Protein AF-A0AAV4R676-F1 (afdb_monomer)

Mean predicted aligned error: 18.16 Å

Sequence (506 aa):
MSKPLLVLVLRTALRAPAKAESATLVCEAEGDQPLITSWAKNDIGLQTTGRVQINEELSATGIIAQMTILSTHRNDGGSYTCSAKNRFGEVNNTIILRIVEPPERPVSVKVGEVWSRAATVSWSPPFDGNSPITQYVVHYWKDIEGASHRLQERSVPATQSSVLLSDLQPGTTYLLRVVAENDVGRGESSEPFKLRTEEEAPTAPPTDVTVIATGPTSVSVTWKAPPREHWNGRLLGYYVGHKRHQSMEPFAFHTVTAGRSTHLDHRLTRLQKATRYSVVVKAFNSVGSGPESHELLVETSDKDSLKPPHLYVSETSDTAALLEWEHPRDLPENVFTHYMVYYRPGSEGSWHSVHVPSKDKRFKLTSLESGTKYQVYLTAYSESGVSDPSDTLTLLTEGKAMAPSIASVGGDTPYFLKLHFIIPVAASIVIIVIVIVVAWVWVKKAQFRDEREAARVSLYAEAYYTLPHKGATYFPPPQQVIAATGSAQDDAYDVPWDLPVARPKM

Foldseek 3Di:
DDAWDKDKDKDADLEDEAQPQKGKIKIDIFDDPPKDKFKDWPNHTDDDDPFWHWDWDDDPGGIIIMIMGGRGHQVVFTKMKMWMDDPRDIDIDIGTYHHFYAFAAWAPWDWDDFAQFKTKIFTHGGGHRSFDFAWKKKWKFFPDPPDPTPIDIDIGGPVDRMDMDGRHFAQTKMWMWMWTAGPNGIYDIDDIDIDTHHADWFADFWAPWDWAAQAQFKIKIWTAGDPPSRRSHDWQWKWKFKDFPPDPDGTDTDTAGDAPDRIGMDMGGRHHGQTKMWIWMWIGDPHGIYDIDPTDIDTYHNDHADAFFAKDWDDAAQWKTKIFTHDDPVDDLPQFQWKKKWKAWDRRGDIDIDIGGSVDRMDIGGRDHGQTKMWMWMWTAGPVGIHDIHPIDIDTHHHPDPDPPDDDDDDDDDDDDPPDPPVVVVVVVVVVVVVVVVVVVVVVVVVVVVVVVVVVVVVVVVVVVPDDDDDDDDDDDDDDDDDDDDDDDDDDDDDDDDDDDDDDDD

InterPro domains:
  IPR003961 Fibronectin type III [PF00041] (106-194)
  IPR003961 Fibronectin type III [PF00041] (205-296)
  IPR003961 Fibronectin type III [PF00041] (308-393)
  IPR003961 Fibronectin type III [PS50853] (105-200)
  IPR003961 Fibronectin type III [PS50853] (205-303)
  IPR003961 Fibronectin type III [PS50853] (307-400)
  IPR003961 Fibronectin type III [SM00060] (103-187)
  IPR003961 Fibronectin type III [SM00060] (202-290)
  IPR003961 Fibronectin type III [SM00060] (305-387)
  IPR003961 Fibronectin type III [cd00063] (103-197)
  IPR003961 Fibronectin type III [cd00063] (205-300)
  IPR003961 Fibronectin type III [cd00063] (307-397)
  IPR007110 Immunoglobulin-like domain [PS50835] (4-98)
  IPR013098 Immunoglobulin I-set [PF07679] (21-98)
  IPR013783 Immunoglobulin-like fold [G3DSA:2.60.40.10] (17-100)
  IPR013783 Immunoglobulin-like fold [G3DSA:2.60.40.10] (101-198)
  IPR013783 Immunoglobulin-like fold [G3DSA:2.60.40.10] (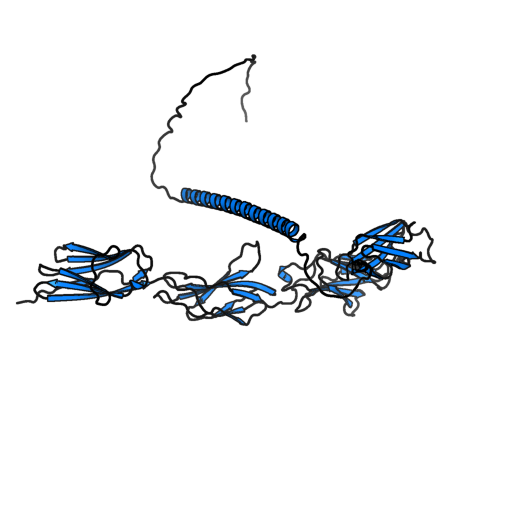199-302)
  IPR013783 Immunoglobulin-like fold [G3DSA:2.60.40.10] (303-398)
  IPR036116 Fibronectin type III superfamily [SSF49265] (101-301)
  IPR036116 Fibronectin type III superfamily [SSF49265] (264-398)

pLDDT: mean 81.62, std 19.86, range [29.75, 98.31]

Solvent-accessible surface area (backbone atoms only — not comparable to full-atom values): 28779 Å² total; per-residue (Å²): 141,80,81,85,78,73,46,72,48,74,80,51,58,56,57,44,55,46,69,28,73,58,50,57,44,40,35,39,36,38,51,69,79,72,64,46,77,49,44,23,46,75,86,43,76,59,70,70,50,103,45,36,42,66,50,75,44,83,49,102,58,32,39,40,41,35,40,35,35,45,62,33,43,67,84,67,37,42,46,38,35,41,37,38,35,35,98,88,51,73,51,75,47,74,46,58,34,40,38,27,39,40,13,41,40,36,38,80,66,41,76,63,64,70,35,32,38,34,37,32,40,35,43,42,86,43,59,37,27,84,40,71,56,58,29,32,38,40,38,36,30,63,70,56,87,96,55,85,67,69,72,42,80,43,81,40,54,53,93,48,58,57,48,76,47,64,89,44,60,32,42,35,46,32,39,34,31,38,28,26,24,23,95,77,29,71,27,42,62,27,74,78,44,81,48,67,29,36,58,42,43,20,75,42,28,43,34,81,69,47,70,47,60,61,24,17,33,29,32,42,38,37,37,36,73,41,64,78,87,34,33,19,42,61,68,52,25,34,37,46,24,36,35,57,54,93,54,89,65,75,64,56,64,46,83,44,70,62,46,94,62,82,76,46,74,50,73,51,67,88,47,62,56,62,35,53,29,33,35,34,38,22,33,24,36,94,74,32,65,23,44,64,33,75,77,43,78,42,56,23,33,78,58,79,42,47,76,35,45,54,68,48,75,80,48,64,36,38,36,33,36,35,37,35,43,49,74,46,88,92,51,67,90,77,57,42,68,28,33,42,42,36,37,24,54,51,94,60,46,68,80,44,76,45,84,41,58,49,89,55,55,57,48,77,48,65,87,46,63,53,56,37,45,32,33,35,36,39,34,38,34,30,97,91,46,47,20,39,65,27,75,75,46,75,49,61,28,35,62,73,76,78,75,80,81,83,71,80,89,81,81,83,87,82,90,80,88,85,92,78,75,66,62,68,61,56,50,50,53,53,51,54,52,50,52,52,52,52,51,51,51,48,55,52,55,47,52,60,42,55,55,51,52,51,54,48,53,50,54,55,52,56,62,70,75,70,66,88,84,80,84,90,84,90,80,84,87,82,82,87,82,83,84,83,87,78,82,89,87,85,85,88,85,91,87,88,86,80,90,82,89,88,84,92,83,133

Organism: NCBI:txid1538125

Structure (mmCIF, N/CA/C/O backbone):
data_AF-A0AAV4R676-F1
#
_entry.id   AF-A0AAV4R676-F1
#
loop_
_atom_site.group_PDB
_atom_site.id
_atom_site.type_symbol
_atom_site.label_atom_id
_atom_site.label_alt_id
_atom_site.label_comp_id
_atom_site.label_asym_id
_atom_site.label_entity_id
_atom_site.label_seq_id
_atom_site.pdbx_PDB_ins_code
_atom_site.Cartn_x
_atom_site.Cartn_y
_atom_site.Cartn_z
_atom_site.occupancy
_atom_site.B_iso_or_equiv
_atom_site.auth_seq_id
_atom_site.auth_comp_id
_atom_site.auth_asym_id
_atom_site.auth_atom_id
_atom_site.pdbx_PDB_model_num
ATOM 1 N N . MET A 1 1 ? -48.736 -10.736 70.270 1.00 34.75 1 MET A N 1
ATOM 2 C CA . MET A 1 1 ? -47.632 -9.794 69.982 1.00 34.75 1 MET A CA 1
ATOM 3 C C . MET A 1 1 ? -46.903 -10.292 68.744 1.00 34.75 1 MET A C 1
ATOM 5 O O . MET A 1 1 ? -46.100 -11.210 68.847 1.00 34.75 1 MET A O 1
ATOM 9 N N . SER A 1 2 ? -47.250 -9.767 67.574 1.00 40.38 2 SER A N 1
ATOM 10 C CA . SER A 1 2 ? -46.587 -10.054 66.295 1.00 40.38 2 SER A CA 1
ATOM 11 C C . SER A 1 2 ? -45.594 -8.936 65.977 1.00 40.38 2 SER A C 1
ATOM 13 O O . SER A 1 2 ? -45.862 -7.775 66.281 1.00 40.38 2 SER A O 1
ATOM 15 N N . LYS A 1 3 ? -44.440 -9.275 65.394 1.00 37.56 3 LYS A N 1
ATOM 16 C CA . LYS A 1 3 ? -43.469 -8.271 64.934 1.00 37.56 3 LYS A CA 1
ATOM 17 C C . LYS A 1 3 ? -44.042 -7.539 63.708 1.00 37.56 3 LYS A C 1
ATOM 19 O O . LYS A 1 3 ? -44.557 -8.237 62.833 1.00 37.56 3 LYS A O 1
ATOM 24 N N . PRO A 1 4 ? -43.942 -6.201 63.602 1.00 45.16 4 PRO A N 1
ATOM 25 C CA . PRO A 1 4 ? -44.172 -5.526 62.330 1.00 45.16 4 PRO A CA 1
ATOM 26 C C . PRO A 1 4 ? -43.115 -6.004 61.326 1.00 45.16 4 PRO A C 1
ATOM 28 O O . PRO A 1 4 ? -41.929 -6.086 61.657 1.00 45.16 4 PRO A O 1
ATOM 31 N N . LEU A 1 5 ? -43.551 -6.371 60.122 1.00 58.44 5 LEU A N 1
ATOM 32 C CA . LEU A 1 5 ? -42.669 -6.830 59.056 1.00 58.44 5 LEU A CA 1
ATOM 33 C C . LEU A 1 5 ? -42.329 -5.629 58.168 1.00 58.44 5 LEU A C 1
ATOM 35 O O . LEU A 1 5 ? -43.144 -5.228 57.346 1.00 58.44 5 LEU A O 1
ATOM 39 N N . LEU A 1 6 ? -41.148 -5.041 58.364 1.00 62.44 6 LEU A N 1
ATOM 40 C CA . LEU A 1 6 ? -40.636 -4.007 57.464 1.00 62.44 6 LEU A CA 1
ATOM 41 C C . LEU A 1 6 ? -40.214 -4.664 56.145 1.00 62.44 6 LEU A C 1
ATOM 43 O O . LEU A 1 6 ? -39.432 -5.618 56.153 1.00 62.44 6 LEU A O 1
ATOM 47 N N . VAL A 1 7 ? -40.725 -4.151 55.028 1.00 73.44 7 VAL A N 1
ATOM 48 C CA . VAL A 1 7 ? -40.414 -4.634 53.676 1.00 73.44 7 VAL A CA 1
ATOM 49 C C . VAL A 1 7 ? -39.694 -3.519 52.924 1.00 73.44 7 VAL A C 1
ATOM 51 O O . VAL A 1 7 ? -40.134 -2.372 52.945 1.00 73.44 7 VAL A O 1
ATOM 54 N N . LEU A 1 8 ? -38.562 -3.853 52.297 1.00 78.25 8 LEU A N 1
ATOM 55 C CA . LEU A 1 8 ? -37.695 -2.892 51.615 1.00 78.25 8 LEU A CA 1
ATOM 56 C C . LEU A 1 8 ? -37.287 -3.424 50.236 1.00 78.25 8 LEU A C 1
ATOM 58 O O . LEU A 1 8 ? -36.481 -4.354 50.142 1.00 78.25 8 LEU A O 1
ATOM 62 N N . VAL A 1 9 ? -37.835 -2.849 49.165 1.00 82.06 9 VAL A N 1
ATOM 63 C CA . VAL A 1 9 ? -37.657 -3.330 47.782 1.00 82.06 9 VAL A CA 1
ATOM 64 C C . VAL A 1 9 ? -36.940 -2.282 46.934 1.00 82.06 9 VAL A C 1
ATOM 66 O O . VAL A 1 9 ? -37.364 -1.134 46.856 1.00 82.06 9 VAL A O 1
ATOM 69 N N . LEU A 1 10 ? -35.869 -2.689 46.250 1.00 79.88 10 LEU A N 1
ATOM 70 C CA . LEU A 1 10 ? -35.174 -1.873 45.250 1.00 79.88 10 LEU A CA 1
ATOM 71 C C . LEU A 1 10 ? -35.630 -2.289 43.844 1.00 79.88 10 LEU A C 1
ATOM 73 O O . LEU A 1 10 ? -35.556 -3.469 43.500 1.00 79.88 10 LEU A O 1
ATOM 77 N N . ARG A 1 11 ? -36.101 -1.337 43.026 1.00 78.44 11 ARG A N 1
ATOM 78 C CA . ARG A 1 11 ? -36.769 -1.614 41.729 1.00 78.44 11 ARG A CA 1
ATOM 79 C C . ARG A 1 11 ? -35.958 -1.253 40.471 1.00 78.44 11 ARG A C 1
ATOM 81 O O . ARG A 1 11 ? -36.519 -1.183 39.381 1.00 78.44 11 ARG A O 1
ATOM 88 N N . THR A 1 12 ? -34.665 -0.965 40.599 1.00 67.69 12 THR A N 1
ATOM 89 C CA . THR A 1 12 ? -33.968 -0.071 39.648 1.00 67.69 12 THR A CA 1
ATOM 90 C C . THR A 1 12 ? -32.719 -0.606 38.948 1.00 67.69 12 THR A C 1
ATOM 92 O O . THR A 1 12 ? -32.306 -1.748 39.122 1.00 67.69 12 THR A O 1
ATOM 95 N N . ALA A 1 13 ? -32.149 0.244 38.086 1.00 62.78 13 ALA A N 1
ATOM 96 C CA . ALA A 1 13 ? -31.090 -0.072 37.143 1.00 62.78 13 ALA A CA 1
ATOM 97 C C . ALA A 1 13 ? -29.818 -0.637 37.805 1.00 62.78 13 ALA A C 1
ATOM 99 O O . ALA A 1 13 ? -28.999 0.087 38.363 1.00 62.78 13 ALA A O 1
ATOM 100 N N . LEU A 1 14 ? -29.603 -1.940 37.616 1.00 78.50 14 LEU A N 1
ATOM 101 C CA . LEU A 1 14 ? -28.332 -2.633 37.877 1.00 78.50 14 LEU A CA 1
ATOM 102 C C . LEU A 1 14 ? -27.189 -2.145 36.962 1.00 78.50 14 LEU A C 1
ATOM 104 O O . LEU A 1 14 ? -26.019 -2.444 37.207 1.00 78.50 14 LEU A O 1
ATOM 108 N N . ARG A 1 15 ? -27.521 -1.431 35.879 1.00 87.69 15 ARG A N 1
ATOM 109 C CA . ARG A 1 15 ? -26.601 -1.013 34.821 1.00 87.69 15 ARG A CA 1
ATOM 110 C C . ARG A 1 15 ? -27.054 0.304 34.187 1.00 87.69 15 ARG A C 1
ATOM 112 O O . ARG A 1 15 ? -28.221 0.421 33.825 1.00 87.69 15 ARG A O 1
ATOM 119 N N . ALA A 1 16 ? -26.137 1.249 33.999 1.00 88.81 16 ALA A N 1
ATOM 120 C CA . ALA A 1 16 ? -26.366 2.492 33.255 1.00 88.81 16 ALA A CA 1
ATOM 121 C C . ALA A 1 16 ? -25.113 2.869 32.437 1.00 88.81 16 ALA A C 1
ATOM 123 O O . ALA A 1 16 ? -24.004 2.548 32.869 1.00 88.81 16 ALA A O 1
ATOM 124 N N . PRO A 1 17 ? -25.240 3.524 31.269 1.00 89.81 17 PRO A N 1
ATOM 125 C CA . PRO A 1 17 ? -24.075 3.977 30.522 1.00 89.81 17 PRO A CA 1
ATOM 126 C C . PRO A 1 17 ? -23.438 5.213 31.176 1.00 89.81 17 PRO A C 1
ATOM 128 O O . PRO A 1 17 ? -24.143 6.051 31.731 1.00 89.81 17 PRO A O 1
ATOM 131 N N . ALA A 1 18 ? -22.116 5.360 31.089 1.00 87.12 18 ALA A N 1
ATOM 132 C CA . ALA A 1 18 ? -21.423 6.594 31.446 1.00 87.12 18 ALA A CA 1
ATOM 133 C C . ALA A 1 18 ? -21.841 7.724 30.493 1.00 87.12 18 ALA A C 1
ATOM 135 O O . ALA A 1 18 ? -22.056 7.493 29.302 1.00 87.12 18 ALA A O 1
ATOM 136 N N . LYS A 1 19 ? -21.907 8.958 31.004 1.00 87.69 19 LYS A N 1
ATOM 137 C CA . LYS A 1 19 ? -22.440 10.141 30.305 1.00 87.69 19 LYS A CA 1
ATOM 138 C C . LYS A 1 19 ? -23.942 10.037 29.977 1.00 87.69 19 LYS A C 1
ATOM 140 O O . LYS A 1 19 ? -24.434 10.823 29.172 1.00 87.69 19 LYS A O 1
ATOM 145 N N . ALA A 1 20 ? -24.684 9.123 30.613 1.00 87.31 20 ALA A N 1
ATOM 146 C CA . ALA A 1 20 ? -26.145 9.189 30.632 1.00 87.31 20 ALA A CA 1
ATOM 147 C C . ALA A 1 20 ? -26.614 10.478 31.321 1.00 87.31 20 ALA A C 1
ATOM 149 O O . ALA A 1 20 ? -26.045 10.871 32.345 1.00 87.31 20 ALA A O 1
ATOM 150 N N . GLU A 1 21 ? -27.684 11.079 30.794 1.00 90.94 21 GLU A N 1
ATOM 151 C CA . GLU A 1 21 ? -28.338 12.269 31.354 1.00 90.94 21 GLU A CA 1
ATOM 152 C C . GLU A 1 21 ? -28.692 12.080 32.835 1.00 90.94 21 GLU A C 1
ATOM 154 O O . GLU A 1 21 ? -28.414 12.952 33.659 1.00 90.94 21 GLU A O 1
ATOM 159 N N . SER A 1 22 ? -29.214 10.903 33.191 1.00 91.31 22 SER A N 1
ATOM 160 C CA . SER A 1 22 ? -29.331 10.474 34.581 1.00 91.31 22 SER A CA 1
ATOM 161 C C . SER A 1 22 ? -29.308 8.950 34.747 1.00 91.31 22 SER A C 1
ATOM 163 O O . SER A 1 22 ? -29.478 8.198 33.787 1.00 91.31 22 SER A O 1
ATOM 165 N N . ALA A 1 23 ? -29.102 8.499 35.984 1.00 92.12 23 ALA A N 1
ATOM 166 C CA . ALA A 1 23 ? -29.425 7.152 36.444 1.00 92.12 23 ALA A CA 1
ATOM 167 C C . ALA A 1 23 ? -30.212 7.236 37.758 1.00 92.12 23 ALA A C 1
ATOM 169 O O . ALA A 1 23 ? -29.803 7.930 38.690 1.00 92.12 23 ALA A O 1
ATOM 170 N N . THR A 1 24 ? -31.330 6.517 37.840 1.00 92.19 24 THR A N 1
ATOM 171 C CA . THR A 1 24 ? -32.253 6.571 38.981 1.00 92.19 24 THR A CA 1
ATOM 172 C C . THR A 1 24 ? -32.274 5.247 39.735 1.00 92.19 24 THR A C 1
ATOM 174 O O . THR A 1 24 ? -32.430 4.184 39.131 1.00 92.19 24 THR A O 1
ATOM 177 N N . LEU A 1 25 ? -32.162 5.325 41.062 1.00 92.50 25 LEU A N 1
ATOM 178 C CA . LEU A 1 25 ? -32.417 4.242 42.003 1.00 92.50 25 LEU A CA 1
ATOM 179 C C . LEU A 1 25 ? -33.688 4.549 42.817 1.00 92.50 25 LEU A C 1
ATOM 181 O O . LEU A 1 25 ? -33.869 5.670 43.285 1.00 92.50 25 LEU A O 1
ATOM 185 N N . VAL A 1 26 ? -34.573 3.562 42.969 1.00 92.06 26 VAL A N 1
ATOM 186 C CA . VAL A 1 26 ? -35.857 3.675 43.683 1.00 92.06 26 VAL A CA 1
ATOM 187 C C . VAL A 1 26 ? -35.921 2.584 44.734 1.00 92.06 26 VAL A C 1
ATOM 189 O O . VAL A 1 26 ? -35.715 1.404 44.433 1.00 92.06 26 VAL A O 1
ATOM 192 N N . CYS A 1 27 ? -36.221 3.013 45.951 1.00 91.31 27 CYS A N 1
ATOM 193 C CA . CYS A 1 27 ? -36.367 2.202 47.140 1.00 91.31 27 CYS A CA 1
ATOM 194 C C . CYS A 1 27 ? -37.780 2.380 47.697 1.00 91.31 27 CYS A C 1
ATOM 196 O O . CYS A 1 27 ? -38.189 3.493 48.014 1.00 91.31 27 CYS A O 1
ATOM 198 N N . GLU A 1 28 ? -38.523 1.288 47.812 1.00 92.12 28 GLU A N 1
ATOM 199 C CA . GLU A 1 28 ? -39.848 1.265 48.426 1.00 92.12 28 GLU A CA 1
ATOM 200 C C . GLU A 1 28 ? -39.729 0.670 49.824 1.00 92.12 28 GLU A C 1
ATOM 202 O O . GLU A 1 28 ? -39.295 -0.475 49.974 1.00 92.12 28 GLU A O 1
ATOM 207 N N . ALA A 1 29 ? -40.093 1.457 50.831 1.00 91.44 29 ALA A N 1
ATOM 208 C CA . ALA A 1 29 ? -40.019 1.108 52.240 1.00 91.44 29 ALA A CA 1
ATOM 209 C C . ALA A 1 29 ? -41.426 1.094 52.846 1.00 91.44 29 ALA A C 1
ATOM 211 O O . ALA A 1 29 ? -42.064 2.142 52.931 1.00 91.44 29 ALA A O 1
ATOM 212 N N . GLU A 1 30 ? -41.902 -0.064 53.299 1.00 89.81 30 GLU A N 1
ATOM 213 C CA . GLU A 1 30 ? -43.202 -0.206 53.971 1.00 89.81 30 GLU A CA 1
ATOM 214 C C . GLU A 1 30 ? -43.035 -0.347 55.491 1.00 89.81 30 GLU A C 1
ATOM 216 O O . GLU A 1 30 ? -42.165 -1.090 55.961 1.00 89.81 30 GLU A O 1
ATOM 221 N N . GLY A 1 31 ? -43.879 0.336 56.275 1.00 85.75 31 GLY A N 1
ATOM 222 C CA . GLY A 1 31 ? -43.843 0.225 57.736 1.00 85.75 31 GLY A CA 1
ATOM 223 C C . GLY A 1 31 ? -44.563 1.316 58.532 1.00 85.75 31 GLY A C 1
ATOM 224 O O . GLY A 1 31 ? -44.908 2.379 58.020 1.00 85.75 31 GLY A O 1
ATOM 225 N N . ASP A 1 32 ? -44.741 1.049 59.832 1.00 85.62 32 ASP A N 1
ATOM 226 C CA . ASP A 1 32 ? -45.353 1.971 60.798 1.00 85.62 32 ASP A CA 1
ATOM 227 C C . ASP A 1 32 ? -44.649 3.337 60.830 1.00 85.62 32 ASP A C 1
ATOM 229 O O . ASP A 1 32 ? -43.424 3.416 60.968 1.00 85.62 32 ASP A O 1
ATOM 233 N N . GLN A 1 33 ? -45.441 4.412 60.800 1.00 83.94 33 GLN A N 1
ATOM 234 C CA . GLN A 1 33 ? -44.952 5.787 60.913 1.00 83.94 33 GLN A CA 1
ATOM 235 C C . GLN A 1 33 ? -44.554 6.167 62.364 1.00 83.94 33 GLN A C 1
ATOM 237 O O . GLN A 1 33 ? -45.124 5.636 63.324 1.00 83.94 33 GLN A O 1
ATOM 242 N N . PRO A 1 34 ? -43.619 7.123 62.560 1.00 87.69 34 PRO A N 1
ATOM 243 C CA . PRO A 1 34 ? -42.813 7.782 61.533 1.00 87.69 34 PRO A CA 1
ATOM 244 C C . PRO A 1 34 ? -41.755 6.831 60.962 1.00 87.69 34 PRO A C 1
ATOM 246 O O . PRO A 1 34 ? -40.984 6.223 61.706 1.00 87.69 34 PRO A O 1
ATOM 249 N N . LEU A 1 35 ? -41.739 6.734 59.635 1.00 88.69 35 LEU A N 1
ATOM 250 C CA . LEU A 1 35 ? -40.749 6.013 58.847 1.00 88.69 35 LEU A CA 1
ATOM 251 C C . LEU A 1 35 ? -39.795 7.054 58.250 1.00 88.69 35 LEU A C 1
ATOM 253 O O . LEU A 1 35 ? -40.239 8.125 57.843 1.00 88.69 35 LEU A O 1
ATOM 257 N N . ILE A 1 36 ? -38.499 6.762 58.246 1.00 91.31 36 ILE A N 1
ATOM 258 C CA . ILE A 1 36 ? -37.448 7.630 57.708 1.00 91.31 36 ILE A CA 1
ATOM 259 C C . ILE A 1 36 ? -36.579 6.780 56.790 1.00 91.31 36 ILE A C 1
ATOM 261 O O . ILE A 1 36 ? -36.130 5.704 57.195 1.00 91.31 36 ILE A O 1
ATOM 265 N N . THR A 1 37 ? -36.324 7.269 55.582 1.00 93.44 37 THR A N 1
ATOM 266 C CA . THR A 1 37 ? -35.396 6.661 54.627 1.00 93.44 37 THR A CA 1
ATOM 267 C C . THR A 1 37 ? -34.064 7.408 54.577 1.00 93.44 37 THR A C 1
ATOM 269 O O . THR A 1 37 ? -33.954 8.580 54.937 1.00 93.44 37 THR A O 1
ATOM 272 N N . SER A 1 38 ? -33.008 6.708 54.174 1.00 94.62 38 SER A N 1
ATOM 273 C CA . SER A 1 38 ? -31.708 7.299 53.866 1.00 94.62 38 SER A CA 1
ATOM 274 C C . SER A 1 38 ? -30.965 6.463 52.824 1.00 94.62 38 SER A C 1
ATOM 276 O O . SER A 1 38 ? -31.260 5.286 52.610 1.00 94.62 38 SER A O 1
ATOM 278 N N . TRP A 1 39 ? -29.998 7.089 52.154 1.00 95.50 39 TRP A N 1
ATOM 279 C CA . TRP A 1 39 ? -29.153 6.449 51.149 1.00 95.50 39 TRP A CA 1
ATOM 280 C C . TRP A 1 39 ? -27.682 6.538 51.551 1.00 95.50 39 TRP A C 1
ATOM 282 O O . TRP A 1 39 ? -27.233 7.560 52.070 1.00 95.50 39 TRP A O 1
ATOM 292 N N . ALA A 1 40 ? -26.912 5.500 51.243 1.00 95.69 40 ALA A N 1
ATOM 293 C CA . ALA A 1 40 ? -25.459 5.479 51.355 1.00 95.69 40 ALA A CA 1
ATOM 294 C C . ALA A 1 40 ? -24.832 4.880 50.089 1.00 95.69 40 ALA A C 1
ATOM 296 O O . ALA A 1 40 ? -25.404 3.984 49.467 1.00 95.69 40 ALA A O 1
ATOM 297 N N . LYS A 1 41 ? -23.637 5.350 49.724 1.00 95.25 41 LYS A N 1
ATOM 298 C CA . LYS A 1 41 ? -22.806 4.770 48.666 1.00 95.25 41 LYS A CA 1
ATOM 299 C C . LYS A 1 41 ? -21.495 4.281 49.258 1.00 95.25 41 LYS A C 1
ATOM 301 O O . LYS A 1 41 ? -20.757 5.083 49.822 1.00 95.25 41 LYS A O 1
ATOM 306 N N . ASN A 1 42 ? -21.175 3.002 49.067 1.00 94.19 42 ASN A N 1
ATOM 307 C CA . ASN A 1 42 ? -19.991 2.358 49.649 1.00 94.19 42 ASN A CA 1
ATOM 308 C C . ASN A 1 42 ? -19.876 2.700 51.153 1.00 94.19 42 ASN A C 1
ATOM 310 O O . ASN A 1 42 ? -18.844 3.177 51.616 1.00 94.19 42 ASN A O 1
ATOM 314 N N . ASP A 1 43 ? -21.004 2.562 51.860 1.00 92.94 43 ASP A N 1
ATOM 315 C CA . ASP A 1 43 ? -21.214 2.860 53.286 1.00 92.94 43 ASP A CA 1
ATOM 316 C C . ASP A 1 43 ? -21.017 4.332 53.723 1.00 92.94 43 ASP A C 1
ATOM 318 O O . ASP A 1 43 ? -21.197 4.668 54.894 1.00 92.94 43 ASP A O 1
ATOM 322 N N . ILE A 1 44 ? -20.756 5.249 52.784 1.00 95.38 44 ILE A N 1
ATOM 323 C CA . ILE A 1 44 ? -20.747 6.700 53.015 1.00 95.38 44 ILE A CA 1
ATOM 324 C C . ILE A 1 44 ? -22.158 7.255 52.782 1.00 95.38 44 ILE A C 1
ATOM 326 O O . ILE A 1 44 ? -22.697 7.155 51.677 1.00 95.38 44 ILE A O 1
ATOM 330 N N . GLY A 1 45 ? -22.751 7.866 53.810 1.00 94.69 45 GLY A N 1
ATOM 331 C CA . GLY A 1 45 ? -24.078 8.486 53.726 1.00 94.69 45 GLY A CA 1
ATOM 332 C C . GLY A 1 45 ? -24.163 9.567 52.641 1.00 94.69 45 GLY A C 1
ATOM 333 O O . GLY A 1 45 ? -23.314 10.455 52.562 1.00 94.69 45 GLY A O 1
ATOM 334 N N . LEU A 1 46 ? -25.202 9.492 51.811 1.00 95.50 46 LEU A N 1
ATOM 335 C CA . LEU A 1 46 ? -25.513 10.468 50.771 1.00 95.50 46 LEU A CA 1
ATOM 336 C C . LEU A 1 46 ? -26.494 11.522 51.287 1.00 95.50 46 LEU A C 1
ATOM 338 O O . LEU A 1 46 ? -27.265 11.287 52.214 1.00 95.50 46 LEU A O 1
ATOM 342 N N . GLN A 1 47 ? -26.475 12.684 50.641 1.00 92.56 47 GLN A N 1
ATOM 343 C CA . GLN A 1 47 ? -27.406 13.794 50.834 1.00 92.56 47 GLN A CA 1
ATOM 344 C C . GLN A 1 47 ? -27.736 14.398 49.464 1.00 92.56 47 GLN A C 1
ATOM 346 O O . GLN A 1 47 ? -26.981 14.205 48.504 1.00 92.56 47 GLN A O 1
ATOM 351 N N . THR A 1 48 ? -28.832 15.153 49.372 1.00 93.88 48 THR A N 1
ATOM 352 C CA . THR A 1 48 ? -29.153 15.904 48.152 1.00 93.88 48 THR A CA 1
ATOM 353 C C . THR A 1 48 ? -28.068 16.947 47.865 1.00 93.88 48 THR A C 1
ATOM 355 O O . THR A 1 48 ? -27.644 17.707 48.735 1.00 93.88 48 THR A O 1
ATOM 358 N N . THR A 1 49 ? -27.604 16.972 46.621 1.00 93.69 49 THR A N 1
ATOM 359 C CA . THR A 1 49 ? -26.586 17.880 46.078 1.00 93.69 49 THR A CA 1
ATOM 360 C C . THR A 1 49 ? -27.040 18.358 44.699 1.00 93.69 49 THR A C 1
ATOM 362 O O . THR A 1 49 ? -28.024 17.862 44.162 1.00 93.69 49 THR A O 1
ATOM 365 N N . GLY A 1 50 ? -26.300 19.265 44.051 1.00 89.88 50 GLY A N 1
ATOM 366 C CA . GLY A 1 50 ? -26.625 19.678 42.676 1.00 89.88 50 GLY A CA 1
ATOM 367 C C . GLY A 1 50 ? -26.666 18.527 41.652 1.00 89.88 50 GLY A C 1
ATOM 368 O O . GLY A 1 50 ? -27.317 18.664 40.621 1.00 89.88 50 GLY A O 1
ATOM 369 N N . ARG A 1 51 ? -26.003 17.392 41.933 1.00 94.25 51 ARG A N 1
ATOM 370 C CA . ARG A 1 51 ? -25.887 16.249 41.010 1.00 94.25 51 ARG A CA 1
ATOM 371 C C . ARG A 1 51 ? -26.607 14.980 41.476 1.00 94.25 51 ARG A C 1
ATOM 373 O O . ARG A 1 51 ? -27.089 14.228 40.638 1.00 94.25 51 ARG A O 1
ATOM 380 N N . VAL A 1 52 ? -26.687 14.734 42.783 1.00 95.50 52 VAL A N 1
ATOM 381 C CA . VAL A 1 52 ? -27.461 13.624 43.362 1.00 95.50 52 VAL A CA 1
ATOM 382 C C . VAL A 1 52 ? -28.717 14.211 43.990 1.00 95.50 52 VAL A C 1
ATOM 384 O O . VAL A 1 52 ? -28.626 14.880 45.014 1.00 95.50 52 VAL A O 1
ATOM 387 N N . GLN A 1 53 ? -29.869 13.976 43.370 1.00 95.81 53 GLN A N 1
ATOM 388 C CA . GLN A 1 53 ? -31.175 14.428 43.845 1.00 95.81 53 GLN A CA 1
ATOM 389 C C . GLN A 1 53 ? -31.853 13.287 44.604 1.00 95.81 53 GLN A C 1
ATOM 391 O O . GLN A 1 53 ? -32.022 12.212 44.032 1.00 95.81 53 GLN A O 1
ATOM 396 N N . ILE A 1 54 ? -32.232 13.491 45.867 1.00 95.44 54 ILE A N 1
ATOM 397 C CA . ILE A 1 54 ? -33.034 12.529 46.639 1.00 95.44 54 ILE A CA 1
ATOM 398 C C . ILE A 1 54 ? -34.415 13.143 46.867 1.00 95.44 54 ILE A C 1
ATOM 400 O O . ILE A 1 54 ? -34.527 14.196 47.494 1.00 95.44 54 ILE A O 1
ATOM 404 N N . ASN A 1 55 ? -35.439 12.464 46.355 1.00 94.38 55 ASN A N 1
ATOM 405 C CA . ASN A 1 55 ? -36.852 12.798 46.504 1.00 94.38 55 ASN A CA 1
ATOM 406 C C . ASN A 1 55 ? -37.552 11.665 47.264 1.00 94.38 55 ASN A C 1
ATOM 408 O O . ASN A 1 55 ? -37.218 10.496 47.068 1.00 94.38 55 ASN A O 1
ATOM 412 N N . GLU A 1 56 ? -38.547 11.992 48.085 1.00 94.31 56 GLU A N 1
ATOM 413 C CA . GLU A 1 56 ? -39.342 11.010 48.830 1.00 94.31 56 GLU A CA 1
ATOM 414 C C . GLU A 1 56 ? -40.836 11.293 48.627 1.00 94.31 56 GLU A C 1
ATOM 416 O O . GLU A 1 56 ? -41.282 12.431 48.777 1.00 94.31 56 GLU A O 1
ATOM 421 N N . GLU A 1 57 ? -41.603 10.263 48.272 1.00 93.31 57 GLU A N 1
ATOM 422 C CA . GLU A 1 57 ? -43.054 10.328 48.071 1.00 93.31 57 GLU A CA 1
ATOM 423 C C . GLU A 1 57 ? -43.770 9.366 49.032 1.00 93.31 57 GLU A C 1
ATOM 425 O O . GLU A 1 57 ? -43.295 8.260 49.299 1.00 93.31 57 GLU A O 1
ATOM 430 N N . LEU A 1 58 ? -44.916 9.782 49.579 1.00 89.38 58 LEU A N 1
ATOM 431 C CA . LEU A 1 58 ? -45.707 8.954 50.493 1.00 89.38 58 LEU A CA 1
ATOM 432 C C . LEU A 1 58 ? -46.563 7.948 49.714 1.00 89.38 58 LEU A C 1
ATOM 434 O O . LEU A 1 58 ? -47.442 8.327 48.942 1.00 89.38 58 LEU A O 1
ATOM 438 N N . SER A 1 59 ? -46.349 6.663 49.986 1.00 84.62 59 SER A N 1
ATOM 439 C CA . SER A 1 59 ? -47.216 5.566 49.549 1.00 84.62 59 SER A CA 1
ATOM 440 C C . SER A 1 59 ? -48.322 5.307 50.580 1.00 84.62 59 SER A C 1
ATOM 442 O O . SER A 1 59 ? -48.204 5.672 51.751 1.00 84.62 59 SER A O 1
ATOM 444 N N . ALA A 1 60 ? -49.377 4.593 50.179 1.00 83.00 60 ALA A N 1
ATOM 445 C CA . ALA A 1 60 ? -50.443 4.139 51.078 1.00 83.00 60 ALA A CA 1
ATOM 446 C C . ALA A 1 60 ? -49.944 3.243 52.237 1.00 83.00 60 ALA A C 1
ATOM 448 O O . ALA A 1 60 ? -50.638 3.099 53.242 1.00 83.00 60 ALA A O 1
ATOM 449 N N . THR A 1 61 ? -48.755 2.648 52.097 1.00 82.75 61 THR A N 1
ATOM 450 C CA . THR A 1 61 ? -48.135 1.696 53.037 1.00 82.75 61 THR A CA 1
ATOM 451 C C . THR A 1 61 ? -46.768 2.141 53.578 1.00 82.75 61 THR A C 1
ATOM 453 O O . THR A 1 61 ? -46.174 1.430 54.393 1.00 82.75 61 THR A O 1
ATOM 456 N N . GLY A 1 62 ? -46.246 3.303 53.163 1.00 88.62 62 GLY A N 1
ATOM 457 C CA . GLY A 1 62 ? -44.884 3.720 53.514 1.00 88.62 62 GLY A CA 1
ATOM 458 C C . GLY A 1 62 ? -44.319 4.852 52.651 1.00 88.62 62 GLY A C 1
ATOM 459 O O . GLY A 1 62 ? -45.016 5.826 52.374 1.00 88.62 62 GLY A O 1
ATOM 460 N N . ILE A 1 63 ? -43.050 4.744 52.247 1.00 91.50 63 ILE A N 1
ATOM 461 C CA . ILE A 1 63 ? -42.299 5.777 51.508 1.00 91.50 63 ILE A CA 1
ATOM 462 C C . ILE A 1 63 ? -41.663 5.180 50.246 1.00 91.50 63 ILE A C 1
ATOM 464 O O . ILE A 1 63 ? -41.084 4.093 50.280 1.00 91.50 63 ILE A O 1
ATOM 468 N N . ILE A 1 64 ? -41.732 5.921 49.140 1.00 92.12 64 ILE A N 1
ATOM 469 C CA . ILE A 1 64 ? -40.973 5.684 47.910 1.00 92.12 64 ILE A CA 1
ATOM 470 C C . ILE A 1 64 ? -39.828 6.703 47.881 1.00 92.12 64 ILE A C 1
ATOM 472 O O . ILE A 1 64 ? -40.037 7.881 47.596 1.00 92.12 64 ILE A O 1
ATOM 476 N N . ALA A 1 65 ? -38.614 6.257 48.197 1.00 92.69 65 ALA A N 1
ATOM 477 C CA . ALA A 1 65 ? -37.409 7.076 48.160 1.00 92.69 65 ALA A CA 1
ATOM 478 C C . ALA A 1 65 ? -36.697 6.900 46.809 1.00 92.69 65 ALA A C 1
ATOM 480 O O . ALA A 1 65 ? -36.167 5.829 46.497 1.00 92.69 65 ALA A O 1
ATOM 481 N N . GLN A 1 66 ? -36.660 7.961 46.006 1.00 93.19 66 GLN A N 1
ATOM 482 C CA . GLN A 1 66 ? -36.015 8.002 44.696 1.00 93.19 66 GLN A CA 1
ATOM 483 C C . GLN A 1 66 ? -34.732 8.839 44.754 1.00 93.19 66 GLN A C 1
ATOM 485 O O . GLN A 1 66 ? -34.776 10.058 44.907 1.00 93.19 66 GLN A O 1
ATOM 490 N N . MET A 1 67 ? -33.582 8.203 44.531 1.00 93.44 67 MET A N 1
ATOM 491 C CA . MET A 1 67 ? -32.309 8.886 44.302 1.00 93.44 67 MET A CA 1
ATOM 492 C C . MET A 1 67 ? -31.999 8.922 42.799 1.00 93.44 67 MET A C 1
ATOM 494 O O . MET A 1 67 ? -31.896 7.884 42.151 1.00 93.44 67 MET A O 1
ATOM 498 N N . THR A 1 68 ? -31.787 10.109 42.237 1.00 93.88 68 THR A N 1
ATOM 499 C CA . THR A 1 68 ? -31.402 10.312 40.833 1.00 93.88 68 THR A CA 1
ATOM 500 C C . THR A 1 68 ? -30.024 10.962 40.741 1.00 93.88 68 THR A C 1
ATOM 502 O O . THR A 1 68 ? -29.795 12.041 41.285 1.00 93.88 68 THR A O 1
ATOM 505 N N . ILE A 1 69 ? -29.102 10.306 40.040 1.00 94.81 69 ILE A N 1
ATOM 506 C CA . ILE A 1 69 ? -27.753 10.796 39.745 1.00 94.81 69 ILE A CA 1
ATOM 507 C C . ILE A 1 69 ? -27.790 11.438 38.358 1.00 94.81 69 ILE A C 1
ATOM 509 O O . ILE A 1 69 ? -27.931 10.732 37.363 1.00 94.81 69 ILE A O 1
ATOM 513 N N . LEU A 1 70 ? -27.667 12.761 38.286 1.00 93.50 70 LEU A N 1
ATOM 514 C CA . LEU A 1 70 ? -27.570 13.519 37.035 1.00 93.50 70 LEU A CA 1
ATOM 515 C C . LEU A 1 70 ? -26.147 13.422 36.460 1.00 93.50 70 LEU A C 1
ATOM 517 O O . LEU A 1 70 ? -25.182 13.417 37.225 1.00 93.50 70 LEU A O 1
ATOM 521 N N . SER A 1 71 ? -26.007 13.391 35.130 1.00 93.00 71 SER A N 1
ATOM 522 C CA . SER A 1 71 ? -24.723 13.283 34.411 1.00 93.00 71 SER A CA 1
ATOM 523 C C . SER A 1 71 ? -23.812 12.198 35.003 1.00 93.00 71 SER A C 1
ATOM 525 O O . SER A 1 71 ? -22.925 12.471 35.818 1.00 93.00 71 SER A O 1
ATOM 527 N N . THR A 1 72 ? -24.047 10.948 34.617 1.00 92.62 72 THR A N 1
ATOM 528 C CA . THR A 1 72 ? -23.304 9.804 35.169 1.00 92.62 72 THR A CA 1
ATOM 529 C C . THR A 1 72 ? -21.836 9.780 34.726 1.00 92.62 72 THR A C 1
ATOM 531 O O . THR A 1 72 ? -21.493 10.058 33.575 1.00 92.62 72 THR A O 1
ATOM 534 N N . HIS A 1 73 ? -20.949 9.377 35.632 1.00 91.94 73 HIS A N 1
ATOM 535 C CA . HIS A 1 73 ? -19.517 9.194 35.380 1.00 91.94 73 HIS A CA 1
ATOM 536 C C . HIS A 1 73 ? -19.068 7.789 35.803 1.00 91.94 73 HIS A C 1
ATOM 538 O O . HIS A 1 73 ? -19.719 7.164 36.632 1.00 91.94 73 HIS A O 1
ATOM 544 N N . ARG A 1 74 ? -17.921 7.295 35.307 1.00 90.69 74 ARG A N 1
ATOM 545 C CA . ARG A 1 74 ? -17.357 5.974 35.682 1.00 90.69 74 ARG A CA 1
ATOM 546 C C . ARG A 1 74 ? -17.318 5.752 37.204 1.00 90.69 74 ARG A C 1
ATOM 548 O O . ARG A 1 74 ? -17.693 4.691 37.696 1.00 90.69 74 ARG A O 1
ATOM 555 N N . ASN A 1 75 ? -16.956 6.799 37.949 1.00 91.69 75 ASN A N 1
ATOM 556 C CA . ASN A 1 75 ? -16.880 6.803 39.414 1.00 91.69 75 ASN A CA 1
ATOM 557 C C . ASN A 1 75 ? -18.252 6.725 40.117 1.00 91.69 75 ASN A C 1
ATOM 559 O O . ASN A 1 75 ? -18.295 6.600 41.341 1.00 91.69 75 ASN A O 1
ATOM 563 N N . ASP A 1 76 ? -19.373 6.792 39.391 1.00 92.94 76 ASP A N 1
ATOM 564 C CA . ASP A 1 76 ? -20.709 6.527 39.936 1.00 92.94 76 ASP A CA 1
ATOM 565 C C . ASP A 1 76 ? -20.988 5.038 40.137 1.00 92.94 76 ASP A C 1
ATOM 567 O O . ASP A 1 76 ? -21.885 4.706 40.905 1.00 92.94 76 ASP A O 1
ATOM 571 N N . GLY A 1 77 ? -20.171 4.144 39.570 1.00 92.62 77 GLY A N 1
ATOM 572 C CA . GLY A 1 77 ? -20.217 2.726 39.915 1.00 92.62 77 GLY A CA 1
ATOM 573 C C . GLY A 1 77 ? -20.007 2.506 41.418 1.00 92.62 77 GLY A C 1
ATOM 574 O O . GLY A 1 77 ? -19.208 3.200 42.056 1.00 92.62 77 GLY A O 1
ATOM 575 N N . GLY A 1 78 ? -20.739 1.559 42.006 1.00 93.06 78 GLY A N 1
ATOM 576 C CA . GLY A 1 78 ? -20.593 1.239 43.426 1.00 93.06 78 GLY A CA 1
ATOM 577 C C . GLY A 1 78 ? -21.776 0.503 44.042 1.00 93.06 78 GLY A C 1
ATOM 578 O O . GLY A 1 78 ? -22.777 0.211 43.386 1.00 93.06 78 GLY A O 1
ATOM 579 N N . SER A 1 79 ? -21.629 0.218 45.332 1.00 93.75 79 SER A N 1
ATOM 580 C CA . SER A 1 79 ? -22.678 -0.305 46.200 1.00 93.75 79 SER A CA 1
ATOM 581 C C . SER A 1 79 ? -23.547 0.853 46.688 1.00 93.75 79 SER A C 1
ATOM 583 O O . SER A 1 79 ? -23.020 1.792 47.284 1.00 93.75 79 SER A O 1
ATOM 585 N N . TYR A 1 80 ? -24.853 0.804 46.436 1.00 94.06 80 TYR A N 1
ATOM 586 C CA . TYR A 1 80 ? -25.827 1.777 46.925 1.00 94.06 80 TYR A CA 1
ATOM 587 C C . TYR A 1 80 ? -26.800 1.085 47.874 1.00 94.06 80 TYR A C 1
ATOM 589 O O . TYR A 1 80 ? -27.590 0.235 47.459 1.00 94.06 80 TYR A O 1
ATOM 597 N N . THR A 1 81 ? -26.738 1.462 49.146 1.00 93.88 81 THR A N 1
ATOM 598 C CA . THR A 1 81 ? -27.611 0.951 50.203 1.00 93.88 81 THR A CA 1
ATOM 599 C C . THR A 1 81 ? -28.714 1.964 50.468 1.00 93.88 81 THR A C 1
ATOM 601 O O . THR A 1 81 ? -28.435 3.133 50.733 1.00 93.88 81 THR A O 1
ATOM 604 N N . CYS A 1 82 ? -29.959 1.506 50.406 1.00 94.19 82 CYS A N 1
ATOM 605 C CA . CYS A 1 82 ? -31.100 2.195 50.989 1.00 94.19 82 CYS A CA 1
ATOM 606 C C . CYS A 1 82 ? -31.339 1.635 52.395 1.00 94.19 82 CYS A C 1
ATOM 608 O O . CYS A 1 82 ? -31.294 0.417 52.597 1.00 94.19 82 CYS A O 1
ATOM 610 N N . SER A 1 83 ? -31.620 2.521 53.341 1.00 93.50 83 SER A N 1
ATOM 611 C CA . SER A 1 83 ? -31.942 2.205 54.729 1.00 93.50 83 SER A CA 1
ATOM 612 C C . SER A 1 83 ? -33.305 2.791 55.075 1.00 93.50 83 SER A C 1
ATOM 614 O O . SER A 1 83 ? -33.572 3.949 54.764 1.00 93.50 83 SER A O 1
ATOM 616 N N . ALA A 1 84 ? -34.160 2.010 55.732 1.00 93.19 84 ALA A N 1
ATOM 617 C CA . ALA A 1 84 ? -35.468 2.445 56.214 1.00 93.19 84 ALA A CA 1
ATOM 618 C C . ALA A 1 84 ? -35.610 2.153 57.711 1.00 93.19 84 ALA A C 1
ATOM 620 O O . ALA A 1 84 ? -35.348 1.038 58.169 1.00 93.19 84 ALA A O 1
ATOM 621 N N . LYS A 1 85 ? -36.020 3.165 58.479 1.00 91.88 85 LYS A N 1
ATOM 622 C CA . LYS A 1 85 ? -35.972 3.160 59.943 1.00 91.88 85 LYS A CA 1
ATOM 623 C C . LYS A 1 85 ? -37.242 3.729 60.558 1.00 91.88 85 LYS A C 1
ATOM 625 O O . LYS A 1 85 ? -37.723 4.779 60.143 1.00 91.88 85 LYS A O 1
ATOM 630 N N . ASN A 1 86 ? -37.742 3.073 61.600 1.00 89.44 86 ASN A N 1
ATOM 631 C CA . ASN A 1 86 ? -38.780 3.612 62.478 1.00 89.44 86 ASN A CA 1
ATOM 632 C C . ASN A 1 86 ? -38.464 3.276 63.948 1.00 89.44 86 ASN A C 1
ATOM 634 O O . ASN A 1 86 ? -37.388 2.775 64.277 1.00 89.44 86 ASN A O 1
ATOM 638 N N . ARG A 1 87 ? -39.404 3.540 64.863 1.00 88.44 87 ARG A N 1
ATOM 639 C CA . ARG A 1 87 ? -39.228 3.268 66.306 1.00 88.44 87 ARG A CA 1
ATOM 640 C C . ARG A 1 87 ? -39.086 1.782 66.687 1.00 88.44 87 ARG A C 1
ATOM 642 O O . ARG A 1 87 ? -38.823 1.495 67.851 1.00 88.44 87 ARG A O 1
ATOM 649 N N . PHE A 1 88 ? -39.320 0.853 65.758 1.00 86.19 88 PHE A N 1
ATOM 650 C CA . PHE A 1 88 ? -39.308 -0.594 66.003 1.00 86.19 88 PHE A CA 1
ATOM 651 C C . PHE A 1 88 ? -38.101 -1.313 65.390 1.00 86.19 88 PHE A C 1
ATOM 653 O O . PHE A 1 88 ? -37.817 -2.445 65.783 1.00 86.19 88 PHE A O 1
ATOM 660 N N . GLY A 1 89 ? -37.392 -0.685 64.451 1.00 86.62 89 GLY A N 1
ATOM 661 C CA . GLY A 1 89 ? -36.233 -1.284 63.803 1.00 86.62 89 GLY A CA 1
ATOM 662 C C . GLY A 1 89 ? -35.690 -0.466 62.637 1.00 86.62 89 GLY A C 1
ATOM 663 O O . GLY A 1 89 ? -36.169 0.623 62.321 1.00 86.62 89 GLY A O 1
ATOM 664 N N . GLU A 1 90 ? -34.671 -1.033 62.005 1.00 89.44 90 GLU A N 1
ATOM 665 C CA . GLU A 1 90 ? -33.985 -0.505 60.832 1.00 89.44 90 GLU A CA 1
ATOM 666 C C . GLU A 1 90 ? -33.718 -1.677 59.884 1.00 89.44 90 GLU A C 1
ATOM 668 O O . GLU A 1 90 ? -33.288 -2.745 60.329 1.00 89.44 90 GLU A O 1
ATOM 673 N N . VAL A 1 91 ? -34.023 -1.502 58.601 1.00 90.50 91 VAL A N 1
ATOM 674 C CA . VAL A 1 91 ? -33.784 -2.493 57.546 1.00 90.50 91 VAL A CA 1
ATOM 675 C C . VAL A 1 91 ? -33.030 -1.847 56.394 1.00 90.50 91 VAL A C 1
ATOM 677 O O . VAL A 1 91 ? -33.306 -0.708 56.026 1.00 90.50 91 VAL A O 1
ATOM 680 N N . ASN A 1 92 ? -32.086 -2.594 55.825 1.00 91.62 92 ASN A N 1
ATOM 681 C CA . ASN A 1 92 ? -31.195 -2.133 54.766 1.00 91.62 92 ASN A CA 1
ATOM 682 C C . ASN A 1 92 ? -31.309 -3.067 53.558 1.00 91.62 92 ASN A C 1
ATOM 684 O O . ASN A 1 92 ? -31.393 -4.285 53.723 1.00 91.62 92 ASN A O 1
ATOM 688 N N . ASN A 1 93 ? -31.281 -2.507 52.351 1.00 91.31 93 ASN A N 1
ATOM 689 C CA . ASN A 1 93 ? -31.215 -3.256 51.098 1.00 91.31 93 ASN A CA 1
ATOM 690 C C . ASN A 1 93 ? -30.223 -2.558 50.156 1.00 91.31 93 ASN A C 1
ATOM 692 O O . ASN A 1 93 ? -30.103 -1.332 50.175 1.00 91.31 93 ASN A O 1
ATOM 696 N N . THR A 1 94 ? -29.497 -3.326 49.347 1.00 91.12 94 THR A N 1
ATOM 697 C CA . THR A 1 94 ? -28.309 -2.853 48.629 1.00 91.12 94 THR A CA 1
ATOM 698 C C . THR A 1 94 ? -28.333 -3.295 47.170 1.00 91.12 94 THR A C 1
ATOM 700 O O . THR A 1 94 ? -28.475 -4.480 46.869 1.00 91.12 94 THR A O 1
ATOM 703 N N . ILE A 1 95 ? -28.133 -2.345 46.256 1.00 91.25 95 ILE A N 1
ATOM 704 C CA . ILE A 1 95 ? -27.988 -2.584 44.817 1.00 91.25 95 ILE A CA 1
ATOM 705 C C . ILE A 1 95 ? -26.601 -2.145 44.343 1.00 91.25 95 ILE A C 1
ATOM 707 O O . ILE A 1 95 ? -26.092 -1.099 44.741 1.00 91.25 95 ILE A O 1
ATOM 711 N N . ILE A 1 96 ? -25.981 -2.938 43.468 1.00 90.94 96 ILE A N 1
ATOM 712 C CA . ILE A 1 96 ? -24.722 -2.564 42.816 1.00 90.94 96 ILE A CA 1
ATOM 713 C C . ILE A 1 96 ? -25.061 -1.878 41.492 1.00 90.94 96 ILE A C 1
ATOM 715 O O . ILE A 1 96 ? -25.483 -2.538 40.542 1.00 90.94 96 ILE A O 1
ATOM 719 N N . LEU A 1 97 ? -24.851 -0.563 41.424 1.00 92.00 97 LEU A N 1
ATOM 720 C CA . LEU A 1 97 ? -24.958 0.199 40.183 1.00 92.00 97 LEU A CA 1
ATOM 721 C C . LEU A 1 97 ? -23.678 -0.012 39.366 1.00 92.00 97 LEU A C 1
ATOM 723 O O . LEU A 1 97 ? -22.590 0.387 39.790 1.00 92.00 97 LEU A O 1
ATOM 727 N N . ARG A 1 98 ? -23.797 -0.627 38.185 1.00 91.75 98 ARG A N 1
ATOM 728 C CA . ARG A 1 98 ? -22.689 -0.759 37.228 1.00 91.75 98 ARG A CA 1
ATOM 729 C C . ARG A 1 98 ? -22.756 0.353 36.187 1.00 91.75 98 ARG A C 1
ATOM 731 O O . ARG A 1 98 ? -23.652 0.355 35.345 1.00 91.75 98 ARG A O 1
ATOM 738 N N . ILE A 1 99 ? -21.791 1.267 36.220 1.00 94.06 99 ILE A N 1
ATOM 739 C CA . ILE A 1 99 ? -21.594 2.228 35.133 1.00 94.06 99 ILE A CA 1
ATOM 740 C C . ILE A 1 99 ? -20.752 1.565 34.048 1.00 94.06 99 ILE A C 1
ATOM 742 O O . ILE A 1 99 ? -19.650 1.102 34.337 1.00 94.06 99 ILE A O 1
ATOM 746 N N . VAL A 1 100 ? -21.275 1.512 32.824 1.00 94.75 100 VAL A N 1
ATOM 747 C CA . VAL A 1 100 ? -20.608 0.904 31.664 1.00 94.75 100 VAL A CA 1
ATOM 748 C C . VAL A 1 100 ? -20.338 1.923 30.563 1.00 94.75 100 VAL A C 1
ATOM 750 O O . VAL A 1 100 ? -21.050 2.910 30.430 1.00 94.75 100 VAL A O 1
ATOM 753 N N . GLU A 1 101 ? -19.336 1.688 29.736 1.00 95.25 101 GLU A N 1
ATOM 754 C CA . GLU A 1 101 ? -18.981 2.555 28.610 1.00 95.25 101 GLU A CA 1
ATOM 755 C C . GLU A 1 101 ? -18.395 1.720 27.461 1.00 95.25 101 GLU A C 1
ATOM 757 O O . GLU A 1 101 ? -18.062 0.554 27.681 1.00 95.25 101 GLU A O 1
ATOM 762 N N . PRO A 1 102 ? -18.292 2.250 26.230 1.00 96.56 102 PRO A N 1
ATOM 763 C CA . PRO A 1 102 ? -17.501 1.604 25.186 1.00 96.56 102 PRO A CA 1
ATOM 764 C C . PRO A 1 102 ? -16.037 1.437 25.637 1.00 96.56 102 PRO A C 1
ATOM 766 O O . PRO A 1 102 ? -15.572 2.240 26.453 1.00 96.56 102 PRO A O 1
ATOM 769 N N . PRO A 1 103 ? -15.289 0.445 25.122 1.00 97.00 103 PRO A N 1
ATOM 770 C CA . PRO A 1 103 ? -13.930 0.183 25.589 1.00 97.00 103 PRO A CA 1
ATOM 771 C C . PRO A 1 103 ? -12.968 1.350 25.329 1.00 97.00 103 PRO A C 1
ATOM 773 O O . PRO A 1 103 ? -13.175 2.186 24.444 1.00 97.00 103 PRO A O 1
ATOM 776 N N . GLU A 1 104 ? -11.856 1.377 26.055 1.00 96.06 104 GLU A N 1
ATOM 777 C CA . GLU A 1 104 ? -10.759 2.294 25.738 1.00 96.06 104 GLU A CA 1
ATOM 778 C C . GLU A 1 104 ? -10.007 1.846 24.469 1.00 96.06 104 GLU A C 1
ATOM 780 O O . GLU A 1 104 ? -10.181 0.736 23.959 1.00 96.06 104 GLU A O 1
ATOM 785 N N . ARG A 1 105 ? -9.161 2.725 23.921 1.00 96.19 105 ARG A N 1
ATOM 786 C CA . ARG A 1 105 ? -8.362 2.426 22.723 1.00 96.19 105 ARG A CA 1
ATOM 787 C C . ARG A 1 105 ? -7.370 1.272 22.968 1.00 96.19 105 ARG A C 1
ATOM 789 O O . ARG A 1 105 ? -6.616 1.338 23.939 1.00 96.19 105 ARG A O 1
ATOM 796 N N . PRO A 1 106 ? -7.292 0.250 22.091 1.00 95.69 106 PRO A N 1
ATOM 797 C CA . PRO A 1 106 ? -6.273 -0.799 22.173 1.00 95.69 106 PRO A CA 1
ATOM 798 C C . PRO A 1 106 ? -4.851 -0.229 22.230 1.00 95.69 106 PRO A C 1
ATOM 800 O O . PRO A 1 106 ? -4.482 0.646 21.441 1.00 95.69 106 PRO A O 1
ATOM 803 N N . VAL A 1 107 ? -4.042 -0.740 23.159 1.00 91.06 107 VAL A N 1
ATOM 804 C CA . VAL A 1 107 ? -2.679 -0.249 23.422 1.00 91.06 107 VAL A CA 1
ATOM 805 C C . VAL A 1 107 ? -1.622 -1.206 22.876 1.00 91.06 107 VAL A C 1
ATOM 807 O O . VAL A 1 107 ? -1.916 -2.346 22.520 1.00 91.06 107 VAL A O 1
ATOM 810 N N . SER A 1 108 ? -0.373 -0.740 22.790 1.00 91.31 108 SER A N 1
ATOM 811 C CA . SER A 1 108 ? 0.777 -1.544 22.338 1.00 91.31 108 SER A CA 1
ATOM 812 C C . SER A 1 108 ? 0.582 -2.237 20.978 1.00 91.31 108 SER A C 1
ATOM 814 O O . SER A 1 108 ? 1.148 -3.308 20.757 1.00 91.31 108 SER A O 1
ATOM 816 N N . VAL A 1 109 ? -0.197 -1.626 20.077 1.00 91.94 109 VAL A N 1
ATOM 817 C CA . VAL A 1 109 ? -0.410 -2.114 18.707 1.00 91.94 109 VAL A CA 1
ATOM 818 C C . VAL A 1 109 ? 0.935 -2.234 17.981 1.00 91.94 109 VAL A C 1
ATOM 820 O O . VAL A 1 109 ? 1.770 -1.329 18.045 1.00 91.94 109 VAL A O 1
ATOM 823 N N . LYS A 1 110 ? 1.158 -3.364 17.308 1.00 92.25 110 LYS A N 1
ATOM 824 C CA . LYS A 1 110 ? 2.392 -3.701 16.589 1.00 92.25 110 LYS A CA 1
ATOM 825 C C . LYS A 1 110 ? 2.078 -4.359 15.252 1.00 92.25 110 LYS A C 1
ATOM 827 O O . LYS A 1 110 ? 1.132 -5.134 15.125 1.00 92.25 110 LYS A O 1
ATOM 832 N N . VAL A 1 111 ? 2.940 -4.090 14.279 1.00 90.88 111 VAL A N 1
ATOM 833 C CA . VAL A 1 111 ? 3.092 -4.920 13.082 1.00 90.88 111 VAL A CA 1
ATOM 834 C C . VAL A 1 111 ? 4.077 -6.042 13.426 1.00 90.88 111 VAL A C 1
ATOM 836 O O . VAL A 1 111 ? 5.104 -5.783 14.054 1.00 90.88 111 VAL A O 1
ATOM 839 N N . GLY A 1 112 ? 3.730 -7.277 13.073 1.00 90.56 112 GLY A N 1
ATOM 840 C CA . GLY A 1 112 ? 4.590 -8.455 13.176 1.00 90.56 112 GLY A CA 1
ATOM 841 C C . GLY A 1 112 ? 5.278 -8.747 11.844 1.00 90.56 112 GLY A C 1
ATOM 842 O O . GLY A 1 112 ? 5.848 -7.855 11.222 1.00 90.56 112 GLY A O 1
ATOM 843 N N . GLU A 1 113 ? 5.202 -9.998 11.398 1.00 94.81 113 GLU A N 1
ATOM 844 C CA . GLU A 1 113 ? 5.656 -10.397 10.063 1.00 94.81 113 GLU A CA 1
ATOM 845 C C . GLU A 1 113 ? 4.814 -9.731 8.960 1.00 94.81 113 GLU A C 1
ATOM 847 O O . GLU A 1 113 ? 3.601 -9.534 9.104 1.00 94.81 113 GLU A O 1
ATOM 852 N N . VAL A 1 114 ? 5.478 -9.376 7.860 1.00 96.88 114 VAL A N 1
ATOM 853 C CA . VAL A 1 114 ? 4.906 -8.686 6.701 1.00 96.88 114 VAL A CA 1
ATOM 854 C C . VAL A 1 114 ? 5.362 -9.408 5.446 1.00 96.88 114 VAL A C 1
ATOM 856 O O . VAL A 1 114 ? 6.539 -9.723 5.315 1.00 96.88 114 VAL A O 1
ATOM 859 N N . TRP A 1 115 ? 4.428 -9.613 4.527 1.00 97.75 115 TRP A N 1
ATOM 860 C CA . TRP A 1 115 ? 4.649 -10.208 3.216 1.00 97.75 115 TRP A CA 1
ATOM 861 C C . TRP A 1 115 ? 4.176 -9.247 2.117 1.00 97.75 115 TRP A C 1
ATOM 863 O O . TRP A 1 115 ? 3.691 -8.141 2.382 1.00 97.75 115 TRP A O 1
ATOM 873 N N . SER A 1 116 ? 4.254 -9.673 0.859 1.00 97.00 116 SER A N 1
ATOM 874 C CA . SER A 1 116 ? 3.714 -8.921 -0.278 1.00 97.00 116 SER A CA 1
ATOM 875 C C . SER A 1 116 ? 2.188 -8.748 -0.232 1.00 97.00 116 SER A C 1
ATOM 877 O O . SER A 1 116 ? 1.661 -7.700 -0.606 1.00 97.00 116 SER A O 1
ATOM 879 N N . ARG A 1 117 ? 1.463 -9.768 0.244 1.00 96.62 117 ARG A N 1
ATOM 880 C CA . ARG A 1 117 ? -0.015 -9.844 0.197 1.00 96.62 117 ARG A CA 1
ATOM 881 C C . ARG A 1 117 ? -0.690 -10.016 1.554 1.00 96.62 117 ARG A C 1
ATOM 883 O O . ARG A 1 117 ? -1.916 -10.089 1.626 1.00 96.62 117 ARG A O 1
ATOM 890 N N . ALA A 1 118 ? 0.090 -10.059 2.628 1.00 97.19 118 ALA A N 1
ATOM 891 C CA . ALA A 1 118 ? -0.406 -10.259 3.981 1.00 97.19 118 ALA A CA 1
ATOM 892 C C . ALA A 1 118 ? 0.460 -9.523 5.011 1.00 97.19 118 ALA A C 1
ATOM 894 O O . ALA A 1 118 ? 1.617 -9.206 4.743 1.00 97.19 118 ALA A O 1
ATOM 895 N N . ALA A 1 119 ? -0.089 -9.263 6.195 1.00 97.31 119 ALA A N 1
ATOM 896 C CA . ALA A 1 119 ? 0.664 -8.738 7.332 1.00 97.31 119 ALA A CA 1
ATOM 897 C C . ALA A 1 119 ? -0.006 -9.124 8.653 1.00 97.31 119 ALA A C 1
ATOM 899 O O . ALA A 1 119 ? -1.229 -9.031 8.790 1.00 97.31 119 ALA A O 1
ATOM 900 N N . THR A 1 120 ? 0.791 -9.514 9.641 1.00 96.94 120 THR A N 1
ATOM 901 C CA . THR A 1 120 ? 0.306 -9.782 10.997 1.00 96.94 120 THR A CA 1
ATOM 902 C C . THR A 1 120 ? 0.235 -8.476 11.787 1.00 96.94 120 THR A C 1
ATOM 904 O O . THR A 1 120 ? 1.220 -7.743 11.878 1.00 96.94 120 THR A O 1
ATOM 907 N N . VAL A 1 121 ? -0.912 -8.195 12.402 1.00 96.50 121 VAL A N 1
ATOM 908 C CA . VAL A 1 121 ? -1.106 -7.078 13.342 1.00 96.50 121 VAL A CA 1
ATOM 909 C C . VAL A 1 121 ? -1.456 -7.654 14.711 1.00 96.50 121 VAL A C 1
ATOM 911 O O . VAL A 1 121 ? -2.234 -8.601 14.793 1.00 96.50 121 VAL A O 1
ATOM 914 N N . SER A 1 122 ? -0.895 -7.103 15.786 1.00 96.56 122 SER A N 1
ATOM 915 C CA . SER A 1 122 ? -1.185 -7.492 17.174 1.00 96.56 122 SER A CA 1
ATOM 916 C C . SER A 1 122 ? -1.359 -6.278 18.085 1.00 96.56 122 SER A C 1
ATOM 918 O O . SER A 1 122 ? -0.965 -5.169 17.728 1.00 96.56 122 SER A O 1
ATOM 920 N N . TRP A 1 123 ? -1.999 -6.464 19.237 1.00 96.44 123 TRP A N 1
ATOM 921 C CA . TRP A 1 123 ? -2.302 -5.418 20.222 1.00 96.44 123 TRP A CA 1
ATOM 922 C C . TRP A 1 123 ? -2.424 -6.008 21.631 1.00 96.44 123 TRP A C 1
ATOM 924 O O . TRP A 1 123 ? -2.482 -7.224 21.807 1.00 96.44 123 TRP A O 1
ATOM 934 N N . SER A 1 124 ? -2.490 -5.142 22.640 1.00 95.44 124 SER A N 1
ATOM 935 C CA . SER A 1 124 ? -2.901 -5.502 23.999 1.00 95.44 124 SER A CA 1
ATOM 936 C C . SER A 1 124 ? -4.371 -5.118 24.225 1.00 95.44 124 SER A C 1
ATOM 938 O O . SER A 1 124 ? -4.795 -4.054 23.754 1.00 95.44 124 SER A O 1
ATOM 940 N N . PRO A 1 125 ? -5.155 -5.925 24.966 1.00 94.81 125 PRO A N 1
ATOM 941 C CA . PRO A 1 125 ? -6.493 -5.540 25.405 1.00 94.81 125 PRO A CA 1
ATOM 942 C C . PRO A 1 125 ? -6.493 -4.204 26.178 1.00 94.81 125 PRO A C 1
ATOM 944 O O . PRO A 1 125 ? -5.630 -4.006 27.037 1.00 94.81 125 PRO A O 1
ATOM 947 N N . PRO A 1 126 ? -7.434 -3.288 25.888 1.00 96.12 126 PRO A N 1
ATOM 948 C CA . PRO A 1 126 ? -7.656 -2.072 26.668 1.00 96.12 126 PRO A CA 1
ATOM 949 C C . PRO A 1 126 ? -8.521 -2.344 27.911 1.00 96.12 126 PRO A C 1
ATOM 951 O O . PRO A 1 126 ? -8.972 -3.470 28.132 1.00 96.12 126 PRO A O 1
ATOM 954 N N . PHE A 1 127 ? -8.813 -1.299 28.693 1.00 94.94 127 PHE A N 1
ATOM 955 C CA . PHE A 1 127 ? -9.931 -1.338 29.638 1.00 94.94 127 PHE A CA 1
ATOM 956 C C . PHE A 1 127 ? -11.250 -1.573 28.883 1.00 94.94 127 PHE A C 1
ATOM 958 O O . PHE A 1 127 ? -11.501 -0.955 27.846 1.00 94.94 127 PHE A O 1
ATOM 965 N N . ASP A 1 128 ? -12.084 -2.474 29.401 1.00 94.88 128 ASP A N 1
ATOM 966 C CA . ASP A 1 128 ? -13.283 -2.975 28.721 1.00 94.88 128 ASP A CA 1
ATOM 967 C C . ASP A 1 128 ? -14.506 -2.055 28.850 1.00 94.88 128 ASP A C 1
ATOM 969 O O . ASP A 1 128 ? -15.499 -2.267 28.163 1.00 94.88 128 ASP A O 1
ATOM 973 N N . GLY A 1 129 ? -14.451 -1.028 29.704 1.00 93.62 129 GLY A N 1
ATOM 974 C CA . GLY A 1 129 ? -15.600 -0.166 29.980 1.00 93.62 129 GLY A CA 1
ATOM 975 C C . GLY A 1 129 ? -16.591 -0.766 30.985 1.00 93.62 129 GLY A C 1
ATOM 976 O O . GLY A 1 129 ? -17.775 -0.439 30.936 1.00 93.62 129 GLY A O 1
ATOM 977 N N . ASN A 1 130 ? -16.141 -1.660 31.877 1.00 92.81 130 ASN A N 1
ATOM 978 C CA . ASN A 1 130 ? -16.970 -2.466 32.789 1.00 92.81 130 ASN A CA 1
ATOM 979 C C . ASN A 1 130 ? -17.995 -3.375 32.074 1.00 92.81 130 ASN A C 1
ATOM 981 O O . ASN A 1 130 ? -18.979 -3.803 32.689 1.00 92.81 130 ASN A O 1
ATOM 985 N N . SER A 1 131 ? -17.787 -3.669 30.788 1.00 93.56 131 SER A N 1
ATOM 986 C CA . SER A 1 131 ? -18.556 -4.666 30.044 1.00 93.56 131 SER A CA 1
ATOM 987 C C . SER A 1 131 ? -17.640 -5.434 29.088 1.00 93.56 131 SER A C 1
ATOM 989 O O . SER A 1 131 ? -16.906 -4.785 28.341 1.00 93.56 131 SER A O 1
ATOM 991 N N . PRO A 1 132 ? -17.676 -6.781 29.059 1.00 96.06 132 PRO A N 1
ATOM 992 C CA . PRO A 1 132 ? -16.717 -7.574 28.298 1.00 96.06 132 PRO A CA 1
ATOM 993 C C . PRO A 1 132 ? -16.621 -7.176 26.822 1.00 96.06 132 PRO A C 1
ATOM 995 O O . PRO A 1 132 ? -17.628 -7.075 26.117 1.00 96.06 132 PRO A O 1
ATOM 998 N N . ILE A 1 133 ? -15.386 -7.017 26.341 1.00 97.94 133 ILE A N 1
ATOM 999 C CA . ILE A 1 133 ? -15.092 -6.850 24.914 1.00 97.94 133 ILE A CA 1
ATOM 1000 C C . ILE A 1 133 ? -15.633 -8.076 24.164 1.00 97.94 133 ILE A C 1
ATOM 1002 O O . ILE A 1 133 ? -15.389 -9.219 24.549 1.00 97.94 133 ILE A O 1
ATOM 1006 N N . THR A 1 134 ? -16.370 -7.824 23.087 1.00 98.06 134 THR A N 1
ATOM 1007 C CA . THR A 1 134 ? -17.002 -8.840 22.230 1.00 98.06 134 THR A CA 1
ATOM 1008 C C . THR A 1 134 ? -16.166 -9.107 20.979 1.00 98.06 134 THR A C 1
ATOM 1010 O O . THR A 1 134 ? -15.949 -10.263 20.604 1.00 98.06 134 THR A O 1
ATOM 1013 N N . GLN A 1 135 ? -15.613 -8.049 20.379 1.00 98.19 135 GLN A N 1
ATOM 1014 C CA . GLN A 1 135 ? -14.703 -8.121 19.240 1.00 98.19 135 GLN A CA 1
ATOM 1015 C C . GLN A 1 135 ? -13.699 -6.960 19.228 1.00 98.19 135 GLN A C 1
ATOM 1017 O O . GLN A 1 135 ? -13.906 -5.911 19.839 1.00 98.19 135 GLN A O 1
ATOM 1022 N N . TYR A 1 136 ? -12.620 -7.147 18.475 1.00 98.31 136 TYR A N 1
ATOM 1023 C CA . TYR A 1 136 ? -11.779 -6.070 17.965 1.00 98.31 136 TYR A CA 1
ATOM 1024 C C . TYR A 1 136 ? -12.079 -5.859 16.481 1.00 98.31 136 TYR A C 1
ATOM 1026 O O . TYR A 1 136 ? -12.424 -6.801 15.765 1.00 98.31 136 TYR A O 1
ATOM 1034 N N . VAL A 1 137 ? -11.917 -4.630 16.001 1.00 97.56 137 VAL A N 1
ATOM 1035 C CA . VAL A 1 137 ? -12.090 -4.276 14.590 1.00 97.56 137 VAL A CA 1
ATOM 1036 C C . VAL A 1 137 ? -10.822 -3.584 14.109 1.00 97.56 137 VAL A C 1
ATOM 1038 O O . VAL A 1 137 ? -10.448 -2.527 14.618 1.00 97.56 137 VAL A O 1
ATOM 1041 N N . VAL A 1 138 ? -10.143 -4.187 13.134 1.00 96.94 138 VAL A N 1
ATOM 1042 C CA . VAL A 1 138 ? -8.967 -3.596 12.487 1.00 96.94 138 VAL A CA 1
ATOM 1043 C C . VAL A 1 138 ? -9.422 -2.821 11.256 1.00 96.94 138 VAL A C 1
ATOM 1045 O O . VAL A 1 138 ? -9.956 -3.388 10.304 1.00 96.94 138 VAL A O 1
ATOM 1048 N N . HIS A 1 139 ? -9.213 -1.512 11.292 1.00 95.12 139 HIS A N 1
ATOM 1049 C CA . HIS A 1 139 ? -9.498 -0.557 10.225 1.00 95.12 139 HIS A CA 1
ATOM 1050 C C . HIS A 1 139 ? -8.230 -0.306 9.419 1.00 95.12 139 HIS A C 1
ATOM 1052 O O . HIS A 1 139 ? -7.239 0.139 9.994 1.00 95.12 139 HIS A O 1
ATOM 1058 N N . TYR A 1 140 ? -8.245 -0.539 8.106 1.00 94.69 140 TYR A N 1
ATOM 1059 C CA . TYR A 1 140 ? -7.078 -0.309 7.247 1.00 94.69 140 TYR A CA 1
ATOM 1060 C C . TYR A 1 140 ? -7.453 0.236 5.862 1.00 94.69 140 TYR A C 1
ATOM 1062 O O . TYR A 1 140 ? -8.525 -0.041 5.324 1.00 94.69 140 TYR A O 1
ATOM 1070 N N . TRP A 1 141 ? -6.582 1.070 5.292 1.00 93.12 141 TRP A N 1
ATOM 1071 C CA . TRP A 1 141 ? -6.760 1.700 3.979 1.00 93.12 141 TRP A CA 1
ATOM 1072 C C . TRP A 1 141 ? -5.401 2.052 3.359 1.00 93.12 141 TRP A C 1
ATOM 1074 O O . TRP A 1 141 ? -4.379 2.063 4.044 1.00 93.12 141 TRP A O 1
ATOM 1084 N N . LYS A 1 142 ? -5.368 2.322 2.048 1.00 92.31 142 LYS A N 1
ATOM 1085 C CA . LYS A 1 142 ? -4.125 2.692 1.351 1.00 92.31 142 LYS A CA 1
ATOM 1086 C C . LYS A 1 142 ? -3.733 4.141 1.638 1.00 92.31 142 LYS A C 1
ATOM 1088 O O . LYS A 1 142 ? -4.575 5.041 1.587 1.00 92.31 142 LYS A O 1
ATOM 1093 N N . ASP A 1 143 ? -2.442 4.345 1.858 1.00 91.19 143 ASP A N 1
ATOM 1094 C CA . ASP A 1 143 ? -1.805 5.642 2.077 1.00 91.19 143 ASP A CA 1
ATOM 1095 C C . ASP A 1 143 ? -1.540 6.333 0.726 1.00 91.19 143 ASP A C 1
ATOM 1097 O O . ASP A 1 143 ? -0.466 6.208 0.135 1.00 91.19 143 ASP A O 1
ATOM 1101 N N . ILE A 1 144 ? -2.586 6.960 0.175 1.00 82.69 144 ILE A N 1
ATOM 1102 C CA . ILE A 1 144 ? -2.594 7.617 -1.140 1.00 82.69 144 ILE A CA 1
ATOM 1103 C C . ILE A 1 144 ? -3.285 8.975 -0.995 1.00 82.69 144 ILE A C 1
ATOM 1105 O O . ILE A 1 144 ? -4.453 9.033 -0.615 1.00 82.69 144 ILE A O 1
ATOM 1109 N N . GLU A 1 145 ? -2.581 10.059 -1.318 1.00 70.06 145 GLU A N 1
ATOM 1110 C CA . GLU A 1 145 ? -3.129 11.420 -1.286 1.00 70.06 145 GLU A CA 1
ATOM 1111 C C . GLU A 1 145 ? -4.235 11.618 -2.337 1.00 70.06 145 GLU A C 1
ATOM 1113 O O . GLU A 1 145 ? -4.169 11.084 -3.444 1.00 70.06 145 GLU A O 1
ATOM 1118 N N . GLY A 1 146 ? -5.269 12.396 -1.996 1.00 59.56 146 GLY A N 1
ATOM 1119 C CA . GLY A 1 146 ? -6.349 12.794 -2.914 1.00 59.56 146 GLY A CA 1
ATOM 1120 C C . GLY A 1 146 ? -7.343 11.694 -3.321 1.00 59.56 146 GLY A C 1
ATOM 1121 O O . GLY A 1 146 ? -8.394 12.008 -3.876 1.00 59.56 146 GLY A O 1
ATOM 1122 N N . ALA A 1 147 ? -7.064 10.422 -3.033 1.00 55.97 147 ALA A N 1
ATOM 1123 C CA . ALA A 1 147 ? -7.994 9.325 -3.273 1.00 55.97 147 ALA A CA 1
ATOM 1124 C C . ALA A 1 147 ? -9.051 9.234 -2.160 1.00 55.97 147 ALA A C 1
ATOM 1126 O O . ALA A 1 147 ? -8.734 9.366 -0.979 1.00 55.97 147 ALA A O 1
ATOM 1127 N N . SER A 1 148 ? -10.301 8.909 -2.514 1.00 53.69 148 SER A N 1
ATOM 1128 C CA . SER A 1 148 ? -11.288 8.502 -1.507 1.00 53.69 148 SER A CA 1
ATOM 1129 C C . SER A 1 148 ? -10.822 7.195 -0.861 1.00 53.69 148 SER A C 1
ATOM 1131 O O . SER A 1 148 ? -10.772 6.145 -1.511 1.00 53.69 148 SER A O 1
ATOM 1133 N N . HIS A 1 149 ? -10.400 7.268 0.402 1.00 69.56 149 HIS A N 1
ATOM 1134 C CA . HIS A 1 149 ? -9.828 6.133 1.116 1.00 69.56 149 HIS A CA 1
ATOM 1135 C C . HIS A 1 149 ? -10.899 5.057 1.338 1.00 69.56 149 HIS A C 1
ATOM 1137 O O . HIS A 1 149 ? -11.674 5.127 2.291 1.00 69.56 149 HIS A O 1
ATOM 1143 N N . ARG A 1 150 ? -10.931 4.030 0.475 1.00 83.31 150 ARG A N 1
ATOM 1144 C CA . ARG A 1 150 ? -11.783 2.852 0.679 1.00 83.31 150 ARG A CA 1
ATOM 1145 C C . ARG A 1 150 ? -11.307 2.090 1.917 1.00 83.31 150 ARG A C 1
ATOM 1147 O O . ARG A 1 150 ? -10.422 1.238 1.825 1.00 83.31 150 ARG A O 1
ATOM 1154 N N . LEU A 1 151 ? -11.911 2.432 3.051 1.00 88.88 151 LEU A N 1
ATOM 1155 C CA . LEU A 1 151 ? -11.760 1.750 4.325 1.00 88.88 151 LEU A CA 1
ATOM 1156 C C . LEU A 1 151 ? -12.107 0.266 4.166 1.00 88.88 151 LEU A C 1
ATOM 1158 O O . LEU A 1 151 ? -13.099 -0.090 3.526 1.00 88.88 151 LEU A O 1
ATOM 1162 N N . GLN A 1 152 ? -11.280 -0.585 4.757 1.00 93.81 152 GLN A N 1
ATOM 1163 C CA . GLN A 1 152 ? -11.547 -2.002 4.951 1.00 93.81 152 GLN A CA 1
ATOM 1164 C C . GLN A 1 152 ? -11.601 -2.266 6.458 1.00 93.81 152 GLN A C 1
ATOM 1166 O O . GLN A 1 152 ? -10.785 -1.736 7.217 1.00 93.81 152 GLN A O 1
ATOM 1171 N N . GLU A 1 153 ? -12.583 -3.055 6.891 1.00 95.25 153 GLU A N 1
ATOM 1172 C CA . GLU A 1 153 ? -12.719 -3.497 8.279 1.00 95.25 153 GLU A CA 1
ATOM 1173 C C . GLU A 1 153 ? -12.470 -5.005 8.368 1.00 95.25 153 GLU A C 1
ATOM 1175 O O . GLU A 1 153 ? -12.972 -5.776 7.548 1.00 95.25 153 GLU A O 1
ATOM 1180 N N . ARG A 1 154 ? -11.737 -5.436 9.396 1.00 96.94 154 ARG A N 1
ATOM 1181 C CA . ARG A 1 154 ? -11.590 -6.845 9.767 1.00 96.94 154 ARG A CA 1
ATOM 1182 C C . ARG A 1 154 ? -11.984 -7.036 11.228 1.00 96.94 154 ARG A C 1
ATOM 1184 O O . ARG A 1 154 ? -11.227 -6.657 12.119 1.00 96.94 154 ARG A O 1
ATOM 1191 N N . SER A 1 155 ? -13.144 -7.648 11.459 1.00 97.38 155 SER A N 1
ATOM 1192 C CA . SER A 1 155 ? -13.542 -8.145 12.781 1.00 97.38 155 SER A CA 1
ATOM 1193 C C . SER A 1 155 ? -12.655 -9.304 13.237 1.00 97.38 155 SER A C 1
ATOM 1195 O O . SER A 1 155 ? -12.243 -10.150 12.435 1.00 97.38 155 SER A O 1
ATOM 1197 N N . VAL A 1 156 ? -12.384 -9.340 14.539 1.00 97.94 156 VAL A N 1
ATOM 1198 C CA . VAL A 1 156 ? -11.529 -10.311 15.229 1.00 97.94 156 VAL A CA 1
ATOM 1199 C C . VAL A 1 156 ? -12.182 -10.647 16.580 1.00 97.94 156 VAL A C 1
ATOM 1201 O O . VAL A 1 156 ? -12.517 -9.720 17.316 1.00 97.94 156 VAL A O 1
ATOM 1204 N N 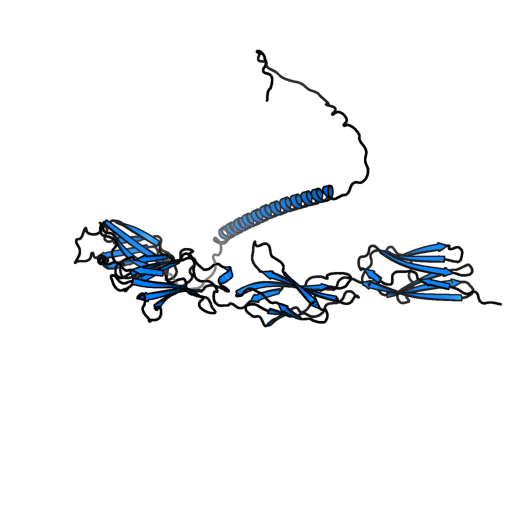. PRO A 1 157 ? -12.395 -11.927 16.943 1.00 97.62 157 PRO A N 1
ATOM 1205 C CA . PRO A 1 157 ? -13.013 -12.285 18.224 1.00 97.62 157 PRO A CA 1
ATOM 1206 C C . PRO A 1 157 ? -12.209 -11.772 19.425 1.00 97.62 157 PRO A C 1
ATOM 1208 O O . PRO A 1 157 ? -10.981 -11.789 19.389 1.00 97.62 157 PRO A O 1
ATOM 1211 N N . ALA A 1 158 ? -12.873 -11.404 20.526 1.00 96.81 158 ALA A N 1
ATOM 1212 C CA . ALA A 1 158 ? -12.195 -10.912 21.736 1.00 96.81 158 ALA A CA 1
ATOM 1213 C C . ALA A 1 158 ? -11.179 -11.897 22.358 1.00 96.81 158 ALA A C 1
ATOM 1215 O O . ALA A 1 158 ? -10.292 -11.486 23.101 1.00 96.81 158 ALA A O 1
ATOM 1216 N N . THR A 1 159 ? -11.262 -13.191 22.028 1.00 96.06 159 THR A N 1
ATOM 1217 C CA . THR A 1 159 ? -10.278 -14.217 22.418 1.00 96.06 159 THR A CA 1
ATOM 1218 C C . THR A 1 159 ? -8.955 -14.135 21.641 1.00 96.06 159 THR A C 1
ATOM 1220 O O . THR A 1 159 ? -8.068 -14.954 21.874 1.00 96.06 159 THR A O 1
ATOM 1223 N N . GLN A 1 160 ? -8.821 -13.213 20.684 1.00 96.62 160 GLN A N 1
ATOM 1224 C CA . GLN A 1 160 ? -7.633 -13.015 19.855 1.00 96.62 160 GLN A CA 1
ATOM 1225 C C . GLN A 1 160 ? -7.143 -11.568 19.968 1.00 96.62 160 GLN A C 1
ATOM 1227 O O . GLN A 1 160 ? -7.897 -10.619 19.766 1.00 96.62 160 GLN A O 1
ATOM 1232 N N . SER A 1 161 ? -5.851 -11.404 20.249 1.00 94.81 161 SER A N 1
ATOM 1233 C CA . SER A 1 161 ? -5.162 -10.108 20.309 1.00 94.81 161 SER A CA 1
ATOM 1234 C C . SER A 1 161 ? -4.214 -9.890 19.117 1.00 94.81 161 SER A C 1
ATOM 1236 O O . SER A 1 161 ? -3.265 -9.105 19.185 1.00 94.81 161 SER A O 1
ATOM 1238 N N . SER A 1 162 ? -4.437 -10.634 18.032 1.00 96.38 162 SER A N 1
ATOM 1239 C CA . SER A 1 162 ? -3.735 -10.507 16.758 1.00 96.38 162 SER A CA 1
ATOM 1240 C C . SER A 1 162 ? -4.589 -11.010 15.591 1.00 96.38 162 SER A C 1
ATOM 1242 O O . SER A 1 162 ? -5.536 -11.773 15.779 1.00 96.38 162 SER A O 1
ATOM 1244 N N . VAL A 1 163 ? -4.257 -10.577 14.373 1.00 97.25 163 VAL A N 1
ATOM 1245 C CA . VAL A 1 163 ? -4.876 -11.051 13.129 1.00 97.25 163 VAL A CA 1
ATOM 1246 C C . VAL A 1 163 ? -3.886 -11.003 11.967 1.00 97.25 163 VAL A C 1
ATOM 1248 O O . VAL A 1 163 ? -3.057 -10.096 11.877 1.00 97.25 163 VAL A O 1
ATOM 1251 N N . LEU A 1 164 ? -4.012 -11.961 11.048 1.00 97.25 164 LEU A N 1
ATOM 1252 C CA . LEU A 1 164 ? -3.395 -11.901 9.727 1.00 97.25 164 LEU A CA 1
ATOM 1253 C C . LEU A 1 164 ? -4.313 -11.116 8.778 1.00 97.25 164 LEU A C 1
ATOM 1255 O O . LEU A 1 164 ? -5.370 -11.610 8.375 1.00 97.25 164 LEU A O 1
ATOM 1259 N N . LEU A 1 165 ? -3.914 -9.900 8.412 1.00 97.00 165 LEU A N 1
ATOM 1260 C CA . LEU A 1 165 ? -4.500 -9.198 7.271 1.00 97.00 165 LEU A CA 1
ATOM 1261 C C . LEU A 1 165 ? -4.017 -9.877 5.985 1.00 97.00 165 LEU A C 1
ATOM 1263 O O . LEU A 1 165 ? -2.854 -10.261 5.887 1.00 97.00 165 LEU A O 1
ATOM 1267 N N . SER A 1 166 ? -4.917 -10.042 5.021 1.00 96.25 166 SER A N 1
ATOM 1268 C CA . SER A 1 166 ? -4.724 -10.783 3.765 1.00 96.25 166 SER A CA 1
ATOM 1269 C C . SER A 1 166 ? -5.278 -9.976 2.582 1.00 96.25 166 SER A C 1
ATOM 1271 O O . SER A 1 166 ? -5.859 -8.908 2.782 1.00 96.25 166 SER A O 1
ATOM 1273 N N . ASP A 1 167 ? -5.042 -10.450 1.355 1.00 94.88 167 ASP A N 1
ATOM 1274 C CA . ASP A 1 167 ? -5.427 -9.793 0.093 1.00 94.88 167 ASP A CA 1
ATOM 1275 C C . ASP A 1 167 ? -4.918 -8.342 -0.052 1.00 94.88 167 ASP A C 1
ATOM 1277 O O . ASP A 1 167 ? -5.489 -7.507 -0.765 1.00 94.88 167 ASP A O 1
ATOM 1281 N N . LEU A 1 168 ? -3.794 -8.037 0.605 1.00 95.12 168 LEU A N 1
ATOM 1282 C CA . LEU A 1 168 ? -3.088 -6.771 0.445 1.00 95.12 168 LEU A CA 1
ATOM 1283 C C . LEU A 1 168 ? -2.417 -6.712 -0.938 1.00 95.12 168 LEU A C 1
ATOM 1285 O O . LEU A 1 168 ? -2.077 -7.734 -1.536 1.00 95.12 168 LEU A O 1
ATOM 1289 N N . GLN A 1 169 ? -2.209 -5.504 -1.461 1.00 94.38 169 GLN A N 1
ATOM 1290 C CA . GLN A 1 169 ? -1.444 -5.316 -2.694 1.00 94.38 169 GLN A CA 1
ATOM 1291 C C . GLN A 1 169 ? 0.060 -5.251 -2.391 1.00 94.38 169 GLN A C 1
ATOM 1293 O O . GLN A 1 169 ? 0.431 -4.552 -1.444 1.00 94.38 169 GLN A O 1
ATOM 1298 N N . PRO A 1 170 ? 0.928 -5.886 -3.201 1.00 96.75 170 PRO A N 1
ATOM 1299 C CA . PRO A 1 170 ? 2.380 -5.762 -3.072 1.00 96.75 170 PRO A CA 1
ATOM 1300 C C . PRO A 1 170 ? 2.885 -4.326 -3.230 1.00 96.75 170 PRO A C 1
ATOM 1302 O O . PRO A 1 170 ? 2.260 -3.489 -3.893 1.00 96.75 170 PRO A O 1
ATOM 1305 N N . GLY A 1 171 ? 4.024 -4.033 -2.605 1.00 94.44 171 GLY A N 1
ATOM 1306 C CA . GLY A 1 171 ? 4.739 -2.763 -2.705 1.00 94.44 171 GLY A CA 1
ATOM 1307 C C . GLY A 1 171 ? 3.901 -1.538 -2.337 1.00 94.44 171 GLY A C 1
ATOM 1308 O O . GLY A 1 171 ? 4.173 -0.433 -2.826 1.00 94.44 171 GLY A O 1
ATOM 1309 N N . THR A 1 172 ? 2.878 -1.716 -1.500 1.00 93.56 172 THR A N 1
ATOM 1310 C CA . THR A 1 172 ? 1.840 -0.724 -1.206 1.00 93.56 172 THR A CA 1
ATOM 1311 C C . THR A 1 172 ? 1.892 -0.317 0.260 1.00 93.56 172 THR A C 1
ATOM 1313 O O . THR A 1 172 ? 2.093 -1.132 1.159 1.00 93.56 172 THR A O 1
ATOM 1316 N N . THR A 1 173 ? 1.718 0.978 0.504 1.00 93.81 173 THR A N 1
ATOM 1317 C CA . THR A 1 173 ? 1.676 1.535 1.854 1.00 93.81 173 THR A CA 1
ATOM 1318 C C . THR A 1 173 ? 0.233 1.564 2.357 1.00 93.81 173 THR A C 1
ATOM 1320 O O . THR A 1 173 ? -0.666 2.045 1.663 1.00 93.81 173 THR A O 1
ATOM 1323 N N . TYR A 1 174 ? 0.018 1.069 3.570 1.00 94.25 174 TYR A N 1
ATOM 1324 C CA . TYR A 1 174 ? -1.260 1.055 4.270 1.00 94.25 174 TYR A CA 1
ATOM 1325 C C . TYR A 1 174 ? -1.157 1.841 5.578 1.00 94.25 174 TYR A C 1
ATOM 1327 O O . TYR A 1 174 ? -0.137 1.791 6.269 1.00 94.25 174 TYR A O 1
ATOM 1335 N N . LEU A 1 175 ? -2.239 2.527 5.930 1.00 93.50 175 LEU A N 1
ATOM 1336 C CA . LEU A 1 175 ? -2.480 3.034 7.275 1.00 93.50 175 LEU A CA 1
ATOM 1337 C C . LEU A 1 175 ? -3.505 2.126 7.956 1.00 93.50 175 LEU A C 1
ATOM 1339 O O . LEU A 1 175 ? -4.467 1.693 7.315 1.00 93.50 175 LEU A O 1
ATOM 1343 N N . LEU A 1 176 ? -3.289 1.819 9.235 1.00 93.94 176 LEU A N 1
ATOM 1344 C CA . LEU A 1 176 ? -4.137 0.910 10.007 1.00 93.94 176 LEU A CA 1
ATOM 1345 C C . LEU A 1 176 ? -4.310 1.349 11.467 1.00 93.94 176 LEU A C 1
ATOM 1347 O O . LEU A 1 176 ? -3.422 1.967 12.048 1.00 93.94 176 LEU A O 1
ATOM 1351 N N . ARG A 1 177 ? -5.463 1.038 12.059 1.00 95.12 177 ARG A N 1
ATOM 1352 C CA . ARG A 1 177 ? -5.826 1.314 13.464 1.00 95.12 177 ARG A CA 1
ATOM 1353 C C . ARG A 1 177 ? -6.719 0.194 13.993 1.00 95.12 177 ARG A C 1
ATOM 1355 O O . ARG A 1 177 ? -7.438 -0.439 13.222 1.00 95.12 177 ARG A O 1
ATOM 1362 N N . VAL A 1 178 ? -6.672 -0.050 15.299 1.00 97.12 178 VAL A N 1
ATOM 1363 C CA . VAL A 1 178 ? -7.475 -1.080 15.975 1.00 97.12 178 VAL A CA 1
ATOM 1364 C C . VAL A 1 178 ? -8.501 -0.404 16.881 1.00 97.12 178 VAL A C 1
ATOM 1366 O O . VAL A 1 178 ? -8.180 0.565 17.568 1.00 97.12 178 VAL A O 1
ATOM 1369 N N . VAL A 1 179 ? -9.726 -0.920 16.889 1.00 97.62 179 VAL A N 1
ATOM 1370 C CA . VAL A 1 179 ? -10.826 -0.518 17.776 1.00 97.62 179 VAL A CA 1
ATOM 1371 C C . VAL A 1 179 ? -11.232 -1.731 18.615 1.00 97.62 179 VAL A C 1
ATOM 1373 O O . VAL A 1 179 ? -11.214 -2.854 18.112 1.00 97.62 179 VAL A O 1
ATOM 1376 N N . ALA A 1 180 ? -11.600 -1.529 19.879 1.00 98.19 180 ALA A N 1
ATOM 1377 C CA . ALA A 1 180 ? -12.259 -2.547 20.701 1.00 98.19 180 ALA A CA 1
ATOM 1378 C C . ALA A 1 180 ? -13.765 -2.258 20.793 1.00 98.19 180 ALA A C 1
ATOM 1380 O O . ALA A 1 180 ? -14.173 -1.099 20.815 1.00 98.19 180 ALA A O 1
ATOM 1381 N N . GLU A 1 181 ? -14.592 -3.298 20.840 1.00 98.06 181 GLU A N 1
ATOM 1382 C CA . GLU A 1 181 ? -16.053 -3.185 20.828 1.00 98.06 181 GLU A CA 1
ATOM 1383 C C . GLU A 1 181 ? -16.664 -4.066 21.924 1.00 98.06 181 GLU A C 1
ATOM 1385 O O . GLU A 1 181 ? -16.339 -5.251 22.036 1.00 98.06 181 GLU A O 1
ATOM 1390 N N . ASN A 1 182 ? -17.562 -3.504 22.730 1.00 97.31 182 ASN A N 1
ATOM 1391 C CA . ASN A 1 182 ? -18.406 -4.245 23.671 1.00 97.31 182 ASN A CA 1
ATOM 1392 C C . ASN A 1 182 ? -19.891 -4.019 23.325 1.00 97.31 182 ASN A C 1
ATOM 1394 O O . ASN A 1 182 ? -20.219 -3.365 22.337 1.00 97.31 182 ASN A O 1
ATOM 1398 N N . ASP A 1 183 ? -20.799 -4.545 24.143 1.00 95.62 183 ASP A N 1
ATOM 1399 C CA . ASP A 1 183 ? -22.247 -4.398 23.948 1.00 95.62 183 ASP A CA 1
ATOM 1400 C C . ASP A 1 183 ? -22.797 -2.976 24.214 1.00 95.62 183 ASP A C 1
ATOM 1402 O O . ASP A 1 183 ? -23.972 -2.722 23.959 1.00 95.62 183 ASP A O 1
ATOM 1406 N N . VAL A 1 184 ? -21.966 -2.043 24.699 1.00 94.56 184 VAL A N 1
ATOM 1407 C CA . VAL A 1 184 ? -22.266 -0.599 24.750 1.00 94.56 184 VAL A CA 1
ATOM 1408 C C . VAL A 1 184 ? -21.881 0.082 23.430 1.00 94.56 184 VAL A C 1
ATOM 1410 O O . VAL A 1 184 ? -22.542 1.032 23.011 1.00 94.56 184 VAL A O 1
ATOM 1413 N N . GLY A 1 185 ? -20.831 -0.402 22.757 1.00 95.62 185 GLY A N 1
ATOM 1414 C CA . GLY A 1 185 ? -20.461 0.001 21.401 1.00 95.62 185 GLY A CA 1
ATOM 1415 C C . GLY A 1 185 ? -18.960 -0.067 21.103 1.00 95.62 185 GLY A C 1
ATOM 1416 O O . GLY A 1 185 ? -18.162 -0.635 21.853 1.00 95.62 185 GLY A O 1
ATOM 1417 N N . ARG A 1 186 ? -18.574 0.550 19.978 1.00 97.19 186 ARG A N 1
ATOM 1418 C CA . ARG A 1 186 ? -17.174 0.731 19.565 1.00 97.19 186 ARG A CA 1
ATOM 1419 C C . ARG A 1 186 ? -16.492 1.805 20.413 1.00 97.19 186 ARG A C 1
ATOM 1421 O O . ARG A 1 186 ? -17.016 2.906 20.567 1.00 97.19 186 ARG A O 1
ATOM 1428 N N . GLY A 1 187 ? -15.318 1.464 20.929 1.00 96.44 187 GLY A N 1
ATOM 1429 C CA . GLY A 1 187 ? -14.427 2.344 21.673 1.00 96.44 187 GLY A CA 1
ATOM 1430 C C . GLY A 1 187 ? -13.655 3.331 20.798 1.00 96.44 187 GLY A C 1
ATOM 1431 O O . GLY A 1 187 ? -13.887 3.462 19.594 1.00 96.44 187 GLY A O 1
ATOM 1432 N N . GLU A 1 188 ? -12.683 4.010 21.403 1.00 94.94 188 GLU A N 1
ATOM 1433 C CA . GLU A 1 188 ? -11.740 4.837 20.646 1.00 94.94 188 GLU A CA 1
ATOM 1434 C C . GLU A 1 188 ? -10.821 3.987 19.748 1.00 94.94 188 GLU A C 1
ATOM 1436 O O . GLU A 1 188 ? -10.468 2.849 20.064 1.00 94.94 188 GLU A O 1
ATOM 1441 N N . SER A 1 189 ? -10.387 4.559 18.621 1.00 95.19 189 SER A N 1
ATOM 1442 C CA . SER A 1 189 ? -9.322 3.963 17.808 1.00 95.19 189 SER A CA 1
ATOM 1443 C C . SER A 1 189 ? -7.962 4.086 18.494 1.00 95.19 189 SER A C 1
ATOM 1445 O O . SER A 1 189 ? -7.665 5.095 19.136 1.00 95.19 189 SER A O 1
ATOM 1447 N N . SER A 1 190 ? -7.088 3.108 18.259 1.00 95.56 190 SER A N 1
ATOM 1448 C CA . SER A 1 190 ? -5.647 3.309 18.405 1.00 95.56 190 SER A CA 1
ATOM 1449 C C . SER A 1 190 ? -5.164 4.469 17.527 1.00 95.56 190 SER A C 1
ATOM 1451 O O . SER A 1 190 ? -5.797 4.822 16.526 1.00 95.56 190 SER A O 1
ATOM 1453 N N . GLU A 1 191 ? -3.976 4.990 17.836 1.00 89.69 191 GLU A N 1
ATOM 1454 C CA . GLU A 1 191 ? -3.237 5.820 16.880 1.00 89.69 191 GLU A CA 1
ATOM 1455 C C . GLU A 1 191 ? -3.015 5.064 15.550 1.00 89.69 191 GLU A C 1
ATOM 1457 O O . GLU A 1 191 ? -3.010 3.824 15.546 1.00 89.69 191 GLU A O 1
ATOM 1462 N N . PRO A 1 192 ? -2.878 5.771 14.412 1.00 88.38 192 PRO A N 1
ATOM 1463 C CA . PRO A 1 192 ? -2.689 5.146 13.110 1.00 88.38 192 PRO A CA 1
ATOM 1464 C C . PRO A 1 192 ? -1.240 4.676 12.915 1.00 88.38 192 PRO A C 1
ATOM 1466 O O . PRO A 1 192 ? -0.291 5.454 13.008 1.00 88.38 192 PRO A O 1
ATOM 1469 N N . PHE A 1 193 ? -1.075 3.404 12.566 1.00 89.94 193 PHE A N 1
ATOM 1470 C CA . PHE A 1 193 ? 0.206 2.787 12.230 1.00 89.94 193 PHE A CA 1
ATOM 1471 C C . PHE A 1 193 ? 0.388 2.722 10.716 1.00 89.94 193 PHE A C 1
ATOM 1473 O O . PHE A 1 193 ? -0.574 2.541 9.970 1.00 89.94 193 PHE A O 1
ATOM 1480 N N . LYS A 1 194 ? 1.639 2.849 10.263 1.00 92.25 194 LYS A N 1
ATOM 1481 C CA . LYS A 1 194 ? 2.020 2.817 8.848 1.00 92.25 194 LYS A CA 1
ATOM 1482 C C . LYS A 1 194 ? 2.754 1.518 8.529 1.00 92.25 194 LYS A C 1
ATOM 1484 O O . LYS A 1 194 ? 3.767 1.202 9.147 1.00 92.25 194 LYS A O 1
ATOM 1489 N N . LEU A 1 195 ? 2.226 0.787 7.556 1.00 93.56 195 LEU A N 1
ATOM 1490 C CA . LEU A 1 195 ? 2.696 -0.507 7.066 1.00 93.56 195 LEU A CA 1
ATOM 1491 C C . LEU A 1 195 ? 3.088 -0.358 5.590 1.00 93.56 195 LEU A C 1
ATOM 1493 O O . LEU A 1 195 ? 2.405 0.339 4.843 1.00 93.56 195 LEU A O 1
ATOM 1497 N N . ARG A 1 196 ? 4.145 -1.038 5.142 1.00 94.88 196 ARG A N 1
ATOM 1498 C CA . ARG A 1 196 ? 4.450 -1.230 3.716 1.00 94.88 196 ARG A CA 1
ATOM 1499 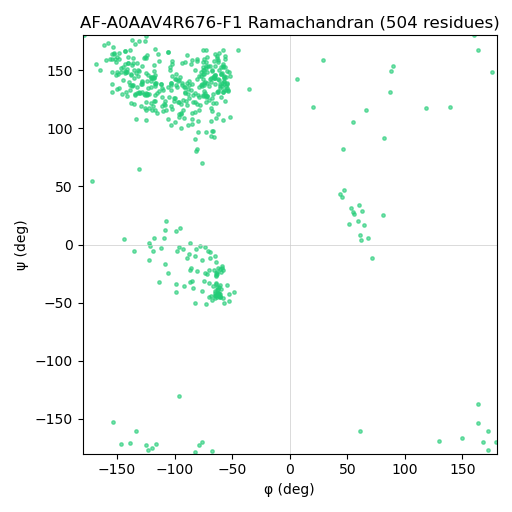C C . ARG A 1 196 ? 4.582 -2.725 3.452 1.00 94.88 196 ARG A C 1
ATOM 1501 O O . ARG A 1 196 ? 5.408 -3.360 4.095 1.00 94.88 196 ARG A O 1
ATOM 1508 N N . THR A 1 197 ? 3.786 -3.258 2.529 1.00 97.06 197 THR A N 1
ATOM 1509 C CA . THR A 1 197 ? 3.932 -4.638 2.046 1.00 97.06 197 THR A CA 1
ATOM 1510 C C . THR A 1 197 ? 5.201 -4.807 1.219 1.00 97.06 197 THR A C 1
ATOM 1512 O O . THR A 1 197 ? 5.683 -3.853 0.595 1.00 97.06 197 THR A O 1
ATOM 1515 N N . GLU A 1 198 ? 5.733 -6.029 1.194 1.00 97.50 198 GLU A N 1
ATOM 1516 C CA . GLU A 1 198 ? 6.868 -6.377 0.335 1.00 97.50 198 GLU A CA 1
ATOM 1517 C C . GLU A 1 198 ? 6.511 -6.224 -1.152 1.00 97.50 198 GLU A C 1
ATOM 1519 O O . GLU A 1 198 ? 5.339 -6.248 -1.535 1.00 97.50 198 GLU A O 1
ATOM 1524 N N . GLU A 1 199 ? 7.516 -6.044 -2.006 1.00 97.56 199 GLU A N 1
ATOM 1525 C CA . GLU A 1 199 ? 7.298 -5.977 -3.454 1.00 97.56 199 GLU A CA 1
ATOM 1526 C C . GLU A 1 199 ? 7.156 -7.392 -4.054 1.00 97.56 199 GLU A C 1
ATOM 1528 O O . GLU A 1 199 ? 7.624 -8.379 -3.495 1.00 97.56 199 GLU A O 1
ATOM 1533 N N . GLU A 1 200 ? 6.517 -7.497 -5.216 1.00 98.00 200 GLU A N 1
ATOM 1534 C CA . GLU A 1 200 ? 6.541 -8.685 -6.087 1.00 98.00 200 GLU A CA 1
ATOM 1535 C C . GLU A 1 200 ? 6.997 -8.252 -7.481 1.00 98.00 200 GLU A C 1
ATOM 1537 O O . GLU A 1 200 ? 6.877 -7.077 -7.818 1.00 98.00 200 GLU A O 1
ATOM 1542 N N . ALA A 1 201 ? 7.459 -9.170 -8.334 1.00 97.94 201 ALA A N 1
ATOM 1543 C CA . ALA A 1 201 ? 7.733 -8.840 -9.736 1.00 97.94 201 ALA A CA 1
ATOM 1544 C C . ALA A 1 201 ? 6.469 -8.289 -10.454 1.00 97.94 201 ALA A C 1
ATOM 1546 O O . ALA A 1 201 ? 5.342 -8.632 -10.067 1.00 97.94 201 ALA A O 1
ATOM 1547 N N . PRO A 1 202 ? 6.608 -7.441 -11.496 1.00 97.94 202 PRO A N 1
ATOM 1548 C CA . PRO A 1 202 ? 5.458 -6.887 -12.211 1.00 97.94 202 PRO A CA 1
ATOM 1549 C C . PRO A 1 202 ? 4.591 -7.985 -12.848 1.00 97.94 202 PRO A C 1
ATOM 1551 O O . PRO A 1 202 ? 5.112 -8.926 -13.436 1.00 97.94 202 PRO A O 1
ATOM 1554 N N . THR A 1 203 ? 3.265 -7.869 -12.770 1.00 97.81 203 THR A N 1
ATOM 1555 C CA . THR A 1 203 ? 2.330 -8.924 -13.229 1.00 97.81 203 THR A CA 1
ATOM 1556 C C . THR A 1 203 ? 1.751 -8.712 -14.627 1.00 97.81 203 THR A C 1
ATOM 1558 O O . THR A 1 203 ? 1.084 -9.605 -15.141 1.00 97.81 203 THR A O 1
ATOM 1561 N N . ALA A 1 204 ? 2.023 -7.573 -15.266 1.00 97.56 204 ALA A N 1
ATOM 1562 C CA . ALA A 1 204 ? 1.592 -7.273 -16.631 1.00 97.56 204 ALA A CA 1
ATOM 1563 C C . ALA A 1 204 ? 2.768 -6.759 -17.481 1.00 97.56 204 ALA A C 1
ATOM 1565 O O . ALA A 1 204 ? 3.678 -6.120 -16.935 1.00 97.56 204 ALA A O 1
ATOM 1566 N N . PRO A 1 205 ? 2.766 -7.018 -18.801 1.00 97.50 205 PRO A N 1
ATOM 1567 C CA . PRO A 1 205 ? 3.791 -6.515 -19.702 1.00 97.50 205 PRO A CA 1
ATOM 1568 C C . PRO A 1 205 ? 3.597 -5.013 -19.993 1.00 97.50 205 PRO A C 1
ATOM 1570 O O . PRO A 1 205 ? 2.541 -4.444 -19.695 1.00 97.50 205 PRO A O 1
ATOM 1573 N N . PRO A 1 206 ? 4.602 -4.351 -20.593 1.00 95.69 206 PRO A N 1
ATOM 1574 C CA . PRO A 1 206 ? 4.451 -3.037 -21.211 1.00 95.69 206 PRO A CA 1
ATOM 1575 C C . PRO A 1 206 ? 3.293 -2.990 -22.217 1.00 95.69 206 PRO A C 1
ATOM 1577 O O . PRO A 1 206 ? 2.987 -3.980 -22.884 1.00 95.69 206 PRO A O 1
ATOM 1580 N N . THR A 1 207 ? 2.662 -1.823 -22.326 1.00 94.31 207 THR A N 1
ATOM 1581 C CA . THR A 1 207 ? 1.517 -1.571 -23.216 1.00 94.31 207 THR A CA 1
ATOM 1582 C C . THR A 1 207 ? 1.939 -0.737 -24.425 1.00 94.31 207 THR A C 1
ATOM 1584 O O . THR A 1 207 ? 3.041 -0.192 -24.440 1.00 94.31 207 THR A O 1
ATOM 1587 N N . ASP A 1 208 ? 1.092 -0.669 -25.457 1.00 91.00 208 ASP A N 1
ATOM 1588 C CA . ASP A 1 208 ? 1.307 0.107 -26.691 1.00 91.00 208 ASP A CA 1
ATOM 1589 C C . ASP A 1 208 ? 2.718 -0.044 -27.291 1.00 91.00 208 ASP A C 1
ATOM 1591 O O . ASP A 1 208 ? 3.342 0.928 -27.716 1.00 91.00 208 ASP A O 1
ATOM 1595 N N . VAL A 1 209 ? 3.240 -1.275 -27.285 1.00 93.00 209 VAL A N 1
ATOM 1596 C CA . VAL A 1 209 ? 4.555 -1.583 -27.849 1.00 93.00 209 VAL A CA 1
ATOM 1597 C C . VAL A 1 209 ? 4.479 -1.462 -29.371 1.00 93.00 209 VAL A C 1
ATOM 1599 O O . VAL A 1 209 ? 3.666 -2.136 -30.002 1.00 93.00 209 VAL A O 1
ATOM 1602 N N . THR A 1 210 ? 5.334 -0.635 -29.971 1.00 87.94 210 THR A N 1
ATOM 1603 C CA . THR A 1 210 ? 5.470 -0.520 -31.430 1.00 87.94 210 THR A CA 1
ATOM 1604 C C . THR A 1 210 ? 6.916 -0.754 -31.851 1.00 87.94 210 THR A C 1
ATOM 1606 O O . THR A 1 210 ? 7.850 -0.455 -31.104 1.00 87.94 210 THR A O 1
ATOM 1609 N N . VAL A 1 211 ? 7.105 -1.335 -33.037 1.00 90.94 211 VAL A N 1
ATOM 1610 C CA . VAL A 1 211 ? 8.419 -1.722 -33.564 1.00 90.94 211 VAL A CA 1
ATOM 1611 C C . VAL A 1 211 ? 8.485 -1.342 -35.041 1.00 90.94 211 VAL A C 1
ATOM 1613 O O . VAL A 1 211 ? 7.652 -1.782 -35.830 1.00 90.94 211 VAL A O 1
ATOM 1616 N N . ILE A 1 212 ? 9.458 -0.508 -35.413 1.00 84.50 212 ILE A N 1
ATOM 1617 C CA . ILE A 1 212 ? 9.581 0.079 -36.757 1.00 84.50 212 ILE A CA 1
ATOM 1618 C C . ILE A 1 212 ? 11.034 -0.042 -37.231 1.00 84.50 212 ILE A C 1
ATOM 1620 O O . ILE A 1 212 ? 11.964 0.347 -36.522 1.00 84.50 212 ILE A O 1
ATOM 1624 N N . ALA A 1 213 ? 11.252 -0.562 -38.440 1.00 83.88 213 ALA A N 1
ATOM 1625 C CA . ALA A 1 213 ? 12.579 -0.583 -39.051 1.00 83.88 213 ALA A CA 1
ATOM 1626 C C . ALA A 1 213 ? 13.054 0.846 -39.366 1.00 83.88 213 ALA A C 1
ATOM 1628 O O . ALA A 1 213 ? 12.330 1.626 -39.980 1.00 83.88 213 ALA A O 1
ATOM 1629 N N . THR A 1 214 ? 14.274 1.187 -38.943 1.00 80.12 214 THR A N 1
ATOM 1630 C CA . THR A 1 214 ? 14.880 2.520 -39.161 1.00 80.12 214 THR A CA 1
ATOM 1631 C C . THR A 1 214 ? 16.063 2.494 -40.130 1.00 80.12 214 THR A C 1
ATOM 1633 O O . THR A 1 214 ? 16.603 3.547 -40.452 1.00 80.12 214 THR A O 1
ATOM 1636 N N . GLY A 1 215 ? 16.443 1.309 -40.612 1.00 77.69 215 GLY A N 1
ATOM 1637 C CA . GLY A 1 215 ? 17.492 1.090 -41.604 1.00 77.69 215 GLY A CA 1
ATOM 1638 C C . GLY A 1 215 ? 17.674 -0.407 -41.905 1.00 77.69 215 GLY A C 1
ATOM 1639 O O . GLY A 1 215 ? 16.871 -1.234 -41.455 1.00 77.69 215 GLY A O 1
ATOM 1640 N N . PRO A 1 216 ? 18.730 -0.791 -42.643 1.00 82.50 216 PRO A N 1
ATOM 1641 C CA . PRO A 1 216 ? 19.080 -2.191 -42.886 1.00 82.50 216 PRO A CA 1
ATOM 1642 C C . PRO A 1 216 ? 19.655 -2.875 -41.638 1.00 82.50 216 PRO A C 1
ATOM 1644 O O . PRO A 1 216 ? 19.554 -4.088 -41.506 1.00 82.50 216 PRO A O 1
ATOM 1647 N N . THR A 1 217 ? 20.243 -2.115 -40.708 1.00 83.62 217 THR A N 1
ATOM 1648 C CA . THR A 1 217 ? 20.897 -2.663 -39.507 1.00 83.62 217 THR A CA 1
ATOM 1649 C C . THR A 1 217 ? 20.251 -2.218 -38.194 1.00 83.62 217 THR A C 1
ATOM 1651 O O . THR A 1 217 ? 20.772 -2.523 -37.116 1.00 83.62 217 THR A O 1
ATOM 1654 N N . SER A 1 218 ? 19.126 -1.493 -38.246 1.00 85.19 218 SER A N 1
ATOM 1655 C CA . SER A 1 218 ? 18.543 -0.862 -37.060 1.00 85.19 218 SER A CA 1
ATOM 1656 C C . SER A 1 218 ? 17.010 -0.783 -37.039 1.00 85.19 218 SER A C 1
ATOM 1658 O O . SER A 1 218 ? 16.332 -0.650 -38.060 1.00 85.19 218 SER A O 1
ATOM 1660 N N . VAL A 1 219 ? 16.454 -0.857 -35.828 1.00 86.44 219 VAL A N 1
ATOM 1661 C CA . VAL A 1 219 ? 15.016 -0.879 -35.512 1.00 86.44 219 VAL A CA 1
ATOM 1662 C C . VAL A 1 219 ? 14.765 0.035 -34.311 1.00 86.44 219 VAL A C 1
ATOM 1664 O O . VAL A 1 219 ? 15.517 -0.001 -33.338 1.00 86.44 219 VAL A O 1
ATOM 1667 N N . SER A 1 220 ? 13.706 0.838 -34.361 1.00 86.38 220 SER A N 1
ATOM 1668 C CA . SER A 1 220 ? 13.184 1.571 -33.205 1.00 86.38 220 SER A CA 1
ATOM 1669 C C . SER A 1 220 ? 12.080 0.759 -32.526 1.00 86.38 220 SER A C 1
ATOM 1671 O O . SER A 1 220 ? 11.252 0.143 -33.198 1.00 86.38 220 SER A O 1
ATOM 1673 N N . VAL A 1 221 ? 12.091 0.757 -31.195 1.00 91.56 221 VAL A N 1
ATOM 1674 C CA . VAL A 1 221 ? 11.084 0.147 -30.323 1.00 91.56 221 VAL A CA 1
ATOM 1675 C C . VAL A 1 221 ? 10.568 1.239 -29.390 1.00 91.56 221 VAL A C 1
ATOM 1677 O O . VAL A 1 221 ? 11.375 1.905 -28.742 1.00 91.56 221 VAL A O 1
ATOM 1680 N N . THR A 1 222 ? 9.254 1.414 -29.289 1.00 89.75 222 THR A N 1
ATOM 1681 C CA . THR A 1 222 ? 8.616 2.325 -28.319 1.00 89.75 222 THR A CA 1
ATOM 1682 C C . THR A 1 222 ? 7.536 1.591 -27.533 1.00 89.75 222 THR A C 1
ATOM 1684 O O . THR A 1 222 ? 7.017 0.580 -28.006 1.00 89.75 222 THR A O 1
ATOM 1687 N N . TRP A 1 223 ? 7.233 2.038 -26.314 1.00 93.06 223 TRP A N 1
ATOM 1688 C CA . TRP A 1 223 ? 6.2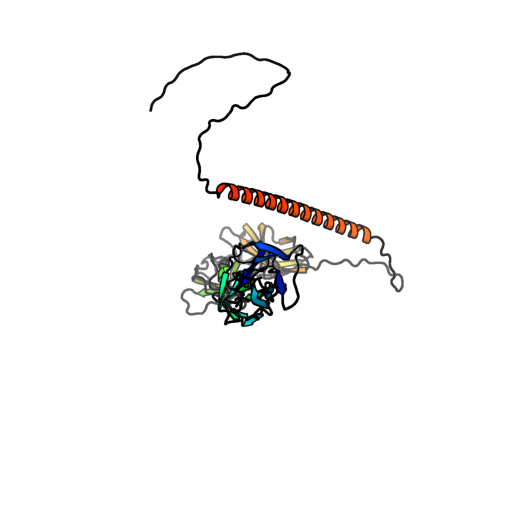03 1.432 -25.463 1.00 93.06 223 TRP A CA 1
ATOM 1689 C C . TRP A 1 223 ? 5.677 2.406 -24.400 1.00 93.06 223 TRP A C 1
ATOM 1691 O O . TRP A 1 223 ? 6.208 3.498 -24.190 1.00 93.06 223 TRP A O 1
ATOM 1701 N N . LYS A 1 224 ? 4.641 1.978 -23.680 1.00 91.69 224 LYS A N 1
ATOM 1702 C CA . LYS A 1 224 ? 4.158 2.574 -22.431 1.00 91.69 224 LYS A CA 1
ATOM 1703 C C . LYS A 1 224 ? 4.372 1.607 -21.268 1.00 91.69 224 LYS A C 1
ATOM 1705 O O . LYS A 1 224 ? 4.483 0.391 -21.443 1.00 91.69 224 LYS A O 1
ATOM 1710 N N . ALA A 1 225 ? 4.420 2.146 -20.053 1.00 92.50 225 ALA A N 1
ATOM 1711 C CA . ALA A 1 225 ? 4.487 1.334 -18.841 1.00 92.50 225 ALA A CA 1
ATOM 1712 C C .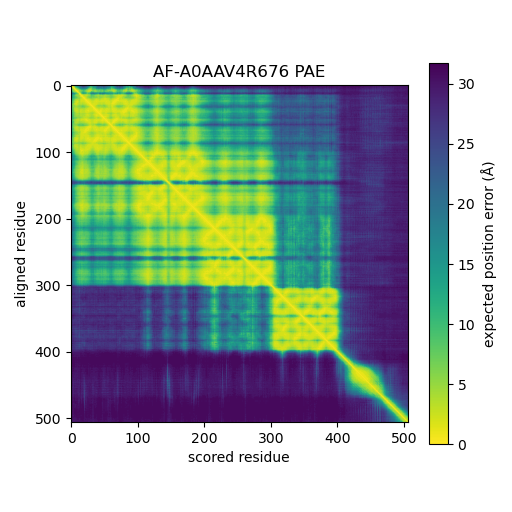 ALA A 1 225 ? 3.283 0.362 -18.734 1.00 92.50 225 ALA A C 1
ATOM 1714 O O . ALA A 1 225 ? 2.211 0.646 -19.278 1.00 92.50 225 ALA A O 1
ATOM 1715 N N . PRO A 1 226 ? 3.412 -0.762 -18.003 1.00 94.62 226 PRO A N 1
ATOM 1716 C CA . PRO A 1 226 ? 2.254 -1.523 -17.536 1.00 94.62 226 PRO A CA 1
ATOM 1717 C C . PRO A 1 226 ? 1.308 -0.635 -16.699 1.00 94.62 226 PRO A C 1
ATOM 1719 O O . PRO A 1 226 ? 1.766 0.370 -16.139 1.00 94.62 226 PRO A O 1
ATOM 1722 N N . PRO A 1 227 ? 0.026 -1.003 -16.519 1.00 93.44 227 PRO A N 1
ATOM 1723 C CA . PRO A 1 227 ? -0.867 -0.311 -15.586 1.00 93.44 227 PRO A CA 1
ATOM 1724 C C . PRO A 1 227 ? -0.305 -0.311 -14.152 1.00 93.44 227 PRO A C 1
ATOM 1726 O O . PRO A 1 227 ? 0.355 -1.267 -13.731 1.00 93.44 227 PRO A O 1
ATOM 1729 N N . ARG A 1 228 ? -0.520 0.776 -13.397 1.00 90.94 228 ARG A N 1
ATOM 1730 C CA . ARG A 1 228 ? 0.198 1.070 -12.136 1.00 90.94 228 ARG A CA 1
ATOM 1731 C C . ARG A 1 228 ? -0.008 0.003 -11.058 1.00 90.94 228 ARG A C 1
ATOM 1733 O O . ARG A 1 228 ? 0.914 -0.289 -10.293 1.00 90.94 228 ARG A O 1
ATOM 1740 N N . GLU A 1 229 ? -1.203 -0.565 -11.025 1.00 91.44 229 GLU A N 1
ATOM 1741 C CA . GLU A 1 229 ? -1.668 -1.651 -10.169 1.00 91.44 229 GLU A CA 1
ATOM 1742 C C . GLU A 1 229 ? -0.921 -2.975 -10.397 1.00 91.44 229 GLU A C 1
ATOM 1744 O O . GLU A 1 229 ? -0.818 -3.773 -9.470 1.00 91.44 229 GLU A O 1
ATOM 1749 N N . HIS A 1 230 ? -0.331 -3.178 -11.579 1.00 95.69 230 HIS A N 1
ATOM 1750 C CA . HIS A 1 230 ? 0.451 -4.371 -11.916 1.00 95.69 230 HIS A CA 1
ATOM 1751 C C . HIS A 1 230 ? 1.955 -4.228 -11.646 1.00 95.69 230 HIS A C 1
ATOM 1753 O O . HIS A 1 230 ? 2.697 -5.195 -11.819 1.00 95.69 230 HIS A O 1
ATOM 1759 N N . TRP A 1 231 ? 2.438 -3.055 -11.216 1.00 95.12 231 TRP A N 1
ATOM 1760 C CA . TRP A 1 231 ? 3.869 -2.837 -10.945 1.00 95.12 231 TRP A CA 1
ATOM 1761 C C . TRP A 1 231 ? 4.367 -3.583 -9.701 1.00 95.12 231 TRP A C 1
ATOM 1763 O O . TRP A 1 231 ? 5.576 -3.771 -9.571 1.00 95.12 231 TRP A O 1
ATOM 1773 N N . ASN A 1 232 ? 3.455 -3.937 -8.780 1.00 96.19 232 ASN A N 1
ATOM 1774 C CA . ASN A 1 232 ? 3.716 -4.664 -7.529 1.00 96.19 232 ASN A CA 1
ATOM 1775 C C . ASN A 1 232 ? 4.837 -4.076 -6.633 1.00 96.19 232 ASN A C 1
ATOM 1777 O O . ASN A 1 232 ? 5.368 -4.748 -5.753 1.00 96.19 232 ASN A O 1
ATOM 1781 N N . GLY A 1 233 ? 5.208 -2.814 -6.858 1.00 94.44 233 GLY A N 1
ATOM 1782 C CA . GLY A 1 233 ? 6.422 -2.196 -6.331 1.00 94.44 233 GLY A CA 1
ATOM 1783 C C . GLY A 1 233 ? 6.773 -0.913 -7.083 1.00 94.44 233 GLY A C 1
ATOM 1784 O O . GLY A 1 233 ? 5.893 -0.249 -7.658 1.00 94.44 233 GLY A O 1
ATOM 1785 N N . ARG A 1 234 ? 8.063 -0.566 -7.098 1.00 93.31 234 ARG A N 1
ATOM 1786 C CA . ARG A 1 234 ? 8.628 0.508 -7.933 1.00 93.31 234 ARG A CA 1
ATOM 1787 C C . ARG A 1 234 ? 9.345 -0.084 -9.149 1.00 93.31 234 ARG A C 1
ATOM 1789 O O . ARG A 1 234 ? 10.371 -0.734 -8.990 1.00 93.31 234 ARG A O 1
ATOM 1796 N N . LEU A 1 235 ? 8.863 0.207 -10.362 1.00 93.62 235 LEU A N 1
ATOM 1797 C CA . LEU A 1 235 ? 9.605 -0.134 -11.582 1.00 93.62 235 LEU A CA 1
ATOM 1798 C C . LEU A 1 235 ? 10.984 0.541 -11.587 1.00 93.62 235 LEU A C 1
ATOM 1800 O O . LEU A 1 235 ? 11.111 1.723 -11.257 1.00 93.62 235 LEU A O 1
ATOM 1804 N N . LEU A 1 236 ? 11.997 -0.231 -11.974 1.00 94.62 236 LEU A N 1
ATOM 1805 C CA . LEU A 1 236 ? 13.386 0.208 -12.130 1.00 94.62 236 LEU A CA 1
ATOM 1806 C C . LEU A 1 236 ? 13.774 0.337 -13.609 1.00 94.62 236 LEU A C 1
ATOM 1808 O O . LEU A 1 236 ? 14.656 1.126 -13.945 1.00 94.62 236 LEU A O 1
ATOM 1812 N N . GLY A 1 237 ? 13.094 -0.386 -14.502 1.00 94.75 237 GLY A N 1
ATOM 1813 C CA . GLY A 1 237 ? 13.333 -0.302 -15.937 1.00 94.75 237 GLY A CA 1
ATOM 1814 C C . GLY A 1 237 ? 12.578 -1.343 -16.754 1.00 94.75 237 GLY A C 1
ATOM 1815 O O . GLY A 1 237 ? 11.594 -1.940 -16.308 1.00 94.75 237 GLY A O 1
ATOM 1816 N N . TYR A 1 238 ? 13.080 -1.547 -17.966 1.00 96.44 238 TYR A N 1
ATOM 1817 C CA . TYR A 1 238 ? 12.573 -2.450 -18.985 1.00 96.44 238 TYR A CA 1
ATOM 1818 C C . TYR A 1 238 ? 13.727 -3.237 -19.614 1.00 96.44 238 TYR A C 1
ATOM 1820 O O . TYR A 1 238 ? 14.848 -2.738 -19.722 1.00 96.44 238 TYR A O 1
ATOM 1828 N N . TYR A 1 239 ? 13.437 -4.453 -20.066 1.00 97.25 239 TYR A N 1
ATOM 1829 C CA . TYR A 1 239 ? 14.312 -5.242 -20.924 1.00 97.25 239 TYR A CA 1
ATOM 1830 C C . TYR A 1 239 ? 13.700 -5.317 -22.325 1.00 97.25 239 TYR A C 1
ATOM 1832 O O . TYR A 1 239 ? 12.588 -5.827 -22.476 1.00 97.25 239 TYR A O 1
ATOM 1840 N N . VAL A 1 240 ? 14.426 -4.835 -23.336 1.00 97.06 240 VAL A N 1
ATOM 1841 C CA . VAL A 1 240 ? 14.044 -4.890 -24.758 1.00 97.06 240 VAL A CA 1
ATOM 1842 C C . VAL A 1 240 ? 14.778 -6.063 -25.408 1.00 97.06 240 VAL A C 1
ATOM 1844 O O . VAL A 1 240 ? 15.993 -6.007 -25.611 1.00 97.06 240 VAL A O 1
ATOM 1847 N N . GLY A 1 241 ? 14.057 -7.150 -25.671 1.00 96.94 241 GLY A N 1
ATOM 1848 C CA . GLY A 1 241 ? 14.579 -8.399 -26.222 1.00 96.94 241 GLY A CA 1
ATOM 1849 C C . GLY A 1 241 ? 14.399 -8.489 -27.731 1.00 96.94 241 GLY A C 1
ATOM 1850 O O . GLY A 1 241 ? 13.356 -8.107 -28.255 1.00 96.94 241 GLY A O 1
ATOM 1851 N N . HIS A 1 242 ? 15.393 -9.036 -28.430 1.00 97.00 242 HIS A N 1
ATOM 1852 C CA . HIS A 1 242 ? 15.296 -9.326 -29.862 1.00 97.00 242 HIS A CA 1
ATOM 1853 C C . HIS A 1 242 ? 15.979 -10.654 -30.227 1.00 97.00 242 HIS A C 1
ATOM 1855 O O . HIS A 1 242 ? 16.940 -11.064 -29.575 1.00 97.00 242 HIS A O 1
ATOM 1861 N N . LYS A 1 243 ? 15.458 -11.339 -31.249 1.00 96.75 243 LYS A N 1
ATOM 1862 C CA . LYS A 1 243 ? 16.032 -12.557 -31.856 1.00 96.75 243 LYS A CA 1
ATOM 1863 C C . LYS A 1 243 ? 15.630 -12.633 -33.330 1.00 96.75 243 LYS A C 1
ATOM 1865 O O . LYS A 1 243 ? 14.615 -12.047 -33.713 1.00 96.75 243 LYS A O 1
ATOM 1870 N N . ARG A 1 244 ? 16.382 -13.357 -34.165 1.00 96.62 244 ARG A N 1
ATOM 1871 C CA . ARG A 1 244 ? 15.943 -13.645 -35.547 1.00 96.62 244 ARG A CA 1
ATOM 1872 C C . ARG A 1 244 ? 14.632 -14.437 -35.488 1.00 96.62 244 ARG A C 1
ATOM 1874 O O . ARG A 1 244 ? 14.491 -15.330 -34.652 1.00 96.62 244 ARG A O 1
ATOM 1881 N N . HIS A 1 245 ? 13.661 -14.094 -36.330 1.00 95.81 245 HIS A N 1
ATOM 1882 C CA . HIS A 1 245 ? 12.352 -14.743 -36.311 1.00 95.81 245 HIS A CA 1
ATOM 1883 C C . HIS A 1 245 ? 12.499 -16.255 -36.558 1.00 95.81 245 HIS A C 1
ATOM 1885 O O . HIS A 1 245 ? 13.312 -16.667 -37.383 1.00 95.81 245 HIS A O 1
ATOM 1891 N N . GLN A 1 246 ? 11.741 -17.069 -35.815 1.00 92.06 246 GLN A N 1
ATOM 1892 C CA . GLN A 1 246 ? 11.836 -18.541 -35.793 1.00 92.06 246 GLN A CA 1
ATOM 1893 C C . GLN A 1 246 ? 13.194 -19.122 -35.334 1.00 92.06 246 GLN A C 1
ATOM 1895 O O . GLN A 1 246 ? 13.367 -20.339 -35.372 1.00 92.06 246 GLN A O 1
ATOM 1900 N N . SER A 1 247 ? 14.137 -18.309 -34.838 1.00 94.00 247 SER A N 1
ATOM 1901 C CA . SER A 1 247 ? 15.335 -18.838 -34.174 1.00 94.00 247 SER A CA 1
ATOM 1902 C C . SER A 1 247 ? 14.989 -19.502 -32.838 1.00 94.00 247 SER A C 1
ATOM 1904 O O . SER A 1 247 ? 14.129 -19.022 -32.095 1.00 94.00 247 SER A O 1
ATOM 1906 N N . MET A 1 248 ? 15.700 -20.588 -32.521 1.00 93.94 248 MET A N 1
ATOM 1907 C CA . MET A 1 248 ? 15.672 -21.244 -31.206 1.00 93.94 248 MET A CA 1
ATOM 1908 C C . MET A 1 248 ? 16.579 -20.549 -30.173 1.00 93.94 248 MET A C 1
ATOM 1910 O O . MET A 1 248 ? 16.620 -20.958 -29.014 1.00 93.94 248 MET A O 1
ATOM 1914 N N . GLU A 1 249 ? 17.321 -19.517 -30.579 1.00 94.25 249 GLU A N 1
ATOM 1915 C CA . GLU A 1 249 ? 18.157 -18.713 -29.685 1.00 94.25 249 GLU A CA 1
ATOM 1916 C C . GLU A 1 249 ? 17.303 -17.917 -28.675 1.00 94.25 249 GLU A C 1
ATOM 1918 O O . GLU A 1 249 ? 16.217 -17.432 -29.020 1.00 94.25 249 GLU A O 1
ATOM 1923 N N . PRO A 1 250 ? 17.783 -17.727 -27.431 1.00 95.25 250 PRO A N 1
ATOM 1924 C CA . PRO A 1 250 ? 17.124 -16.849 -26.472 1.00 95.25 250 PRO A CA 1
ATOM 1925 C C . PRO A 1 250 ? 17.154 -15.390 -26.949 1.00 95.25 250 PRO A C 1
ATOM 1927 O O . PRO A 1 250 ? 18.063 -14.965 -27.662 1.00 95.25 250 PRO A O 1
ATOM 1930 N N . PHE A 1 251 ? 16.179 -14.594 -26.507 1.00 96.19 251 PHE A N 1
ATOM 1931 C CA . PHE A 1 251 ? 16.164 -13.155 -26.766 1.00 96.19 251 PHE A CA 1
ATOM 1932 C C . PHE A 1 251 ? 17.412 -12.463 -26.193 1.00 96.19 251 PHE A C 1
ATOM 1934 O O . PHE A 1 251 ? 17.691 -12.543 -24.996 1.00 96.19 251 PHE A O 1
ATOM 1941 N N . ALA A 1 252 ? 18.121 -11.712 -27.034 1.00 96.19 252 ALA A N 1
ATOM 1942 C CA . ALA A 1 252 ? 19.188 -10.818 -26.606 1.00 96.19 252 ALA A CA 1
ATOM 1943 C C . ALA A 1 252 ? 18.569 -9.519 -26.058 1.00 96.19 252 ALA A C 1
ATOM 1945 O O . ALA A 1 252 ? 18.029 -8.707 -26.819 1.00 96.19 252 ALA A O 1
ATOM 1946 N N . PHE A 1 253 ? 18.608 -9.358 -24.733 1.00 96.38 253 PHE A N 1
ATOM 1947 C CA . PHE A 1 253 ? 17.986 -8.247 -24.008 1.00 96.38 253 PHE A CA 1
ATOM 1948 C C . PHE A 1 253 ? 18.924 -7.050 -23.811 1.00 96.38 253 PHE A C 1
ATOM 1950 O O . PHE A 1 253 ? 20.059 -7.201 -23.365 1.00 96.38 253 PHE A O 1
ATOM 1957 N N . HIS A 1 254 ? 18.396 -5.850 -24.051 1.00 92.88 254 HIS A N 1
ATOM 1958 C CA . HIS A 1 254 ? 18.999 -4.572 -23.673 1.00 92.88 254 HIS A CA 1
ATOM 1959 C C . HIS A 1 254 ? 18.247 -3.972 -22.479 1.00 92.88 254 HIS A C 1
ATOM 1961 O O . HIS A 1 254 ? 17.015 -3.959 -22.467 1.00 92.88 254 HIS A O 1
ATOM 1967 N N . THR A 1 255 ? 18.971 -3.463 -21.481 1.00 93.44 255 THR A N 1
ATOM 1968 C CA . THR A 1 255 ? 18.383 -2.830 -20.288 1.00 93.44 255 THR A CA 1
ATOM 1969 C C . THR A 1 255 ? 18.144 -1.339 -20.526 1.00 93.44 255 THR A C 1
ATOM 1971 O O . THR A 1 255 ? 19.062 -0.61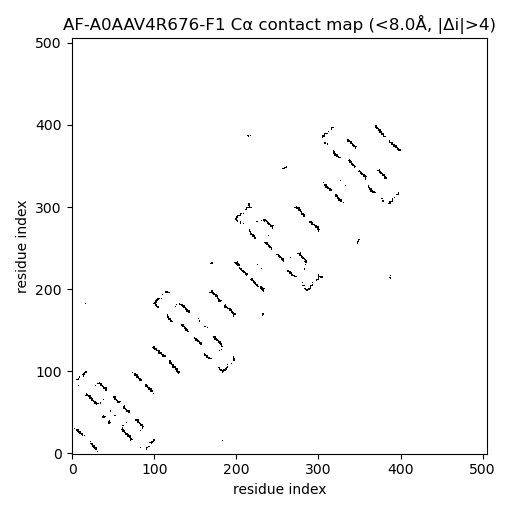9 -20.916 1.00 93.44 255 THR A O 1
ATOM 1974 N N . VAL A 1 256 ? 16.934 -0.863 -20.235 1.00 90.00 256 VAL A N 1
ATOM 1975 C CA . VAL A 1 256 ? 16.532 0.549 -20.317 1.00 90.00 256 VAL A CA 1
ATOM 1976 C C . VAL A 1 256 ? 15.971 0.966 -18.960 1.00 90.00 256 VAL A C 1
ATOM 1978 O O . VAL A 1 256 ? 14.968 0.412 -18.515 1.00 90.00 256 VAL A O 1
ATOM 1981 N N . THR A 1 257 ? 16.612 1.902 -18.264 1.00 89.00 257 THR A N 1
ATOM 1982 C CA . THR A 1 257 ? 16.183 2.331 -16.923 1.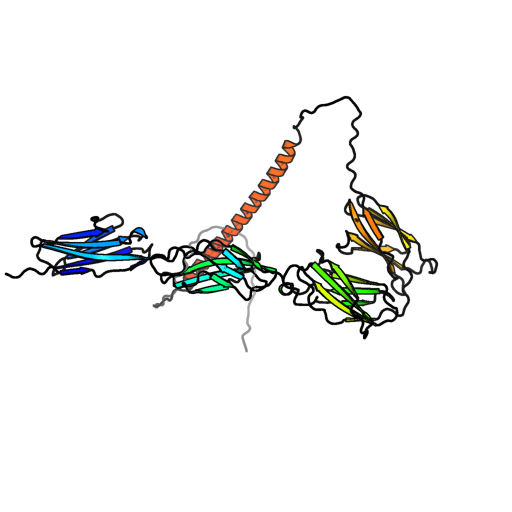00 89.00 257 THR A CA 1
ATOM 1983 C C . THR A 1 257 ? 14.947 3.233 -16.964 1.00 89.00 257 THR A C 1
ATOM 1985 O O . THR A 1 257 ? 14.687 3.942 -17.937 1.00 89.00 257 THR A O 1
ATOM 1988 N N . ALA A 1 258 ? 14.139 3.184 -15.902 1.00 80.81 258 ALA A N 1
ATOM 1989 C CA . ALA A 1 258 ? 12.900 3.950 -15.787 1.00 80.81 258 ALA A CA 1
ATOM 1990 C C . ALA A 1 258 ? 13.180 5.408 -15.372 1.00 80.81 258 ALA A C 1
ATOM 1992 O O . ALA A 1 258 ? 13.087 5.769 -14.196 1.00 80.81 258 ALA A O 1
ATOM 1993 N N . GLY A 1 259 ? 13.523 6.243 -16.357 1.00 70.25 259 GLY A N 1
ATOM 1994 C CA . GLY A 1 259 ? 13.665 7.692 -16.189 1.00 70.25 259 GLY A CA 1
ATOM 1995 C C . GLY A 1 259 ? 12.337 8.413 -15.897 1.00 70.25 259 GLY A C 1
ATOM 1996 O O . GLY A 1 259 ? 11.271 7.809 -15.802 1.00 70.25 259 GLY A O 1
ATOM 1997 N N . ARG A 1 260 ? 12.383 9.749 -15.788 1.00 63.22 260 ARG A N 1
ATOM 1998 C CA . ARG A 1 260 ? 11.191 10.595 -15.528 1.00 63.22 260 ARG A CA 1
ATOM 1999 C C . ARG A 1 260 ? 10.296 10.831 -16.760 1.00 63.22 260 ARG A C 1
ATOM 2001 O O . ARG A 1 260 ? 9.292 11.528 -16.641 1.00 63.22 260 ARG A O 1
ATOM 2008 N N . SER A 1 261 ? 10.671 10.298 -17.923 1.00 61.84 261 SER A N 1
ATOM 2009 C CA . SER A 1 261 ? 9.937 10.449 -19.183 1.00 61.84 261 SER A CA 1
ATOM 2010 C C . SER A 1 261 ? 8.681 9.575 -19.224 1.00 61.84 261 SER A C 1
ATOM 2012 O O . SER A 1 261 ? 8.696 8.432 -18.773 1.00 61.84 261 SER A O 1
ATOM 2014 N N . THR A 1 262 ? 7.604 10.090 -19.818 1.00 63.75 262 THR A N 1
ATOM 2015 C CA . THR A 1 262 ? 6.412 9.304 -20.187 1.00 63.75 262 THR A CA 1
ATOM 2016 C C . THR A 1 262 ? 6.542 8.637 -21.557 1.00 63.75 262 THR A C 1
ATOM 2018 O O . THR A 1 262 ? 5.837 7.666 -21.821 1.00 63.75 262 THR A O 1
ATOM 2021 N N . HIS A 1 263 ? 7.442 9.129 -22.415 1.00 65.94 263 HIS A N 1
ATOM 2022 C CA . HIS A 1 263 ? 7.845 8.462 -23.652 1.00 65.94 263 HIS A CA 1
ATOM 2023 C C . HIS A 1 263 ? 8.991 7.495 -23.348 1.00 65.94 263 HIS A C 1
ATOM 2025 O O . HIS A 1 263 ? 9.990 7.907 -22.749 1.00 65.94 263 HIS A O 1
ATOM 2031 N N . LEU A 1 264 ? 8.836 6.228 -23.733 1.00 83.44 264 LEU A N 1
ATOM 2032 C CA . LEU A 1 264 ? 9.819 5.171 -23.513 1.00 83.44 264 LEU A CA 1
ATOM 2033 C C . LEU A 1 264 ? 10.192 4.571 -24.869 1.00 83.44 264 LEU A C 1
ATOM 2035 O O . LEU A 1 264 ? 9.336 4.032 -25.573 1.00 83.44 264 LEU A O 1
ATOM 2039 N N . ASP A 1 265 ? 11.464 4.697 -25.231 1.00 86.06 265 ASP A N 1
ATOM 2040 C CA . ASP A 1 265 ? 12.002 4.274 -26.519 1.00 86.06 265 ASP A CA 1
ATOM 2041 C C . ASP A 1 265 ? 13.389 3.631 -26.394 1.00 86.06 265 ASP A C 1
ATOM 2043 O O . ASP A 1 265 ? 14.135 3.843 -25.432 1.00 86.06 265 ASP A O 1
ATOM 2047 N N . HIS A 1 266 ? 13.726 2.804 -27.381 1.00 88.12 266 HIS A N 1
ATOM 2048 C CA . HIS A 1 266 ? 15.042 2.202 -27.542 1.00 88.12 266 HIS A CA 1
ATOM 2049 C C . HIS A 1 266 ? 15.334 1.923 -29.020 1.00 88.12 266 HIS A C 1
ATOM 2051 O O . HIS A 1 266 ? 14.438 1.560 -29.784 1.00 88.12 266 HIS A O 1
ATOM 2057 N N . ARG A 1 267 ? 16.602 2.044 -29.428 1.00 86.00 267 ARG A N 1
ATOM 2058 C CA . ARG A 1 267 ? 17.052 1.698 -30.782 1.00 86.00 267 ARG A CA 1
ATOM 2059 C C . ARG A 1 267 ? 17.929 0.450 -30.746 1.00 86.00 267 ARG A C 1
ATOM 2061 O O . ARG A 1 267 ? 19.039 0.485 -30.225 1.00 86.00 267 ARG A O 1
ATOM 2068 N N . LEU A 1 268 ? 17.439 -0.622 -31.357 1.00 88.06 268 LEU A N 1
ATOM 2069 C CA . LEU A 1 268 ? 18.222 -1.814 -31.664 1.00 88.06 268 LEU A CA 1
ATOM 2070 C C . LEU A 1 268 ? 19.113 -1.522 -32.881 1.00 88.06 268 LEU A C 1
ATOM 2072 O O . LEU A 1 268 ? 18.661 -0.918 -33.858 1.00 88.06 268 LEU A O 1
ATOM 2076 N N . THR A 1 269 ? 20.375 -1.943 -32.830 1.00 86.50 269 THR A N 1
ATOM 2077 C CA . THR A 1 269 ? 21.392 -1.701 -33.869 1.00 86.50 269 THR A CA 1
ATOM 2078 C C . THR A 1 269 ? 22.252 -2.947 -34.097 1.00 86.50 269 THR A C 1
ATOM 2080 O O . THR A 1 269 ? 22.227 -3.876 -33.288 1.00 86.50 269 THR A O 1
ATOM 2083 N N . ARG A 1 270 ? 23.041 -2.959 -35.183 1.00 87.31 270 ARG A N 1
ATOM 2084 C CA . ARG A 1 270 ? 23.881 -4.102 -35.613 1.00 87.31 270 ARG A CA 1
ATOM 2085 C C . ARG A 1 270 ? 23.061 -5.354 -35.969 1.00 87.31 270 ARG A C 1
ATOM 2087 O O . ARG A 1 270 ? 23.535 -6.480 -35.837 1.00 87.31 270 ARG A O 1
ATOM 2094 N N . LEU A 1 271 ? 21.829 -5.144 -36.430 1.00 90.00 271 LEU A N 1
ATOM 2095 C CA . LEU A 1 271 ? 20.961 -6.181 -36.981 1.00 90.00 271 LEU A CA 1
ATOM 2096 C C . LEU A 1 271 ? 21.425 -6.583 -38.391 1.00 90.00 271 LEU A C 1
ATOM 2098 O O . LEU A 1 271 ? 22.124 -5.830 -39.069 1.00 90.00 271 LEU A O 1
ATOM 2102 N N . GLN A 1 272 ? 21.012 -7.764 -38.845 1.00 89.88 272 GLN A N 1
ATOM 2103 C CA . GLN A 1 272 ? 21.230 -8.216 -40.219 1.00 89.88 272 GLN A CA 1
ATOM 2104 C C . GLN A 1 272 ? 20.247 -7.533 -41.177 1.00 89.88 272 GLN A C 1
ATOM 2106 O O . GLN A 1 272 ? 19.092 -7.307 -40.820 1.00 89.88 272 GLN A O 1
ATOM 2111 N N . LYS A 1 273 ? 20.709 -7.244 -42.398 1.00 88.56 273 LYS A N 1
ATOM 2112 C CA . LYS A 1 273 ? 19.937 -6.662 -43.510 1.00 88.56 273 LYS A CA 1
ATOM 2113 C C . LYS A 1 273 ? 18.873 -7.633 -44.039 1.00 88.56 273 LYS A C 1
ATOM 2115 O O . LYS A 1 273 ? 19.104 -8.841 -43.986 1.00 88.56 273 LYS A O 1
ATOM 2120 N N . ALA A 1 274 ? 17.747 -7.117 -44.551 1.00 89.00 274 ALA A N 1
ATOM 2121 C CA . ALA A 1 274 ? 16.646 -7.905 -45.131 1.00 89.00 274 ALA A CA 1
ATOM 2122 C C . ALA A 1 274 ? 16.284 -9.154 -44.294 1.00 89.00 274 ALA A C 1
ATOM 2124 O O . ALA A 1 274 ? 16.172 -10.268 -44.804 1.00 89.00 274 ALA A O 1
ATOM 2125 N N . THR A 1 275 ? 16.227 -8.986 -42.970 1.00 94.00 275 THR A N 1
ATOM 2126 C CA . THR A 1 275 ? 16.088 -10.081 -42.006 1.00 94.00 275 THR A CA 1
ATOM 2127 C C . THR A 1 275 ? 14.934 -9.790 -41.063 1.00 94.00 275 THR A C 1
ATOM 2129 O O . THR A 1 275 ? 14.839 -8.716 -40.466 1.00 94.00 275 THR A O 1
ATOM 2132 N N . ARG A 1 276 ? 14.062 -10.786 -40.895 1.00 96.56 276 ARG A N 1
ATOM 2133 C CA . ARG A 1 276 ? 12.921 -10.716 -39.986 1.00 96.56 276 ARG A CA 1
ATOM 2134 C C . ARG A 1 276 ? 13.344 -11.034 -38.552 1.00 96.56 276 ARG A C 1
ATOM 2136 O O . ARG A 1 276 ? 13.984 -12.056 -38.295 1.00 96.56 276 ARG A O 1
ATOM 2143 N N . TYR A 1 277 ? 12.954 -10.182 -37.614 1.00 97.00 277 TYR A N 1
ATOM 2144 C CA . TYR A 1 277 ? 13.211 -10.300 -36.182 1.00 97.00 277 TYR A CA 1
ATOM 2145 C C . TYR A 1 277 ? 11.898 -10.416 -35.402 1.00 97.00 277 TYR A C 1
ATOM 2147 O O . TYR A 1 277 ? 10.906 -9.769 -35.741 1.00 97.00 277 TYR A O 1
ATOM 2155 N N . SER A 1 278 ? 11.926 -11.214 -34.335 1.00 97.75 278 SER A N 1
ATOM 2156 C CA . SER A 1 278 ? 10.958 -11.138 -33.240 1.00 97.75 278 SER A CA 1
ATOM 2157 C C . SER A 1 278 ? 11.500 -10.193 -32.164 1.00 97.75 278 SER A C 1
ATOM 2159 O O . SER A 1 278 ? 12.674 -10.289 -31.791 1.00 97.75 278 SER A O 1
ATOM 2161 N N . VAL A 1 279 ? 10.651 -9.308 -31.642 1.00 97.31 279 VAL A N 1
ATOM 2162 C CA . VAL A 1 279 ? 10.973 -8.325 -30.593 1.00 97.31 279 VAL A CA 1
ATOM 2163 C C . VAL A 1 279 ? 9.953 -8.418 -29.455 1.00 97.31 279 VAL A C 1
ATOM 2165 O O . VAL A 1 279 ? 8.758 -8.571 -29.702 1.00 97.31 279 VAL A O 1
ATOM 2168 N N . VAL A 1 280 ? 10.425 -8.310 -28.211 1.00 97.81 280 VAL A N 1
ATOM 2169 C CA . VAL A 1 280 ? 9.605 -8.287 -26.986 1.00 97.81 280 VAL A CA 1
ATOM 2170 C C . VAL A 1 280 ? 10.098 -7.219 -26.013 1.00 97.81 280 VAL A C 1
ATOM 2172 O O . VAL A 1 280 ? 11.282 -6.879 -25.998 1.00 97.81 280 VAL A O 1
ATOM 2175 N N . VAL A 1 281 ? 9.216 -6.724 -25.144 1.00 97.38 281 VAL A N 1
ATOM 2176 C CA . VAL A 1 281 ? 9.593 -5.861 -24.012 1.00 97.38 281 VAL A CA 1
ATOM 2177 C C . VAL A 1 281 ? 8.979 -6.406 -22.722 1.00 97.38 281 VAL A C 1
ATOM 2179 O O . VAL A 1 281 ? 7.818 -6.810 -22.714 1.00 97.38 281 VAL A O 1
ATOM 2182 N N . LYS A 1 282 ? 9.734 -6.402 -21.617 1.00 97.38 282 LYS A N 1
ATOM 2183 C CA . LYS A 1 282 ? 9.232 -6.694 -20.258 1.00 97.38 282 LYS A CA 1
ATOM 2184 C C . LYS A 1 282 ? 9.697 -5.647 -19.254 1.00 97.38 282 LYS A C 1
ATOM 2186 O O . LYS A 1 282 ? 10.806 -5.136 -19.370 1.00 97.38 282 LYS A O 1
ATOM 2191 N N . ALA A 1 283 ? 8.862 -5.320 -18.270 1.00 97.31 283 ALA A N 1
ATOM 2192 C CA . ALA A 1 283 ? 9.213 -4.403 -17.181 1.00 97.31 283 ALA A CA 1
ATOM 2193 C C . ALA A 1 283 ? 9.918 -5.149 -16.031 1.00 97.31 283 ALA A C 1
ATOM 2195 O O . ALA A 1 283 ? 9.698 -6.347 -15.857 1.00 97.31 283 ALA A O 1
ATOM 2196 N N . PHE A 1 284 ? 10.725 -4.462 -15.218 1.00 96.88 284 PHE A N 1
ATOM 2197 C CA . PHE A 1 284 ? 11.329 -5.041 -14.010 1.00 96.88 284 PHE A CA 1
ATOM 2198 C C . PHE A 1 284 ? 11.365 -4.069 -12.822 1.00 96.88 284 PHE A C 1
ATOM 2200 O O . PHE A 1 284 ? 11.329 -2.844 -12.985 1.00 96.88 284 PHE A O 1
ATOM 2207 N N . ASN A 1 285 ? 11.430 -4.629 -11.615 1.00 96.81 285 ASN A N 1
ATOM 2208 C CA . ASN A 1 285 ? 11.560 -3.905 -10.351 1.00 96.81 285 ASN A CA 1
ATOM 2209 C C . ASN A 1 285 ? 12.650 -4.528 -9.455 1.00 96.81 285 ASN A C 1
ATOM 2211 O O . ASN A 1 285 ? 13.537 -5.219 -9.953 1.00 96.81 285 ASN A O 1
ATOM 2215 N N . SER A 1 286 ? 12.609 -4.247 -8.150 1.00 96.06 286 SER A N 1
ATOM 2216 C CA . SER A 1 286 ? 13.570 -4.738 -7.154 1.00 96.06 286 SER A CA 1
ATOM 2217 C C . SER A 1 286 ? 13.591 -6.266 -6.979 1.00 96.06 286 SER A C 1
ATOM 2219 O O . SER A 1 286 ? 14.617 -6.811 -6.581 1.00 96.06 286 SER A O 1
ATOM 2221 N N . VAL A 1 287 ? 12.483 -6.949 -7.292 1.00 97.56 287 VAL A N 1
ATOM 2222 C CA . VAL A 1 287 ? 12.288 -8.394 -7.073 1.00 97.56 287 VAL A CA 1
ATOM 2223 C C . VAL A 1 287 ? 12.535 -9.203 -8.344 1.00 97.56 287 VAL A C 1
ATOM 2225 O O . VAL A 1 287 ? 13.039 -10.322 -8.277 1.00 97.56 287 VAL A O 1
ATOM 2228 N N . GLY A 1 288 ? 12.206 -8.653 -9.515 1.00 96.69 288 GLY A N 1
ATOM 2229 C CA . GLY A 1 288 ? 12.480 -9.316 -10.787 1.00 96.69 288 GLY A CA 1
ATOM 2230 C C . GLY A 1 288 ? 11.781 -8.694 -11.992 1.00 96.69 288 GLY A C 1
ATOM 2231 O O . GLY A 1 288 ? 11.196 -7.610 -11.923 1.00 96.69 288 GLY A O 1
ATOM 2232 N N . SER A 1 289 ? 11.853 -9.403 -13.119 1.00 97.31 289 SER A N 1
ATOM 2233 C CA . SER A 1 289 ? 11.149 -9.051 -14.353 1.00 97.31 289 SER A CA 1
ATOM 2234 C C . SER A 1 289 ? 9.737 -9.626 -14.392 1.00 97.31 289 SER A C 1
ATOM 2236 O O . SER A 1 289 ? 9.536 -10.786 -14.037 1.00 97.31 289 SER A O 1
ATOM 2238 N N . GLY A 1 290 ? 8.794 -8.843 -14.906 1.00 97.75 290 GLY A N 1
ATOM 2239 C CA . GLY A 1 290 ? 7.456 -9.307 -15.246 1.00 97.75 290 GLY A CA 1
ATOM 2240 C C . GLY A 1 290 ? 7.396 -10.074 -16.573 1.00 97.75 290 GLY A C 1
ATOM 2241 O O . GLY A 1 290 ? 8.438 -10.352 -17.178 1.00 97.75 290 GLY A O 1
ATOM 2242 N N . PRO A 1 291 ? 6.180 -10.410 -17.041 1.00 98.06 291 PRO A N 1
ATOM 2243 C CA . PRO A 1 291 ? 5.981 -11.121 -18.298 1.00 98.06 291 PRO A CA 1
ATOM 2244 C C . PRO A 1 291 ? 6.405 -10.286 -19.513 1.00 98.06 291 PRO A C 1
ATOM 2246 O O . PRO A 1 291 ? 6.463 -9.054 -19.475 1.00 98.06 291 PRO A O 1
ATOM 2249 N N . GLU A 1 292 ? 6.688 -10.989 -20.605 1.00 98.06 292 GLU A N 1
ATOM 2250 C CA . GLU A 1 292 ? 7.005 -10.404 -21.908 1.00 98.06 292 GLU A CA 1
ATOM 2251 C C . GLU A 1 292 ? 5.736 -9.909 -22.607 1.00 98.06 292 GLU A C 1
ATOM 2253 O O . GLU A 1 292 ? 4.645 -10.454 -22.426 1.00 98.06 292 GLU A O 1
ATOM 2258 N N . SER A 1 293 ? 5.878 -8.851 -23.407 1.00 97.69 293 SER A N 1
ATOM 2259 C CA . SER A 1 293 ? 4.874 -8.480 -24.400 1.00 97.69 293 SER A CA 1
ATOM 2260 C C . SER A 1 293 ? 4.628 -9.636 -25.375 1.00 97.69 293 SER A C 1
ATOM 2262 O O . SER A 1 293 ? 5.424 -10.570 -25.478 1.00 97.69 293 SER A O 1
ATOM 2264 N N . HIS A 1 294 ? 3.563 -9.536 -26.172 1.00 94.44 294 HIS A N 1
ATOM 2265 C CA . HIS A 1 294 ? 3.463 -10.352 -27.380 1.00 94.44 294 HIS A CA 1
ATOM 2266 C C . HIS A 1 294 ? 4.717 -10.155 -28.259 1.00 94.44 294 HIS A C 1
ATOM 2268 O O . HIS A 1 294 ? 5.315 -9.074 -28.241 1.00 94.44 294 HIS A O 1
ATOM 2274 N N . GLU A 1 295 ? 5.127 -11.181 -29.015 1.00 96.12 295 GLU A N 1
ATOM 2275 C CA . GLU A 1 295 ? 6.210 -11.024 -29.994 1.00 96.12 295 GLU A CA 1
ATOM 2276 C C . GLU A 1 295 ? 5.734 -10.113 -31.134 1.00 96.12 295 GLU A C 1
ATOM 2278 O O . GLU A 1 295 ? 4.801 -10.459 -31.863 1.00 96.12 295 GLU A O 1
ATOM 2283 N N . LEU A 1 296 ? 6.388 -8.966 -31.313 1.00 95.44 296 LEU A N 1
ATOM 2284 C CA . LEU A 1 296 ? 6.213 -8.130 -32.498 1.00 95.44 296 LEU A CA 1
ATOM 2285 C C . LEU A 1 296 ? 7.205 -8.555 -33.575 1.00 95.44 296 LEU A C 1
ATOM 2287 O O . LEU A 1 296 ? 8.371 -8.833 -33.288 1.00 95.44 296 LEU A O 1
ATOM 2291 N N . LEU A 1 297 ? 6.738 -8.591 -34.822 1.00 96.81 297 LEU A N 1
ATOM 2292 C CA . LEU A 1 297 ? 7.552 -8.965 -35.973 1.00 96.81 297 LEU A CA 1
ATOM 2293 C C . LEU A 1 297 ? 7.918 -7.725 -36.781 1.00 96.81 297 LEU A C 1
ATOM 2295 O O . LEU A 1 297 ? 7.041 -6.976 -37.206 1.00 96.81 297 LEU A O 1
ATOM 2299 N N . VAL A 1 298 ? 9.210 -7.553 -37.034 1.00 93.12 298 VAL A N 1
ATOM 2300 C CA . VAL A 1 298 ? 9.766 -6.473 -37.858 1.00 93.12 298 VAL A CA 1
ATOM 2301 C C . VAL A 1 298 ? 10.751 -7.061 -38.859 1.00 93.12 298 VAL A C 1
ATOM 2303 O O . VAL A 1 298 ? 11.390 -8.074 -38.580 1.00 93.12 298 VAL A O 1
ATOM 2306 N N . GLU A 1 299 ? 10.885 -6.440 -40.022 1.00 93.06 299 GLU A N 1
ATOM 2307 C CA . GLU A 1 299 ? 11.863 -6.820 -41.039 1.00 93.06 299 GLU A CA 1
ATOM 2308 C C . GLU A 1 299 ? 12.751 -5.615 -41.342 1.00 93.06 299 GLU A C 1
ATOM 2310 O O . GLU A 1 299 ? 12.254 -4.502 -41.514 1.00 93.06 299 GLU A O 1
ATOM 2315 N N . THR A 1 300 ? 14.067 -5.812 -41.315 1.00 89.31 300 THR A N 1
ATOM 2316 C CA . THR A 1 300 ? 15.036 -4.751 -41.613 1.00 89.31 300 THR A CA 1
ATOM 2317 C C . THR A 1 300 ? 15.064 -4.428 -43.106 1.00 89.31 300 THR A C 1
ATOM 2319 O O . THR A 1 300 ? 14.787 -5.285 -43.941 1.00 89.31 300 THR A O 1
ATOM 2322 N N . SER A 1 301 ? 15.420 -3.186 -43.450 1.00 82.38 301 SER A N 1
ATOM 2323 C CA . SER A 1 301 ? 15.432 -2.708 -44.841 1.00 82.38 301 SER A CA 1
ATOM 2324 C C . SER A 1 301 ? 16.319 -3.561 -45.764 1.00 82.38 301 SER A C 1
ATOM 2326 O O . SER A 1 301 ? 17.403 -4.002 -45.375 1.00 82.38 301 SER A O 1
ATOM 2328 N N . ASP A 1 302 ? 15.881 -3.739 -47.011 1.00 78.62 302 ASP A N 1
ATOM 2329 C CA . ASP A 1 302 ? 16.654 -4.289 -48.134 1.00 78.62 302 ASP A CA 1
ATOM 2330 C C . ASP A 1 302 ? 17.468 -3.208 -48.873 1.00 78.62 302 ASP A C 1
ATOM 2332 O O . ASP A 1 302 ? 18.488 -3.499 -49.502 1.00 78.62 302 ASP A O 1
ATOM 2336 N N . LYS A 1 303 ? 17.066 -1.941 -48.748 1.00 68.88 303 LYS A N 1
ATOM 2337 C CA . LYS A 1 303 ? 17.858 -0.780 -49.163 1.00 68.88 303 LYS A CA 1
ATOM 2338 C C . LYS A 1 303 ? 18.980 -0.548 -48.163 1.00 68.88 303 LYS A C 1
ATOM 2340 O O . LYS A 1 303 ? 18.727 -0.505 -46.956 1.00 68.88 303 LYS A O 1
ATOM 2345 N N . ASP A 1 304 ? 20.197 -0.366 -48.666 1.00 65.50 304 ASP A N 1
ATOM 2346 C CA . ASP A 1 304 ? 21.301 0.135 -47.853 1.00 65.50 304 ASP A CA 1
ATOM 2347 C C . ASP A 1 304 ? 21.006 1.579 -47.447 1.00 65.50 304 ASP A C 1
ATOM 2349 O O . ASP A 1 304 ? 20.816 2.449 -48.300 1.00 65.50 304 ASP A O 1
ATOM 2353 N N . SER A 1 305 ? 20.963 1.839 -46.140 1.00 66.75 305 SER A N 1
ATOM 2354 C CA . SER A 1 305 ? 20.996 3.207 -45.641 1.00 66.75 305 SER A CA 1
ATOM 2355 C C . SER A 1 305 ? 22.315 3.849 -46.050 1.00 66.75 305 SER A C 1
ATOM 2357 O O . SER A 1 305 ? 23.376 3.220 -46.034 1.00 66.75 305 SER A O 1
ATOM 2359 N N . LEU A 1 306 ? 22.249 5.131 -46.396 1.00 78.75 306 LEU A N 1
ATOM 2360 C CA . LEU A 1 306 ? 23.440 5.927 -46.659 1.00 78.75 306 LEU A CA 1
ATOM 2361 C C . LEU A 1 306 ? 24.362 5.893 -45.431 1.00 78.75 306 LEU A C 1
ATOM 2363 O O . LEU A 1 306 ? 23.888 5.876 -44.290 1.00 78.75 306 LEU A O 1
ATOM 2367 N N . LYS A 1 307 ? 25.680 5.900 -45.659 1.00 80.81 307 LYS A N 1
ATOM 2368 C CA . LYS A 1 307 ? 26.656 5.986 -44.565 1.00 80.81 307 LYS A CA 1
ATOM 2369 C C . LYS A 1 307 ? 26.392 7.256 -43.734 1.00 80.81 307 LYS A C 1
ATOM 2371 O O . LYS A 1 307 ? 26.098 8.298 -44.328 1.00 80.81 307 LYS A O 1
ATOM 2376 N N . PRO A 1 308 ? 26.504 7.210 -42.395 1.00 86.44 308 PRO A N 1
ATOM 2377 C CA . PRO A 1 308 ? 26.386 8.409 -41.577 1.00 86.44 308 PRO A CA 1
ATOM 2378 C C . PRO A 1 308 ? 27.555 9.364 -41.863 1.00 86.44 308 PRO A C 1
ATOM 2380 O O . PRO A 1 308 ? 28.683 8.891 -42.023 1.00 86.44 308 PRO A O 1
ATOM 2383 N N . PRO A 1 309 ? 27.342 10.692 -41.859 1.00 89.56 309 PRO A N 1
ATOM 2384 C CA . PRO A 1 309 ? 28.428 11.646 -41.660 1.00 89.56 309 PRO A CA 1
ATOM 2385 C C . PRO A 1 309 ? 29.197 11.332 -40.370 1.00 89.56 309 PRO A C 1
ATOM 2387 O O . PRO A 1 309 ? 28.598 10.996 -39.344 1.00 89.56 309 PRO A O 1
ATOM 2390 N N . HIS A 1 310 ? 30.522 11.446 -40.415 1.00 91.69 310 HIS A N 1
ATOM 2391 C CA . HIS A 1 310 ? 31.382 11.152 -39.273 1.00 91.69 310 HIS A CA 1
ATOM 2392 C C . HIS A 1 310 ? 31.381 12.344 -38.307 1.00 91.69 310 HIS A C 1
ATOM 2394 O O . HIS A 1 310 ? 32.091 13.328 -38.522 1.00 91.69 310 HIS A O 1
ATOM 2400 N N . LEU A 1 311 ? 30.538 12.258 -37.275 1.00 94.38 311 LEU A N 1
ATOM 2401 C CA . LEU A 1 311 ? 30.363 13.276 -36.239 1.00 94.38 311 LEU A CA 1
ATOM 2402 C C . LEU A 1 311 ? 31.548 13.309 -35.261 1.00 94.38 311 LEU A C 1
ATOM 2404 O O . LEU A 1 311 ? 32.026 12.269 -34.812 1.00 94.38 311 LEU A O 1
ATOM 2408 N N . TYR A 1 312 ? 31.951 14.514 -34.865 1.00 94.44 312 TYR A N 1
ATOM 2409 C CA . TYR A 1 312 ? 32.888 14.784 -33.776 1.00 94.44 312 TYR A CA 1
ATOM 2410 C C . TYR A 1 312 ? 32.471 16.050 -32.998 1.00 94.44 312 TYR A C 1
ATOM 2412 O O . TYR A 1 312 ? 31.590 16.806 -33.415 1.00 94.44 312 TYR A O 1
ATOM 2420 N N . VAL A 1 313 ? 33.066 16.256 -31.819 1.00 93.62 313 VAL A N 1
ATOM 2421 C CA . VAL A 1 313 ? 32.871 17.463 -30.996 1.00 93.62 313 VAL A CA 1
ATOM 2422 C C . VAL A 1 313 ? 34.157 18.277 -31.055 1.00 93.62 313 VAL A C 1
ATOM 2424 O O . VAL A 1 313 ? 35.204 17.772 -30.654 1.00 93.62 313 VAL A O 1
ATOM 2427 N N . SER A 1 314 ? 34.079 19.511 -31.551 1.00 90.44 314 SER A N 1
ATOM 2428 C CA . SER A 1 314 ? 35.249 20.388 -31.711 1.00 90.44 314 SER A CA 1
ATOM 2429 C C . SER A 1 314 ? 35.483 21.275 -30.486 1.00 90.44 314 SER A C 1
ATOM 2431 O O . SER A 1 314 ? 36.626 21.507 -30.107 1.00 90.44 314 SER A O 1
ATOM 2433 N N . GLU A 1 315 ? 34.410 21.741 -29.836 1.00 90.25 315 GLU A N 1
ATOM 2434 C CA . GLU A 1 315 ? 34.479 22.603 -28.646 1.00 90.25 315 GLU A CA 1
ATOM 2435 C C . GLU A 1 315 ? 33.337 22.298 -27.663 1.00 90.25 315 GLU A C 1
ATOM 2437 O O . GLU A 1 315 ? 32.237 21.905 -28.060 1.00 90.25 315 GLU A O 1
ATOM 2442 N N . THR A 1 316 ? 33.561 22.563 -26.377 1.00 90.94 316 THR A N 1
ATOM 2443 C CA . THR A 1 316 ? 32.542 22.547 -25.312 1.00 90.94 316 THR A CA 1
ATOM 2444 C C . THR A 1 316 ? 32.712 23.775 -24.427 1.00 90.94 316 THR A C 1
ATOM 2446 O O . THR A 1 316 ? 33.842 24.155 -24.146 1.00 90.94 316 THR A O 1
ATOM 2449 N N . SER A 1 317 ? 31.610 24.360 -23.955 1.00 91.75 317 SER A N 1
ATOM 2450 C CA . SER A 1 317 ? 31.609 25.400 -22.919 1.00 91.75 317 SER A CA 1
ATOM 2451 C C . SER A 1 317 ? 30.709 25.000 -21.746 1.00 91.75 317 SER A C 1
ATOM 2453 O O . SER A 1 317 ? 30.179 23.886 -21.700 1.00 91.75 317 SER A O 1
ATOM 2455 N N . ASP A 1 318 ? 30.496 25.910 -20.797 1.00 90.50 318 ASP A N 1
ATOM 2456 C CA . ASP A 1 318 ? 29.584 25.719 -19.663 1.00 90.50 318 ASP A CA 1
ATOM 2457 C C . ASP A 1 318 ? 28.105 25.511 -20.044 1.00 90.50 318 ASP A C 1
ATOM 2459 O O . ASP A 1 318 ? 27.332 25.005 -19.239 1.00 90.50 318 ASP A O 1
ATOM 2463 N N . THR A 1 319 ? 27.695 25.909 -21.249 1.00 92.38 319 THR A N 1
ATOM 2464 C CA . THR A 1 319 ? 26.283 25.989 -21.671 1.00 92.38 319 THR A CA 1
ATOM 2465 C C . THR A 1 319 ? 26.055 25.610 -23.139 1.00 92.38 319 THR A C 1
ATOM 2467 O O . THR A 1 319 ? 24.933 25.712 -23.649 1.00 92.38 319 THR A O 1
ATOM 2470 N N . ALA A 1 320 ? 27.101 25.169 -23.845 1.00 93.31 320 ALA A N 1
ATOM 2471 C CA . ALA A 1 320 ? 27.052 24.842 -25.266 1.00 93.31 320 ALA A CA 1
ATOM 2472 C C . ALA A 1 320 ? 28.093 23.784 -25.676 1.00 93.31 320 ALA A C 1
ATOM 2474 O O . ALA A 1 320 ? 29.074 23.548 -24.973 1.00 93.31 320 ALA A O 1
ATOM 2475 N N . ALA A 1 321 ? 27.904 23.190 -26.854 1.00 94.44 321 ALA A N 1
ATOM 2476 C CA . ALA A 1 321 ? 28.890 22.353 -27.537 1.00 94.44 321 ALA A CA 1
ATOM 2477 C C . ALA A 1 321 ? 28.884 22.643 -29.047 1.00 94.44 321 ALA A C 1
ATOM 2479 O O . ALA A 1 321 ? 27.818 22.820 -29.642 1.00 94.44 321 ALA A O 1
ATOM 2480 N N . LEU A 1 322 ? 30.061 22.691 -29.671 1.00 95.62 322 LEU A N 1
ATOM 2481 C CA . LEU A 1 322 ? 30.211 22.782 -31.122 1.00 95.62 322 LEU A CA 1
ATOM 2482 C C . LEU A 1 322 ? 30.383 21.374 -31.697 1.00 95.62 322 LEU A C 1
ATOM 2484 O O . LEU A 1 322 ? 31.387 20.703 -31.454 1.00 95.62 322 LEU A O 1
ATOM 2488 N N . LEU A 1 323 ? 29.380 20.947 -32.455 1.00 96.31 323 LEU A N 1
ATOM 2489 C CA . LEU A 1 323 ? 29.346 19.678 -33.170 1.00 96.31 323 LEU A CA 1
ATOM 2490 C C . LEU A 1 323 ? 29.750 19.926 -34.624 1.00 96.31 323 LEU A C 1
ATOM 2492 O O . LEU A 1 323 ? 29.243 20.865 -35.237 1.00 96.31 323 LEU A O 1
ATOM 2496 N N . GLU A 1 324 ? 30.606 19.081 -35.187 1.00 95.50 324 GLU A N 1
ATOM 24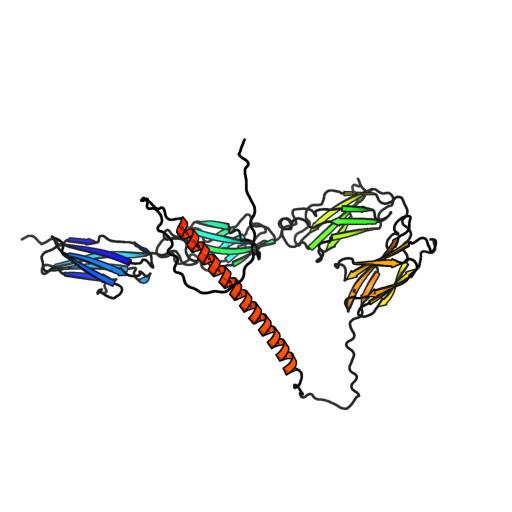97 C CA . GLU A 1 324 ? 31.023 19.142 -36.595 1.00 95.50 324 GLU A CA 1
ATOM 2498 C C . GLU A 1 324 ? 31.024 17.730 -37.205 1.00 95.50 324 GLU A C 1
ATOM 2500 O O . GLU A 1 324 ? 31.075 16.737 -36.475 1.00 95.50 324 GLU A O 1
ATOM 2505 N N . TRP A 1 325 ? 30.903 17.607 -38.530 1.00 94.56 325 TRP A N 1
ATOM 2506 C CA . TRP A 1 325 ? 30.872 16.295 -39.189 1.00 94.56 325 TRP A CA 1
ATOM 2507 C C . TRP A 1 325 ? 31.483 16.271 -40.593 1.00 94.56 325 TRP A C 1
ATOM 2509 O O . TRP A 1 325 ? 31.157 17.090 -41.454 1.00 94.56 325 TRP A O 1
ATOM 2519 N N . GLU A 1 326 ? 32.313 15.255 -40.857 1.00 93.00 326 GLU A N 1
ATOM 2520 C CA . GLU A 1 326 ? 32.806 14.958 -42.207 1.00 93.00 326 GLU A CA 1
ATOM 2521 C C . GLU A 1 326 ? 31.724 14.255 -43.041 1.00 93.00 326 GLU A C 1
ATOM 2523 O O . GLU A 1 326 ? 31.045 13.331 -42.584 1.00 93.00 326 GLU A O 1
ATOM 2528 N N . HIS A 1 327 ? 31.581 14.673 -44.301 1.00 89.31 327 HIS A N 1
ATOM 2529 C CA . HIS A 1 327 ? 30.706 14.012 -45.269 1.00 89.31 327 HIS A CA 1
ATOM 2530 C C . HIS A 1 327 ? 31.326 12.681 -45.750 1.00 89.31 327 HIS A C 1
ATOM 2532 O O . HIS A 1 327 ? 32.532 12.644 -46.009 1.00 89.31 327 HIS A O 1
ATOM 2538 N N . PRO A 1 328 ? 30.555 11.585 -45.912 1.00 88.12 328 PRO A N 1
ATOM 2539 C CA . PRO A 1 328 ? 31.108 10.300 -46.338 1.00 88.12 328 PRO A CA 1
ATOM 2540 C C . PRO A 1 328 ? 31.692 10.367 -47.753 1.00 88.12 328 PRO A C 1
ATOM 2542 O O . PRO A 1 328 ? 30.979 10.637 -48.716 1.00 88.12 328 PRO A O 1
ATOM 2545 N N . ARG A 1 329 ? 32.986 10.054 -47.885 1.00 85.94 329 ARG A N 1
ATOM 2546 C CA . ARG A 1 329 ? 33.757 10.173 -49.142 1.00 85.94 329 ARG A CA 1
ATOM 2547 C C . ARG A 1 329 ? 33.222 9.316 -50.296 1.00 85.94 329 ARG A C 1
ATOM 2549 O O . ARG A 1 329 ? 33.486 9.625 -51.451 1.00 85.94 329 ARG A O 1
ATOM 2556 N N . ASP A 1 330 ? 32.454 8.277 -49.977 1.00 82.81 330 ASP A N 1
ATOM 2557 C CA . ASP A 1 330 ? 31.846 7.358 -50.946 1.00 82.81 330 ASP A CA 1
ATOM 2558 C C . ASP A 1 330 ? 30.476 7.840 -51.473 1.00 82.81 330 ASP A C 1
ATOM 2560 O O . ASP A 1 330 ? 29.825 7.122 -52.231 1.00 82.81 330 ASP A O 1
ATOM 2564 N N . LEU A 1 331 ? 29.995 9.016 -51.044 1.00 84.38 331 LEU A N 1
ATOM 2565 C CA . LEU A 1 331 ? 28.676 9.559 -51.388 1.00 84.38 331 LEU A CA 1
ATOM 2566 C C . LEU A 1 331 ? 28.778 10.948 -52.046 1.00 84.38 331 LEU A C 1
ATOM 2568 O O . LEU A 1 331 ? 29.602 11.757 -51.620 1.00 84.38 331 LEU A O 1
ATOM 2572 N N . PRO A 1 332 ? 27.890 11.304 -52.997 1.00 85.44 332 PRO A N 1
ATOM 2573 C CA . PRO A 1 332 ? 27.808 12.667 -53.530 1.00 85.44 332 PRO A CA 1
ATOM 2574 C C . PRO A 1 332 ? 27.565 13.706 -52.424 1.00 85.44 332 PRO A C 1
ATOM 2576 O O . PRO A 1 332 ? 26.720 13.489 -51.556 1.00 85.44 332 PRO A O 1
ATOM 2579 N N . GLU A 1 333 ? 28.248 14.856 -52.467 1.00 82.81 333 GLU A N 1
ATOM 2580 C CA . GLU A 1 333 ? 28.154 15.905 -51.426 1.00 82.81 333 GLU A CA 1
ATOM 2581 C C . GLU A 1 333 ? 26.714 16.378 -51.157 1.00 82.81 333 GLU A C 1
ATOM 2583 O O . GLU A 1 333 ? 26.340 16.657 -50.016 1.00 82.81 333 GLU A O 1
ATOM 2588 N N . ASN A 1 334 ? 25.898 16.416 -52.215 1.00 83.50 334 ASN A N 1
ATOM 2589 C CA . ASN A 1 334 ? 24.513 16.885 -52.197 1.00 83.50 334 ASN A CA 1
ATOM 2590 C C . ASN A 1 334 ? 23.477 15.755 -52.023 1.00 83.50 334 ASN A C 1
ATOM 2592 O O . ASN A 1 334 ? 22.293 15.981 -52.247 1.00 83.50 334 ASN A O 1
ATOM 2596 N N . VAL A 1 335 ? 23.883 14.537 -51.629 1.00 87.31 335 VAL A N 1
ATOM 2597 C CA . VAL A 1 335 ? 22.939 13.416 -51.414 1.00 87.31 335 VAL A CA 1
ATOM 2598 C C . VAL A 1 335 ? 21.979 13.661 -50.237 1.00 87.31 335 VAL A C 1
ATOM 2600 O O . VAL A 1 335 ? 20.915 13.051 -50.160 1.00 87.31 335 VAL A O 1
ATOM 2603 N N . PHE A 1 336 ? 22.344 14.550 -49.308 1.00 89.12 336 PHE A N 1
ATOM 2604 C CA . PHE A 1 336 ? 21.557 14.859 -48.117 1.00 89.12 336 PHE A CA 1
ATOM 2605 C C . PHE A 1 336 ? 20.808 16.190 -48.260 1.00 89.12 336 PHE A C 1
ATOM 2607 O O . PHE A 1 336 ? 21.381 17.219 -48.608 1.00 89.12 336 PHE A O 1
ATOM 2614 N N . THR A 1 337 ? 19.522 16.169 -47.918 1.00 89.06 337 THR A N 1
ATOM 2615 C CA . THR A 1 337 ? 18.610 17.324 -47.862 1.00 89.06 337 THR A CA 1
ATOM 2616 C C . THR A 1 337 ? 18.723 18.083 -46.537 1.00 89.06 337 THR A C 1
ATOM 2618 O O . THR A 1 337 ? 18.683 19.312 -46.518 1.00 89.06 337 THR A O 1
ATOM 2621 N N . HIS A 1 338 ? 18.917 17.361 -45.429 1.00 89.50 338 HIS A N 1
ATOM 2622 C CA . HIS A 1 338 ? 19.126 17.910 -44.090 1.00 89.50 338 HIS A CA 1
ATOM 2623 C C . HIS A 1 338 ? 19.754 16.869 -43.149 1.00 89.50 338 HIS A C 1
ATOM 2625 O O . HIS A 1 338 ? 19.871 15.685 -43.484 1.00 89.50 338 HIS A O 1
ATOM 2631 N N . TYR A 1 339 ? 20.140 17.322 -41.961 1.00 91.38 339 TYR A N 1
ATOM 2632 C CA . TYR A 1 339 ? 20.620 16.510 -40.850 1.00 91.38 339 TYR A CA 1
ATOM 2633 C C . TYR A 1 339 ? 19.685 16.669 -39.642 1.00 91.38 339 TYR A C 1
ATOM 2635 O O . TYR A 1 339 ? 19.112 17.736 -39.424 1.00 91.38 339 TYR A O 1
ATOM 2643 N N . MET A 1 340 ? 19.561 15.620 -38.833 1.00 90.00 340 MET A N 1
ATOM 2644 C CA . MET A 1 340 ? 18.901 15.661 -37.525 1.00 90.00 340 MET A CA 1
ATOM 2645 C C . MET A 1 340 ? 19.916 15.271 -36.454 1.00 90.00 340 MET A C 1
ATOM 2647 O O . MET A 1 340 ? 20.406 14.138 -36.444 1.00 90.00 340 MET A O 1
ATOM 2651 N N . VAL A 1 341 ? 20.232 16.216 -35.569 1.00 93.00 341 VAL A N 1
ATOM 2652 C CA . VAL A 1 341 ? 21.114 16.033 -34.409 1.00 93.00 341 VAL A CA 1
ATOM 2653 C C . VAL A 1 341 ? 20.257 15.659 -33.204 1.00 93.00 341 VAL A C 1
ATOM 2655 O O . VAL A 1 341 ? 19.349 16.405 -32.846 1.00 93.00 341 VAL A O 1
ATOM 2658 N N . TYR A 1 342 ? 20.561 14.537 -32.559 1.00 90.88 342 TYR A N 1
ATOM 2659 C CA . TYR A 1 342 ? 19.876 14.053 -31.364 1.00 90.88 342 TYR A CA 1
ATOM 2660 C C . TYR A 1 342 ? 20.793 14.176 -30.149 1.00 90.88 342 TYR A C 1
ATOM 2662 O O . TYR A 1 342 ? 21.953 13.769 -30.209 1.00 90.88 342 TYR A O 1
ATOM 2670 N N . TYR A 1 343 ? 20.284 14.713 -29.039 1.00 93.00 343 TYR A N 1
ATOM 2671 C CA . TYR A 1 343 ? 21.047 14.897 -27.802 1.00 93.00 343 TYR A CA 1
ATOM 2672 C C . TYR A 1 343 ? 20.214 14.610 -26.546 1.00 93.00 343 TYR A C 1
ATOM 2674 O O . TYR A 1 343 ? 18.998 14.799 -26.543 1.00 93.00 343 TYR A O 1
ATOM 2682 N N . ARG A 1 344 ? 20.855 14.162 -25.461 1.00 91.12 344 ARG A N 1
ATOM 2683 C CA . ARG A 1 344 ? 20.209 13.990 -24.145 1.00 91.12 344 ARG A CA 1
ATOM 2684 C C . ARG A 1 344 ? 21.172 14.178 -22.968 1.00 91.12 344 ARG A C 1
ATOM 2686 O O . ARG A 1 344 ? 22.345 13.828 -23.115 1.00 91.12 344 ARG A O 1
ATOM 2693 N N . PRO A 1 345 ? 20.705 14.671 -21.805 1.00 90.50 345 PRO A N 1
ATOM 2694 C CA . PRO A 1 345 ? 21.495 14.685 -20.578 1.00 90.50 345 PRO A CA 1
ATOM 2695 C C . PRO A 1 345 ? 21.605 13.269 -19.986 1.00 90.50 345 PRO A C 1
ATOM 2697 O O . PRO A 1 345 ? 20.610 12.569 -19.786 1.00 90.50 345 PRO A O 1
ATOM 2700 N N . GLY A 1 346 ? 22.831 12.844 -19.690 1.00 80.75 346 GLY A N 1
ATOM 2701 C CA . GLY A 1 346 ? 23.152 11.526 -19.144 1.00 80.75 346 GLY A CA 1
ATOM 2702 C C . GLY A 1 346 ? 22.752 10.350 -20.044 1.00 80.75 346 GLY A C 1
ATOM 2703 O O . GLY A 1 346 ? 22.536 10.483 -21.247 1.00 80.75 346 GLY A O 1
ATOM 2704 N N . SER A 1 347 ? 22.656 9.167 -19.437 1.00 71.50 347 SER A N 1
ATOM 2705 C CA . SER A 1 347 ? 22.143 7.941 -20.065 1.00 71.50 347 SER A CA 1
ATOM 2706 C C . SER A 1 347 ? 20.626 7.761 -19.916 1.00 71.50 347 SER A C 1
ATOM 2708 O O . SER A 1 347 ? 20.058 6.882 -20.563 1.00 71.50 347 SER A O 1
ATOM 2710 N N . GLU A 1 348 ? 19.979 8.566 -19.066 1.00 69.75 348 GLU A N 1
ATOM 2711 C CA . GLU A 1 348 ? 18.576 8.397 -18.640 1.00 69.75 348 GLU A CA 1
ATOM 2712 C C . GLU A 1 348 ? 17.662 9.578 -19.015 1.00 69.75 348 GLU A C 1
ATOM 2714 O O . GLU A 1 348 ? 16.451 9.515 -18.803 1.00 69.75 348 GLU A O 1
ATOM 2719 N N . GLY A 1 349 ? 18.224 10.662 -19.560 1.00 73.50 349 GLY A N 1
ATOM 2720 C CA . GLY A 1 349 ? 17.453 11.797 -20.060 1.00 73.50 349 GLY A CA 1
ATOM 2721 C C . GLY A 1 349 ? 16.713 11.487 -21.362 1.00 73.50 349 GLY A C 1
ATOM 2722 O O . GLY A 1 349 ? 17.100 10.604 -22.132 1.00 73.50 349 GLY A O 1
ATOM 2723 N N . SER A 1 350 ? 15.655 12.252 -21.626 1.00 75.62 350 SER A N 1
ATOM 2724 C CA . SER A 1 350 ? 14.904 12.183 -22.882 1.00 75.62 350 SER A CA 1
ATOM 2725 C C . SER A 1 350 ? 15.740 12.693 -24.058 1.00 75.62 350 SER A C 1
ATOM 2727 O O . SER A 1 350 ? 16.434 13.709 -23.940 1.00 75.62 350 SER A O 1
ATOM 2729 N N . TRP A 1 351 ? 15.638 12.024 -25.207 1.00 85.12 351 TRP A N 1
ATOM 2730 C CA . TRP A 1 351 ? 16.207 12.520 -26.459 1.00 85.12 351 TRP A CA 1
ATOM 2731 C C . TRP A 1 351 ? 15.476 13.779 -26.930 1.00 85.12 351 TRP A C 1
ATOM 2733 O O . TRP A 1 351 ? 14.258 13.794 -27.087 1.00 85.12 351 TRP A O 1
ATOM 2743 N N . HIS A 1 352 ? 16.255 14.823 -27.175 1.00 85.12 352 HIS A N 1
ATOM 2744 C CA . HIS A 1 352 ? 15.868 16.043 -27.868 1.00 85.12 352 HIS A CA 1
ATOM 2745 C C . HIS A 1 352 ? 16.464 15.994 -29.281 1.00 85.12 352 HIS A C 1
ATOM 2747 O O . HIS A 1 352 ? 17.494 15.350 -29.493 1.00 85.12 352 HIS A O 1
ATOM 2753 N N . SER A 1 353 ? 15.844 16.667 -30.252 1.00 87.44 353 SER A N 1
ATOM 2754 C CA . SER A 1 353 ? 16.273 16.630 -31.656 1.00 87.44 353 SER A CA 1
ATOM 2755 C C . SER A 1 353 ? 16.267 18.013 -32.301 1.00 87.44 353 SER A C 1
ATOM 2757 O O . SER A 1 353 ? 15.290 18.747 -32.147 1.00 87.44 353 SER A O 1
ATOM 2759 N N . VAL A 1 354 ? 17.303 18.339 -33.075 1.00 89.50 354 VAL A N 1
ATOM 2760 C CA . VAL A 1 354 ? 17.426 19.603 -33.814 1.00 89.50 354 VAL A CA 1
ATOM 2761 C C . VAL A 1 354 ? 17.653 19.338 -35.300 1.00 89.50 354 VAL A C 1
ATOM 2763 O O . VAL A 1 354 ? 18.541 18.573 -35.675 1.00 89.50 354 VAL A O 1
ATOM 2766 N N . HIS A 1 355 ? 16.868 20.009 -36.141 1.00 92.44 355 HIS A N 1
ATOM 2767 C CA . HIS A 1 355 ? 17.029 20.013 -37.593 1.00 92.44 355 HIS A CA 1
ATOM 2768 C C . HIS A 1 355 ? 18.140 20.985 -38.017 1.00 92.44 355 HIS A C 1
ATOM 2770 O O . HIS A 1 355 ? 18.087 22.171 -37.685 1.00 92.44 355 HIS A O 1
ATOM 2776 N N . VAL A 1 356 ? 19.094 20.515 -38.823 1.00 92.44 356 VAL A N 1
ATOM 2777 C CA . VAL A 1 356 ? 20.196 21.315 -39.380 1.00 92.44 356 VAL A CA 1
ATOM 2778 C C . VAL A 1 356 ? 20.191 21.211 -40.919 1.00 92.44 356 VAL A C 1
ATOM 2780 O O . VAL A 1 356 ? 20.142 20.098 -41.444 1.00 92.44 356 VAL A O 1
ATOM 2783 N N . PRO A 1 357 ? 20.237 22.324 -41.678 1.00 91.44 357 PRO A N 1
ATOM 2784 C CA . PRO A 1 357 ? 20.290 22.292 -43.146 1.00 91.44 357 PRO A CA 1
ATOM 2785 C C . PRO A 1 357 ? 21.522 21.553 -43.699 1.00 91.44 357 PRO A C 1
ATOM 2787 O O . PRO A 1 357 ? 22.609 21.644 -43.137 1.00 91.44 357 PRO A O 1
ATOM 2790 N N . SER A 1 358 ? 21.401 20.879 -44.850 1.00 89.81 358 SER A N 1
ATOM 2791 C CA . SER A 1 358 ? 22.495 20.062 -45.418 1.00 89.81 358 SER A CA 1
ATOM 2792 C C . SER A 1 358 ? 23.755 20.830 -45.829 1.00 89.81 358 SER A C 1
ATOM 2794 O O . SER A 1 358 ? 24.846 20.251 -45.873 1.00 89.81 358 SER A O 1
ATOM 2796 N N . LYS A 1 359 ? 23.619 22.129 -46.117 1.00 88.31 359 LYS A N 1
ATOM 2797 C CA . LYS A 1 359 ? 24.733 23.052 -46.391 1.00 88.31 359 LYS A CA 1
ATOM 2798 C C . LYS A 1 359 ? 25.664 23.238 -45.184 1.00 88.31 359 LYS A C 1
ATOM 2800 O O . LYS A 1 359 ? 26.836 23.551 -45.364 1.00 88.31 359 LYS A O 1
ATOM 2805 N N . ASP A 1 360 ? 25.153 23.049 -43.969 1.00 90.44 360 ASP A N 1
ATOM 2806 C CA . ASP A 1 360 ? 25.877 23.306 -42.733 1.00 90.44 360 ASP A CA 1
ATOM 2807 C C . ASP A 1 360 ? 26.524 21.989 -42.271 1.00 90.44 360 ASP A C 1
ATOM 2809 O O . ASP A 1 360 ? 25.845 20.984 -42.064 1.00 90.44 360 ASP A O 1
ATOM 2813 N N . LYS A 1 361 ? 27.858 21.969 -42.144 1.00 90.44 361 LYS A N 1
ATOM 2814 C CA . LYS A 1 361 ? 28.633 20.803 -41.654 1.00 90.44 361 LYS A CA 1
ATOM 2815 C C . LYS A 1 361 ? 29.010 20.910 -40.170 1.00 90.44 361 LYS A C 1
ATOM 2817 O O . LYS A 1 361 ? 29.867 20.182 -39.676 1.00 90.44 361 LYS A O 1
ATOM 2822 N N . ARG A 1 362 ? 28.398 21.876 -39.481 1.00 94.25 362 ARG A N 1
ATOM 2823 C CA . ARG A 1 362 ? 28.613 22.180 -38.068 1.00 94.25 362 ARG A CA 1
ATOM 2824 C C . ARG A 1 362 ? 27.407 22.850 -37.442 1.00 94.25 362 ARG A C 1
ATOM 2826 O O . ARG A 1 362 ? 26.711 23.623 -38.099 1.00 94.25 362 ARG A O 1
ATOM 2833 N N . PHE A 1 363 ? 27.196 22.591 -36.159 1.00 95.25 363 PHE A N 1
ATOM 2834 C CA . PHE A 1 363 ? 26.087 23.129 -35.389 1.00 95.25 363 PHE A CA 1
ATOM 2835 C C . PHE A 1 363 ? 26.503 23.390 -33.939 1.00 95.25 363 PHE A C 1
ATOM 2837 O O . PHE A 1 363 ? 27.045 22.512 -33.267 1.00 95.25 363 PHE A O 1
ATOM 2844 N N . LYS A 1 364 ? 26.225 24.601 -33.442 1.00 95.12 364 LYS A N 1
ATOM 2845 C CA . LYS A 1 364 ? 26.419 24.941 -32.031 1.00 95.12 364 LYS A CA 1
ATOM 2846 C C . LYS A 1 364 ? 25.153 24.600 -31.252 1.00 95.12 364 LYS A C 1
ATOM 2848 O O . LYS A 1 364 ? 24.174 25.341 -31.295 1.00 95.12 364 LYS A O 1
ATOM 2853 N N . LEU A 1 365 ? 25.203 23.490 -30.529 1.00 93.94 365 LEU A N 1
ATOM 2854 C CA . LEU A 1 365 ? 24.191 23.100 -29.559 1.00 93.94 365 LEU A CA 1
ATOM 2855 C C . LEU A 1 365 ? 24.298 24.026 -28.337 1.00 93.94 365 LEU A C 1
ATOM 2857 O O . LEU A 1 365 ? 25.390 24.208 -27.804 1.00 93.94 365 LEU A O 1
ATOM 2861 N N . THR A 1 366 ? 23.194 24.637 -27.913 1.00 93.56 366 THR A N 1
ATOM 2862 C CA . THR A 1 366 ? 23.148 25.655 -26.845 1.00 93.56 366 THR A CA 1
ATOM 2863 C C . THR A 1 366 ? 22.144 25.287 -25.750 1.00 93.56 366 THR A C 1
ATOM 2865 O O . THR A 1 366 ? 21.429 24.293 -25.861 1.00 93.56 366 THR A O 1
ATOM 2868 N N . SER A 1 367 ? 22.093 26.099 -24.686 1.00 89.94 367 SER A N 1
ATOM 2869 C CA . SER A 1 367 ? 21.178 25.927 -23.547 1.00 89.94 367 SER A CA 1
ATOM 2870 C C . SER A 1 367 ? 21.358 24.593 -22.811 1.00 89.94 367 SER A C 1
ATOM 2872 O O . SER A 1 367 ? 20.397 24.021 -22.300 1.00 89.94 367 SER A O 1
ATOM 2874 N N . LEU A 1 368 ? 22.602 24.112 -22.745 1.00 91.75 368 LEU A N 1
ATOM 2875 C CA . LEU A 1 368 ? 22.982 22.926 -21.984 1.00 91.75 368 LEU A CA 1
ATOM 2876 C C . LEU A 1 368 ? 23.208 23.264 -20.501 1.00 91.75 368 LEU A C 1
ATOM 2878 O O . LEU A 1 368 ? 23.617 24.369 -20.148 1.00 91.75 368 LEU A O 1
ATOM 2882 N N . GLU A 1 369 ? 22.958 22.289 -19.632 1.00 91.56 369 GLU A N 1
ATOM 2883 C CA . GLU A 1 369 ? 23.203 22.383 -18.187 1.00 91.56 369 GLU A CA 1
ATOM 2884 C C . GLU A 1 369 ? 24.695 22.207 -17.857 1.00 91.56 369 GLU A C 1
ATOM 2886 O O . GLU A 1 369 ? 25.259 21.147 -18.118 1.00 91.56 369 GLU A O 1
ATOM 2891 N N . SER A 1 370 ? 25.321 23.212 -17.238 1.00 90.44 370 SER A N 1
ATOM 2892 C CA . SER A 1 370 ? 26.746 23.196 -16.861 1.00 90.44 370 SER A CA 1
ATOM 2893 C C . SER A 1 370 ? 27.145 21.995 -15.993 1.00 90.44 370 SER A C 1
ATOM 2895 O O . SER A 1 370 ? 26.387 21.544 -15.135 1.00 90.44 370 SER A O 1
ATOM 2897 N N . GLY A 1 371 ? 28.361 21.481 -16.211 1.00 88.25 371 GLY A N 1
ATOM 2898 C CA . GLY A 1 371 ? 28.899 20.298 -15.531 1.00 88.25 371 GLY A CA 1
ATOM 2899 C C . GLY A 1 371 ? 28.220 18.965 -15.884 1.00 88.25 371 GLY A C 1
ATOM 2900 O O . GLY A 1 371 ? 28.550 17.943 -15.280 1.00 88.25 371 GLY A O 1
ATOM 2901 N N . THR A 1 372 ? 27.292 18.939 -16.846 1.00 90.50 372 THR A N 1
ATOM 2902 C CA . THR A 1 372 ? 26.491 17.754 -17.183 1.00 90.50 372 THR A CA 1
ATOM 2903 C C . THR A 1 372 ? 27.068 16.992 -18.376 1.00 90.50 372 THR A C 1
ATOM 2905 O O . THR A 1 372 ? 27.534 17.566 -19.363 1.00 90.50 372 THR A O 1
ATOM 2908 N N . LYS A 1 373 ? 27.033 15.656 -18.298 1.00 92.94 373 LYS A N 1
ATOM 2909 C CA . LYS A 1 373 ? 27.371 14.784 -19.431 1.00 92.94 373 LYS A CA 1
ATOM 2910 C C . LYS A 1 373 ? 26.193 14.703 -20.395 1.00 92.94 373 LYS A C 1
ATOM 2912 O O . LYS A 1 373 ? 25.077 14.453 -19.949 1.00 92.94 373 LYS A O 1
ATOM 2917 N N . TYR A 1 374 ? 26.446 14.810 -21.692 1.00 92.25 374 TYR A N 1
ATOM 2918 C CA . TYR A 1 374 ? 25.449 14.624 -22.747 1.00 92.25 374 TYR A CA 1
ATOM 2919 C C . TYR A 1 374 ? 25.851 13.487 -23.681 1.00 92.25 374 TYR A C 1
ATOM 2921 O O . TYR A 1 374 ? 27.029 13.334 -24.001 1.00 92.25 374 TYR A O 1
ATOM 2929 N N . GLN A 1 375 ? 24.869 12.716 -24.145 1.00 93.69 375 GLN A N 1
ATOM 2930 C CA . GLN A 1 375 ? 25.034 11.804 -25.279 1.00 93.69 375 GLN A CA 1
ATOM 2931 C C . GLN A 1 375 ? 24.491 12.464 -26.544 1.00 93.69 375 GLN A C 1
ATOM 2933 O O . GLN A 1 375 ? 23.425 13.080 -26.490 1.00 93.69 375 GLN A O 1
ATOM 2938 N N . VAL A 1 376 ? 25.213 12.341 -27.660 1.00 93.44 376 VAL A N 1
ATOM 2939 C CA . VAL A 1 376 ? 24.882 12.977 -28.946 1.00 93.44 376 VAL A CA 1
ATOM 2940 C C . VAL A 1 376 ? 25.133 12.012 -30.106 1.00 93.44 376 VAL A C 1
ATOM 2942 O O . VAL A 1 376 ? 26.169 11.352 -30.146 1.00 93.44 376 VAL A O 1
ATOM 2945 N N . TYR A 1 377 ? 24.220 11.965 -31.074 1.00 92.44 377 TYR A N 1
ATOM 2946 C CA . TYR A 1 377 ? 24.450 11.374 -32.400 1.00 92.44 377 TYR A CA 1
ATOM 2947 C C . TYR A 1 377 ? 23.723 12.197 -33.473 1.00 92.44 377 TYR A C 1
ATOM 2949 O O . TYR A 1 377 ? 22.866 13.021 -33.151 1.00 92.44 377 TYR A O 1
ATOM 2957 N N . LEU A 1 378 ? 24.032 11.980 -34.752 1.00 92.69 378 LEU A N 1
ATOM 2958 C CA . LEU A 1 378 ? 23.264 12.553 -35.863 1.00 92.69 378 LEU A CA 1
ATOM 2959 C C . LEU A 1 378 ? 22.748 11.484 -36.826 1.00 92.69 378 LEU A C 1
ATOM 2961 O O . LEU A 1 378 ? 23.230 10.354 -36.855 1.00 92.69 378 LEU A O 1
ATOM 2965 N N . THR A 1 379 ? 21.774 11.870 -37.642 1.00 88.69 379 THR A N 1
ATOM 2966 C CA . THR A 1 379 ? 21.340 11.151 -38.851 1.00 88.69 379 THR A CA 1
ATOM 2967 C C . THR A 1 379 ? 21.219 12.144 -40.003 1.00 88.69 379 THR A C 1
ATOM 2969 O O . THR A 1 379 ? 21.028 13.342 -39.783 1.00 88.69 379 THR A O 1
ATOM 2972 N N . ALA A 1 380 ? 21.328 11.655 -41.232 1.00 88.44 380 ALA A N 1
ATOM 2973 C CA . ALA A 1 380 ? 21.261 12.447 -42.449 1.00 88.44 380 ALA A CA 1
ATOM 2974 C C . ALA A 1 380 ? 20.112 11.958 -43.341 1.00 88.44 380 ALA A C 1
ATOM 2976 O O . ALA A 1 380 ? 19.920 10.757 -43.517 1.00 88.44 380 ALA A O 1
ATOM 2977 N N . TYR A 1 381 ? 19.336 12.882 -43.899 1.00 85.88 381 TYR A N 1
ATOM 2978 C CA . TYR A 1 381 ? 18.111 12.583 -44.642 1.00 85.88 381 TYR A CA 1
ATOM 2979 C C . TYR A 1 381 ? 18.302 12.881 -46.127 1.00 85.88 381 TYR A C 1
ATOM 2981 O O . TYR A 1 381 ? 18.671 13.995 -46.495 1.00 85.88 381 TYR A O 1
ATOM 2989 N N . SER A 1 382 ? 18.006 11.915 -46.990 1.00 84.06 382 SER A N 1
ATOM 2990 C CA . SER A 1 382 ? 18.024 12.041 -48.454 1.00 84.06 382 SER A CA 1
ATOM 2991 C C . SER A 1 382 ? 16.627 11.834 -49.041 1.00 84.06 382 SER A C 1
ATOM 2993 O O . SER A 1 382 ? 15.748 11.292 -48.372 1.00 84.06 382 SER A O 1
ATOM 2995 N N . GLU A 1 383 ? 16.442 12.162 -50.320 1.00 77.12 383 GLU A N 1
ATOM 2996 C CA . GLU A 1 383 ? 15.226 11.798 -51.069 1.00 77.12 383 GLU A CA 1
ATOM 2997 C C . GLU A 1 383 ? 14.997 10.273 -51.130 1.00 77.12 383 GLU A C 1
ATOM 2999 O O . GLU A 1 383 ? 13.868 9.815 -51.277 1.00 77.12 383 GLU A O 1
ATOM 3004 N N . SER A 1 384 ? 16.060 9.473 -50.975 1.00 69.12 384 SER A N 1
ATOM 3005 C CA . SER A 1 384 ? 16.000 8.003 -50.965 1.00 69.12 384 SER A CA 1
ATOM 3006 C C . SER A 1 384 ? 15.729 7.391 -49.581 1.00 69.12 384 SER A C 1
ATOM 3008 O O . SER A 1 384 ? 15.514 6.181 -49.492 1.00 69.12 384 SER A O 1
ATOM 3010 N N . GLY A 1 385 ? 15.739 8.192 -48.508 1.00 73.25 385 GLY A N 1
ATOM 3011 C CA . GLY A 1 385 ? 15.583 7.736 -47.122 1.00 73.25 385 GLY A CA 1
ATOM 3012 C C . GLY A 1 385 ? 16.659 8.267 -46.167 1.00 73.25 385 GLY A C 1
ATOM 3013 O O . GLY A 1 385 ? 17.436 9.165 -46.504 1.00 73.25 385 GLY A O 1
ATOM 3014 N N . VAL A 1 386 ? 16.698 7.712 -44.954 1.00 82.25 386 VAL A N 1
ATOM 3015 C CA . VAL A 1 386 ? 17.590 8.148 -43.865 1.00 82.25 386 VAL A CA 1
ATOM 3016 C C . VAL A 1 386 ? 18.876 7.311 -43.832 1.00 82.25 386 VAL A C 1
ATOM 3018 O O . VAL A 1 386 ? 18.860 6.103 -44.093 1.00 82.25 386 VAL A O 1
ATOM 3021 N N . SER A 1 387 ? 19.996 7.954 -43.502 1.00 83.69 387 SER A N 1
ATOM 3022 C CA . SER A 1 387 ? 21.256 7.289 -43.173 1.00 83.69 387 SER A CA 1
ATOM 3023 C C . SER A 1 387 ? 21.122 6.417 -41.922 1.00 83.69 387 SER A C 1
ATOM 3025 O O . SER A 1 387 ? 20.246 6.636 -41.078 1.00 83.69 387 SER A O 1
ATOM 3027 N N . ASP A 1 388 ? 22.063 5.495 -41.731 1.00 80.25 388 ASP A N 1
ATOM 3028 C CA . ASP A 1 388 ? 22.312 4.974 -40.385 1.00 80.25 388 ASP A CA 1
ATOM 3029 C C . ASP A 1 388 ? 22.787 6.136 -39.469 1.00 80.25 388 ASP A C 1
ATOM 3031 O O . ASP A 1 388 ? 23.208 7.192 -39.967 1.00 80.25 388 ASP A O 1
ATOM 3035 N N . PRO A 1 389 ? 22.663 6.023 -38.135 1.00 85.62 389 PRO A N 1
ATOM 3036 C CA . PRO A 1 389 ? 23.119 7.062 -37.217 1.00 85.62 389 PRO A CA 1
ATOM 3037 C C . PRO A 1 389 ? 24.647 7.087 -37.129 1.00 85.62 389 PRO A C 1
ATOM 3039 O O . PRO A 1 389 ? 25.298 6.057 -37.297 1.00 85.62 389 PRO A O 1
ATOM 3042 N N . SER A 1 390 ? 25.219 8.248 -36.807 1.00 90.25 390 SER A N 1
ATOM 3043 C CA . SER A 1 390 ? 26.622 8.321 -36.389 1.00 90.25 390 SER A CA 1
ATOM 3044 C C . SER A 1 390 ? 26.853 7.503 -35.115 1.00 90.25 390 SER A C 1
ATOM 3046 O O . SER A 1 390 ? 25.913 7.220 -34.362 1.00 90.25 390 SER A O 1
ATOM 3048 N N . ASP A 1 391 ? 28.118 7.219 -34.804 1.00 85.25 391 ASP A N 1
ATOM 3049 C CA . ASP A 1 391 ? 28.486 6.792 -33.457 1.00 85.25 391 ASP A CA 1
ATOM 3050 C C . ASP A 1 391 ? 27.952 7.781 -32.407 1.00 85.25 391 ASP A C 1
ATOM 3052 O O . ASP A 1 391 ? 27.853 8.993 -32.643 1.00 85.25 391 ASP A O 1
ATOM 3056 N N . THR A 1 392 ? 27.558 7.248 -31.248 1.00 90.25 392 THR A N 1
ATOM 3057 C CA . THR A 1 392 ? 27.031 8.056 -30.143 1.00 90.25 392 THR A CA 1
ATOM 3058 C C . THR A 1 392 ? 28.183 8.585 -29.304 1.00 90.25 392 THR A C 1
ATOM 3060 O O . THR A 1 392 ? 28.768 7.868 -28.490 1.00 90.25 392 THR A O 1
ATOM 3063 N N . LEU A 1 393 ? 28.488 9.864 -29.482 1.00 91.19 393 LEU A N 1
ATOM 3064 C CA . LEU A 1 393 ? 29.493 10.565 -28.702 1.00 91.19 393 LEU A CA 1
ATOM 3065 C C . LEU A 1 393 ? 28.961 10.865 -27.299 1.00 91.19 393 LEU A C 1
ATOM 3067 O O . LEU A 1 393 ? 27.764 11.075 -27.096 1.00 91.19 393 LEU A O 1
ATOM 3071 N N . THR A 1 394 ? 29.865 10.914 -26.323 1.00 91.44 394 THR A N 1
ATOM 3072 C CA . THR A 1 394 ? 29.570 11.419 -24.978 1.00 91.44 394 THR A CA 1
ATOM 3073 C C . THR A 1 394 ? 30.461 12.622 -24.706 1.00 91.44 394 THR A C 1
ATOM 3075 O O . THR A 1 394 ? 31.682 12.489 -24.703 1.00 91.44 394 THR A O 1
ATOM 3078 N N . LEU A 1 395 ? 29.850 13.781 -24.471 1.00 91.75 395 LEU A N 1
ATOM 3079 C CA . LEU A 1 395 ? 30.531 15.034 -24.141 1.00 91.75 395 LEU A CA 1
ATOM 3080 C C . LEU A 1 395 ? 30.197 15.475 -22.712 1.00 91.75 395 LEU A C 1
ATOM 3082 O O . LEU A 1 395 ? 29.246 14.983 -22.105 1.00 91.75 395 LEU A O 1
ATOM 3086 N N . LEU A 1 396 ? 30.984 16.398 -22.170 1.00 92.06 396 LEU A N 1
ATOM 3087 C CA . LEU A 1 396 ? 30.784 17.005 -20.856 1.00 92.06 396 LEU A CA 1
ATOM 3088 C C . LEU A 1 396 ? 30.852 18.521 -21.033 1.00 92.06 396 LEU A C 1
ATOM 3090 O O . LEU A 1 396 ? 31.877 19.031 -21.473 1.00 92.06 396 LEU A O 1
ATOM 3094 N N . THR A 1 397 ? 29.775 19.234 -20.706 1.00 91.31 397 THR A N 1
ATOM 3095 C CA . THR A 1 397 ? 29.821 20.703 -20.608 1.00 91.31 397 THR A CA 1
ATOM 3096 C C . THR A 1 397 ? 30.749 21.110 -19.472 1.00 91.31 397 THR A C 1
ATOM 3098 O O . THR A 1 397 ? 30.758 20.455 -18.424 1.00 91.31 397 THR A O 1
ATOM 3101 N N . GLU A 1 398 ? 31.454 22.222 -19.626 1.00 88.81 398 GLU A N 1
ATOM 3102 C CA . GLU A 1 398 ? 32.346 22.725 -18.585 1.00 88.81 398 GLU A CA 1
ATOM 3103 C C . GLU A 1 398 ? 31.578 23.052 -17.292 1.00 88.81 398 GLU A C 1
ATOM 3105 O O . GLU A 1 398 ? 30.396 23.415 -17.302 1.00 88.81 398 GLU A O 1
ATOM 3110 N N . GLY A 1 399 ? 32.251 22.919 -16.149 1.00 77.75 399 GLY A N 1
ATOM 3111 C CA . GLY A 1 399 ? 31.730 23.424 -14.882 1.00 77.75 399 GLY A CA 1
ATOM 3112 C C . GLY A 1 399 ? 31.874 24.943 -14.840 1.00 77.75 399 GLY A C 1
ATOM 3113 O O . GLY A 1 399 ? 32.971 25.453 -15.059 1.00 77.75 399 GLY A O 1
ATOM 3114 N N . LYS A 1 400 ? 30.785 25.664 -14.554 1.00 68.62 400 LYS A N 1
ATOM 3115 C CA . LYS A 1 400 ? 30.750 27.131 -14.529 1.00 68.62 400 LYS A CA 1
ATOM 3116 C C . LYS A 1 400 ? 31.873 27.692 -13.656 1.00 68.62 400 LYS A C 1
ATOM 3118 O O . LYS A 1 400 ? 31.828 27.584 -12.429 1.00 68.62 400 LYS A O 1
ATOM 3123 N N . ALA A 1 401 ? 32.862 28.315 -14.294 1.00 56.81 401 ALA A N 1
ATOM 3124 C CA . ALA A 1 401 ? 34.029 28.848 -13.613 1.00 56.81 401 ALA A CA 1
ATOM 3125 C C . ALA A 1 401 ? 33.621 29.948 -12.621 1.00 56.81 401 ALA A C 1
ATOM 3127 O O . ALA A 1 401 ? 33.197 31.040 -13.008 1.00 56.81 401 ALA A O 1
ATOM 3128 N N . MET A 1 402 ? 33.772 29.672 -11.325 1.00 51.44 402 MET A N 1
ATOM 3129 C CA . MET A 1 402 ? 33.682 30.703 -10.297 1.00 51.44 402 MET A CA 1
ATOM 3130 C C . MET A 1 402 ? 34.957 31.545 -10.392 1.00 51.44 402 MET A C 1
ATOM 3132 O O . MET A 1 402 ? 36.015 31.137 -9.916 1.00 51.44 402 MET A O 1
ATOM 3136 N N . ALA A 1 403 ? 34.871 32.677 -11.095 1.00 40.06 403 ALA A N 1
ATOM 3137 C CA . ALA A 1 403 ? 36.029 33.510 -11.393 1.00 40.06 403 ALA A CA 1
ATOM 3138 C C . ALA A 1 403 ? 36.750 33.926 -10.094 1.00 40.06 403 ALA A C 1
ATOM 3140 O O . ALA A 1 403 ? 36.114 34.530 -9.223 1.00 40.06 403 ALA A O 1
ATOM 3141 N N . PRO A 1 404 ? 38.057 33.638 -9.938 1.00 40.72 404 PRO A N 1
ATOM 3142 C CA . PRO A 1 404 ? 38.804 34.100 -8.782 1.00 40.72 404 PRO A CA 1
ATOM 3143 C C . PRO A 1 404 ? 38.917 35.623 -8.856 1.00 40.72 404 PRO A C 1
ATOM 3145 O O . PRO A 1 404 ? 39.549 36.173 -9.758 1.00 40.72 404 PRO A O 1
ATOM 3148 N N . SER A 1 405 ? 38.300 36.321 -7.905 1.00 38.44 405 SER A N 1
ATOM 3149 C CA . SER A 1 405 ? 38.451 37.767 -7.763 1.00 38.44 405 SER A CA 1
ATOM 3150 C C . SER A 1 405 ? 39.884 38.079 -7.329 1.00 38.44 405 SER A C 1
ATOM 3152 O O . SER A 1 405 ? 40.208 37.976 -6.144 1.00 38.44 405 SER A O 1
ATOM 3154 N N . ILE A 1 406 ? 40.748 38.429 -8.287 1.00 35.41 406 ILE A N 1
ATOM 3155 C CA . ILE A 1 406 ? 42.150 38.776 -8.029 1.00 35.41 406 ILE A CA 1
ATOM 3156 C C . ILE A 1 406 ? 42.200 40.101 -7.259 1.00 35.41 406 ILE A C 1
ATOM 3158 O O . ILE A 1 406 ? 42.210 41.185 -7.839 1.00 35.41 406 ILE A O 1
ATOM 3162 N N . ALA A 1 407 ? 42.249 40.002 -5.932 1.00 37.38 407 ALA A N 1
ATOM 3163 C CA . ALA A 1 407 ? 42.752 41.069 -5.083 1.00 37.38 407 ALA A CA 1
ATOM 3164 C C . ALA A 1 407 ? 44.285 41.084 -5.183 1.00 37.38 407 ALA A C 1
ATOM 3166 O O . ALA A 1 407 ? 44.934 40.047 -5.032 1.00 37.38 407 ALA A O 1
ATOM 3167 N N . SER A 1 408 ? 44.872 42.249 -5.453 1.00 33.69 408 SER A N 1
ATOM 3168 C CA . SER A 1 408 ? 46.327 42.421 -5.485 1.00 33.69 408 SER A CA 1
ATOM 3169 C C . SER A 1 408 ? 46.944 42.196 -4.099 1.00 33.69 408 SER A C 1
ATOM 3171 O O . SER A 1 408 ? 46.406 42.668 -3.099 1.00 33.69 408 SER A O 1
ATOM 3173 N N . VAL A 1 409 ? 48.081 41.495 -4.058 1.00 36.59 409 VAL A N 1
ATOM 3174 C CA . VAL A 1 409 ? 48.791 41.060 -2.838 1.00 36.59 409 VAL A CA 1
ATOM 3175 C C . VAL A 1 409 ? 49.109 42.222 -1.885 1.00 36.59 409 VAL A C 1
ATOM 3177 O O . VAL A 1 409 ? 49.576 43.270 -2.328 1.00 36.59 409 VAL A O 1
ATOM 3180 N N . GLY A 1 410 ? 48.924 42.010 -0.573 1.00 30.14 410 GLY A N 1
ATOM 3181 C CA . GLY A 1 410 ? 49.164 43.049 0.435 1.00 30.14 410 GLY A CA 1
ATOM 3182 C C . GLY A 1 410 ? 49.110 42.619 1.910 1.00 30.14 410 GLY A C 1
ATOM 3183 O O . GLY A 1 410 ? 48.402 43.257 2.678 1.00 30.14 410 GLY A O 1
ATOM 3184 N N . GLY A 1 411 ? 49.889 41.608 2.316 1.00 33.12 411 GLY A N 1
ATOM 3185 C CA . GLY A 1 411 ? 50.235 41.378 3.733 1.00 33.12 411 GLY A CA 1
ATOM 3186 C C . GLY A 1 411 ? 49.272 40.521 4.573 1.00 33.12 411 GLY A C 1
ATOM 3187 O O . GLY A 1 411 ? 48.070 40.472 4.341 1.00 33.12 411 GLY A O 1
ATOM 3188 N N . ASP A 1 412 ? 49.857 39.825 5.547 1.00 33.78 412 ASP A N 1
ATOM 3189 C CA . ASP A 1 412 ? 49.303 38.696 6.301 1.00 33.78 412 ASP A CA 1
ATOM 3190 C C . ASP A 1 412 ? 48.071 38.951 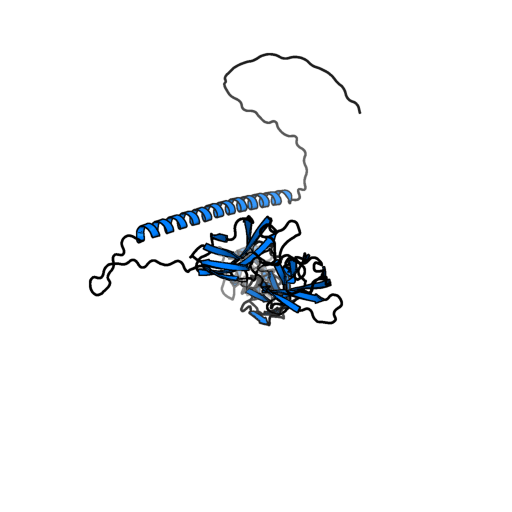7.208 1.00 33.78 412 ASP A C 1
ATOM 3192 O O . ASP A 1 412 ? 47.716 40.064 7.583 1.00 33.78 412 ASP A O 1
ATOM 3196 N N . THR A 1 413 ? 47.455 37.821 7.576 1.00 34.72 413 THR A N 1
ATOM 3197 C CA . THR A 1 413 ? 46.303 37.550 8.470 1.00 34.72 413 THR A CA 1
ATOM 3198 C C . THR A 1 413 ? 46.259 38.289 9.830 1.00 34.72 413 THR A C 1
ATOM 3200 O O . THR A 1 413 ? 47.320 38.703 10.293 1.00 34.72 413 THR A O 1
ATOM 3203 N N . PRO A 1 414 ? 45.121 38.294 10.587 1.00 44.38 414 PRO A N 1
ATOM 3204 C CA . PRO A 1 414 ? 43.879 37.521 10.385 1.00 44.38 414 PRO A CA 1
ATOM 3205 C C . PRO A 1 414 ? 42.542 38.305 10.435 1.00 44.38 414 PRO A C 1
ATOM 3207 O O . PRO A 1 414 ? 42.456 39.487 10.745 1.00 44.38 414 PRO A O 1
ATOM 3210 N N . TYR A 1 415 ? 41.476 37.553 10.147 1.00 48.38 415 TYR A N 1
ATOM 3211 C CA . TYR A 1 415 ? 40.039 37.860 10.178 1.00 48.38 415 TYR A CA 1
ATOM 3212 C C . TYR A 1 415 ? 39.544 38.810 11.292 1.00 48.38 415 TYR A C 1
ATOM 3214 O O . TYR A 1 415 ? 39.759 38.521 12.464 1.00 48.38 415 TYR A O 1
ATOM 3222 N N . PHE A 1 416 ? 38.711 39.805 10.943 1.00 36.16 416 PHE A N 1
ATOM 3223 C CA . PHE A 1 416 ? 37.515 40.184 11.726 1.00 36.16 416 PHE A CA 1
ATOM 3224 C C . PHE A 1 416 ? 36.450 40.911 10.863 1.00 36.16 416 PHE A C 1
ATOM 3226 O O . PHE A 1 416 ? 36.727 41.383 9.763 1.00 36.16 416 PHE A O 1
ATOM 3233 N N . LEU A 1 417 ? 35.198 40.918 11.339 1.00 44.22 417 LEU A N 1
ATOM 3234 C CA . LEU A 1 417 ? 33.955 41.200 10.594 1.00 44.22 417 LEU A CA 1
ATOM 3235 C C . LEU A 1 417 ? 33.843 42.581 9.904 1.00 44.22 417 LEU A C 1
ATOM 3237 O O . LEU A 1 417 ? 34.125 43.611 10.508 1.00 44.22 417 LEU A O 1
ATOM 3241 N N . LYS A 1 418 ? 33.140 42.608 8.754 1.00 35.59 418 LYS A N 1
ATOM 3242 C CA . LYS A 1 418 ? 32.191 43.693 8.388 1.00 35.59 418 LYS A CA 1
ATOM 3243 C C . LYS A 1 418 ? 30.829 43.156 7.911 1.00 35.59 418 LYS A C 1
ATOM 3245 O O . LYS A 1 418 ? 30.398 43.333 6.774 1.00 35.59 418 LYS A O 1
ATOM 3250 N N . LEU A 1 419 ? 30.127 42.502 8.834 1.00 41.28 419 LEU A N 1
ATOM 3251 C CA . LEU A 1 419 ? 28.778 41.950 8.666 1.00 41.28 419 LEU A CA 1
ATOM 3252 C C . LEU A 1 419 ? 27.695 43.055 8.717 1.00 41.28 419 LEU A C 1
ATOM 3254 O O . LEU A 1 419 ? 26.970 43.144 9.701 1.00 41.28 419 LEU A O 1
ATOM 3258 N N . HIS A 1 420 ? 27.597 43.928 7.701 1.00 50.09 420 HIS A N 1
ATOM 3259 C CA . HIS A 1 420 ? 26.693 45.097 7.788 1.00 50.09 420 HIS A CA 1
ATOM 3260 C C . HIS A 1 420 ? 25.808 45.447 6.576 1.00 50.09 420 HIS A C 1
ATOM 3262 O O . HIS A 1 420 ? 24.951 46.313 6.722 1.00 50.09 420 HIS A O 1
ATOM 3268 N N . PHE A 1 421 ? 25.937 44.774 5.423 1.00 46.22 421 PHE A N 1
ATOM 3269 C CA . PHE A 1 421 ? 25.119 45.086 4.228 1.00 46.22 421 PHE A CA 1
ATOM 3270 C C . PHE A 1 421 ? 24.276 43.927 3.663 1.00 46.22 421 PHE A C 1
ATOM 3272 O O . PHE A 1 421 ? 23.362 44.173 2.883 1.00 46.22 421 PHE A O 1
ATOM 3279 N N . ILE A 1 422 ? 24.508 42.678 4.083 1.00 48.28 422 ILE A N 1
ATOM 3280 C CA . ILE A 1 422 ? 23.762 41.504 3.575 1.00 48.28 422 ILE A CA 1
ATOM 3281 C C . ILE A 1 422 ? 22.434 41.288 4.334 1.00 48.28 422 ILE A C 1
ATOM 3283 O O . ILE A 1 422 ? 21.442 40.846 3.756 1.00 48.28 422 ILE A O 1
ATOM 3287 N N . ILE A 1 423 ? 22.394 41.656 5.621 1.00 50.56 423 ILE A N 1
ATOM 3288 C CA . ILE A 1 423 ? 21.248 41.447 6.522 1.00 50.56 423 ILE A CA 1
ATOM 3289 C C . ILE A 1 423 ? 19.929 42.075 6.011 1.00 50.56 423 ILE A C 1
ATOM 3291 O O . ILE A 1 423 ? 18.936 41.346 5.965 1.00 50.56 423 ILE A O 1
ATOM 3295 N N . PRO A 1 424 ? 19.852 43.365 5.605 1.00 50.50 424 PRO A N 1
ATOM 3296 C CA . PRO A 1 424 ? 18.564 43.981 5.258 1.00 50.50 424 PRO A CA 1
ATOM 3297 C C . PRO A 1 424 ? 17.914 43.377 4.002 1.00 50.50 424 PRO A C 1
ATOM 3299 O O . PRO A 1 424 ? 16.692 43.222 3.958 1.00 50.50 424 PRO A O 1
ATOM 3302 N N . VAL A 1 425 ? 18.710 42.985 3.000 1.00 55.31 425 VAL A N 1
ATOM 3303 C CA . VAL A 1 425 ? 18.194 42.387 1.755 1.00 55.31 425 VAL A CA 1
ATOM 3304 C C . VAL A 1 425 ? 17.645 40.982 2.017 1.00 55.31 425 VAL A C 1
ATOM 3306 O O . VAL A 1 425 ? 16.528 40.672 1.604 1.00 55.31 425 VAL A O 1
ATOM 3309 N N . ALA A 1 426 ? 18.379 40.158 2.773 1.00 55.38 426 ALA A N 1
ATOM 3310 C CA . ALA A 1 426 ? 17.925 38.820 3.152 1.00 55.38 426 ALA A CA 1
ATOM 3311 C C . ALA A 1 426 ? 16.653 38.865 4.022 1.00 55.38 426 ALA A C 1
ATOM 3313 O O . ALA A 1 426 ? 15.703 38.125 3.763 1.00 55.38 426 ALA A O 1
ATOM 3314 N N . ALA A 1 427 ? 16.596 39.776 5.001 1.00 58.47 427 ALA A N 1
ATOM 3315 C CA . ALA A 1 427 ? 15.417 39.970 5.843 1.00 58.47 427 ALA A CA 1
ATOM 3316 C C . ALA A 1 427 ? 14.181 40.393 5.028 1.00 58.47 427 ALA A C 1
ATOM 3318 O O . ALA A 1 427 ? 13.097 39.851 5.237 1.00 58.47 427 ALA A O 1
ATOM 3319 N N . SER A 1 428 ? 14.347 41.298 4.056 1.00 67.44 428 SER A N 1
ATOM 3320 C CA . SER A 1 428 ? 13.252 41.746 3.181 1.00 67.44 428 SER A CA 1
ATOM 3321 C C . SER A 1 428 ? 12.646 40.592 2.373 1.00 67.44 428 SER A C 1
ATOM 3323 O O . SER A 1 428 ? 11.425 40.456 2.315 1.00 67.44 428 SER A O 1
ATOM 3325 N N . ILE A 1 429 ? 13.486 39.719 1.803 1.00 71.25 429 ILE A N 1
ATOM 3326 C CA . ILE A 1 429 ? 13.031 38.546 1.037 1.00 71.25 429 ILE A CA 1
ATOM 3327 C C . ILE A 1 429 ? 12.276 37.562 1.943 1.00 71.25 429 ILE A C 1
ATOM 3329 O O . ILE A 1 429 ? 11.192 37.107 1.578 1.00 71.25 429 ILE A O 1
ATOM 3333 N N . VAL A 1 430 ? 12.793 37.275 3.143 1.00 76.31 430 VAL A N 1
ATOM 3334 C CA . VAL A 1 430 ? 12.122 36.383 4.108 1.00 76.31 430 VAL A CA 1
ATOM 3335 C C . VAL A 1 430 ? 10.767 36.948 4.548 1.00 76.31 430 VAL A C 1
ATOM 3337 O O . VAL A 1 430 ? 9.790 36.202 4.592 1.00 76.31 430 VAL A O 1
ATOM 3340 N N . ILE A 1 431 ? 10.665 38.257 4.803 1.00 76.06 431 ILE A N 1
ATOM 3341 C CA . ILE A 1 431 ? 9.393 38.911 5.155 1.00 76.06 431 ILE A CA 1
ATOM 3342 C C . ILE A 1 431 ? 8.382 38.804 4.003 1.00 76.06 431 ILE A C 1
ATOM 3344 O O . ILE A 1 431 ? 7.229 38.452 4.250 1.00 76.06 431 ILE A O 1
ATOM 3348 N N . ILE A 1 432 ? 8.799 39.028 2.751 1.00 79.50 432 ILE A N 1
ATOM 3349 C CA . ILE A 1 432 ? 7.927 38.874 1.573 1.00 79.50 432 ILE A CA 1
ATOM 3350 C C . ILE A 1 432 ? 7.412 37.430 1.452 1.00 79.50 432 ILE A C 1
ATOM 3352 O O . ILE A 1 432 ? 6.210 37.227 1.273 1.00 79.50 432 ILE A O 1
ATOM 3356 N N . VAL A 1 433 ? 8.278 36.424 1.617 1.00 83.94 433 VAL A N 1
ATOM 3357 C CA . VAL A 1 433 ? 7.868 35.007 1.594 1.00 83.94 433 VAL A CA 1
ATOM 3358 C C . VAL A 1 433 ? 6.885 34.692 2.727 1.00 83.94 433 VAL A C 1
ATOM 3360 O O . VAL A 1 433 ? 5.869 34.045 2.480 1.00 83.94 433 VAL A O 1
ATOM 3363 N N . ILE A 1 434 ? 7.122 35.190 3.946 1.00 85.06 434 ILE A N 1
ATOM 3364 C CA . ILE A 1 434 ? 6.200 35.007 5.079 1.00 85.06 434 ILE A CA 1
ATOM 3365 C C . ILE A 1 434 ? 4.840 35.658 4.793 1.00 85.06 434 ILE A C 1
ATOM 3367 O O . ILE A 1 434 ? 3.815 35.023 5.030 1.00 85.06 434 ILE A O 1
ATOM 3371 N N . VAL A 1 435 ? 4.799 36.875 4.240 1.00 87.19 435 VAL A N 1
ATOM 3372 C CA . VAL A 1 435 ? 3.539 37.550 3.876 1.00 87.19 435 VAL A CA 1
ATOM 3373 C C . VAL A 1 435 ? 2.774 36.765 2.806 1.00 87.19 435 VAL A C 1
ATOM 3375 O O . VAL A 1 435 ? 1.567 36.579 2.951 1.00 87.19 435 VAL A O 1
ATOM 3378 N N . ILE A 1 436 ? 3.456 36.235 1.784 1.00 86.75 436 ILE A N 1
ATOM 3379 C CA . ILE A 1 436 ? 2.836 35.390 0.747 1.00 86.75 436 ILE A CA 1
ATOM 3380 C C . ILE A 1 436 ? 2.266 34.099 1.354 1.00 86.75 436 ILE A C 1
ATOM 3382 O O . ILE A 1 436 ? 1.123 33.741 1.066 1.00 86.75 436 ILE A O 1
ATOM 3386 N N . VAL A 1 437 ? 3.013 33.421 2.232 1.00 88.12 437 VAL A N 1
ATOM 3387 C CA . VAL A 1 437 ? 2.552 32.195 2.909 1.00 88.12 437 VAL A CA 1
ATOM 3388 C C . VAL A 1 437 ? 1.371 32.482 3.841 1.00 88.12 437 VAL A C 1
ATOM 3390 O O . VAL A 1 437 ? 0.389 31.742 3.820 1.00 88.12 437 VAL A O 1
ATOM 3393 N N . VAL A 1 438 ? 1.408 33.570 4.617 1.00 87.44 438 VAL A N 1
ATOM 3394 C CA . VAL A 1 438 ? 0.294 33.971 5.494 1.00 87.44 438 VAL A CA 1
ATOM 3395 C C . VAL A 1 438 ? -0.946 34.332 4.674 1.00 87.44 438 VAL A C 1
ATOM 3397 O O . VAL A 1 438 ? -2.035 33.874 5.015 1.00 87.44 438 VAL A O 1
ATOM 3400 N N . ALA A 1 439 ? -0.802 35.071 3.570 1.00 83.00 439 ALA A N 1
ATOM 3401 C CA . ALA A 1 439 ? -1.909 35.382 2.667 1.00 83.00 439 ALA A CA 1
ATOM 3402 C C . ALA A 1 439 ? -2.515 34.110 2.045 1.00 83.00 439 ALA A C 1
ATOM 3404 O O . ALA A 1 439 ? -3.734 33.947 2.048 1.00 83.00 439 ALA A O 1
ATOM 3405 N N . TRP A 1 440 ? -1.681 33.168 1.591 1.00 88.38 440 TRP A N 1
ATOM 3406 C CA . TRP A 1 440 ? -2.132 31.877 1.060 1.00 88.38 440 TRP A CA 1
ATOM 3407 C C . TRP A 1 440 ? -2.872 31.037 2.113 1.00 88.38 440 TRP A C 1
ATOM 3409 O O . TRP A 1 440 ? -3.947 30.505 1.830 1.00 88.38 440 TRP A O 1
ATOM 3419 N N . VAL A 1 441 ? -2.364 30.984 3.350 1.00 86.19 441 VAL A N 1
ATOM 3420 C CA . VAL A 1 441 ? -3.041 30.331 4.486 1.00 86.19 441 VAL A CA 1
ATOM 3421 C C . VAL A 1 441 ? -4.373 31.015 4.811 1.00 86.19 441 VAL A C 1
ATOM 3423 O O . VAL A 1 441 ? -5.350 30.318 5.084 1.00 86.19 441 VAL A O 1
ATOM 3426 N N . TRP A 1 442 ? -4.461 32.347 4.748 1.00 79.25 442 TRP A N 1
ATOM 3427 C CA . TRP A 1 442 ? -5.720 33.077 4.941 1.00 79.25 442 TRP A CA 1
ATOM 3428 C C . TRP A 1 442 ? -6.741 32.778 3.838 1.00 79.25 442 TRP A C 1
ATOM 3430 O O . TRP A 1 442 ? -7.883 32.459 4.162 1.00 79.25 442 TRP A O 1
ATOM 3440 N N . VAL A 1 443 ? -6.336 32.786 2.563 1.00 82.75 443 VAL A N 1
ATOM 3441 C CA . VAL A 1 443 ? -7.208 32.410 1.432 1.00 82.75 443 VAL A CA 1
ATOM 3442 C C . VAL A 1 443 ? -7.692 30.965 1.579 1.00 82.75 443 VAL A C 1
ATOM 3444 O O . VAL A 1 443 ? -8.890 30.708 1.473 1.00 82.75 443 VAL A O 1
ATOM 3447 N N . LYS A 1 444 ? -6.804 30.021 1.920 1.00 79.81 444 LYS A N 1
ATOM 3448 C CA . LYS A 1 444 ? -7.201 28.629 2.190 1.00 79.81 444 LYS A CA 1
ATOM 3449 C C . LYS A 1 444 ? -8.150 28.501 3.383 1.00 79.81 444 LYS A C 1
ATOM 3451 O O . LYS A 1 444 ? -9.087 27.711 3.330 1.00 79.81 444 LYS A O 1
ATOM 3456 N N . LYS A 1 445 ? -7.945 29.283 4.445 1.00 77.12 445 LYS A N 1
ATOM 3457 C CA . LYS A 1 445 ? -8.798 29.289 5.645 1.00 77.12 445 LYS A CA 1
ATOM 3458 C C . LYS A 1 445 ? -10.157 29.966 5.414 1.00 77.12 445 LYS A C 1
ATOM 3460 O O . LYS A 1 445 ? -11.100 29.636 6.130 1.00 77.12 445 LYS A O 1
ATOM 3465 N N . ALA A 1 446 ? -10.261 30.867 4.436 1.00 72.25 446 ALA A N 1
ATOM 3466 C CA . ALA A 1 446 ? -11.530 31.400 3.945 1.00 72.25 446 ALA A CA 1
ATOM 3467 C C . ALA A 1 446 ? -12.285 30.340 3.124 1.00 72.25 446 ALA A C 1
ATOM 3469 O O . ALA A 1 446 ? -13.397 29.990 3.498 1.00 72.25 446 ALA A O 1
ATOM 3470 N N . GLN A 1 447 ? -11.638 29.713 2.131 1.00 69.00 447 GLN A N 1
ATOM 3471 C CA . GLN A 1 447 ? -12.231 28.607 1.356 1.00 69.00 447 GLN A CA 1
ATOM 3472 C C . GLN A 1 447 ? -12.772 27.484 2.263 1.00 69.00 447 GLN A C 1
ATOM 3474 O O . GLN A 1 447 ? -13.932 27.100 2.153 1.00 69.00 447 GLN A O 1
ATOM 3479 N N . PHE A 1 448 ? -11.980 27.028 3.241 1.00 64.00 448 PHE A N 1
ATOM 3480 C CA . PHE A 1 448 ? -12.416 26.020 4.219 1.00 64.00 448 PHE A CA 1
ATOM 3481 C C . PHE A 1 448 ? -13.481 26.507 5.223 1.00 64.00 448 PHE A C 1
ATOM 3483 O O . PHE A 1 448 ? -14.041 25.684 5.954 1.00 64.00 448 PHE A O 1
ATOM 3490 N N . ARG A 1 449 ? -13.759 27.815 5.313 1.00 66.50 449 ARG A N 1
ATOM 3491 C CA . ARG A 1 449 ? -14.917 28.338 6.054 1.00 66.50 449 ARG A CA 1
ATOM 3492 C C . ARG A 1 449 ? -16.164 28.253 5.185 1.00 66.50 449 ARG A C 1
ATOM 3494 O O . ARG A 1 449 ? -17.139 27.659 5.631 1.00 66.50 449 ARG A O 1
ATOM 3501 N N . ASP A 1 450 ? -16.094 28.756 3.959 1.00 68.88 450 ASP A N 1
ATOM 3502 C CA . ASP A 1 450 ? -17.221 28.774 3.023 1.00 68.88 450 ASP A CA 1
ATOM 3503 C C . ASP A 1 450 ? -17.699 27.342 2.713 1.00 68.88 450 ASP A C 1
ATOM 3505 O O . ASP A 1 450 ? -18.892 27.057 2.790 1.00 68.88 450 ASP A O 1
ATOM 3509 N N . GLU A 1 451 ? -16.773 26.395 2.506 1.00 68.50 451 GLU A N 1
ATOM 3510 C CA . GLU A 1 451 ? -17.080 24.960 2.369 1.00 68.50 451 GLU A CA 1
ATOM 3511 C C . GLU A 1 451 ? -17.768 24.375 3.619 1.00 68.50 451 GLU A C 1
ATOM 3513 O O . GLU A 1 451 ? -18.685 23.560 3.505 1.00 68.50 451 GLU A O 1
ATOM 3518 N N . ARG A 1 452 ? -17.366 24.796 4.828 1.00 62.50 452 ARG A N 1
ATOM 3519 C CA . ARG A 1 452 ? -17.983 24.344 6.091 1.00 62.50 452 ARG A CA 1
ATOM 3520 C C . ARG A 1 452 ? -19.349 24.971 6.347 1.00 62.50 452 ARG A C 1
ATOM 3522 O O . ARG A 1 452 ? -20.193 24.332 6.977 1.00 62.50 452 ARG A O 1
ATOM 3529 N N . GLU A 1 453 ? -19.575 26.198 5.896 1.00 62.41 453 GLU A N 1
ATOM 3530 C CA . GLU A 1 453 ? -20.873 26.862 6.002 1.00 62.41 453 GLU A CA 1
ATOM 3531 C C . GLU A 1 453 ? -21.848 26.304 4.955 1.00 62.41 453 GLU A C 1
ATOM 3533 O O . GLU A 1 453 ? -22.968 25.950 5.322 1.00 62.41 453 GLU A O 1
ATOM 3538 N N . ALA A 1 454 ? -21.395 26.041 3.724 1.00 58.91 454 ALA A N 1
ATOM 3539 C CA . ALA A 1 454 ? -22.153 25.285 2.723 1.00 58.91 454 ALA A CA 1
ATOM 3540 C C . ALA A 1 454 ? -22.528 23.874 3.221 1.00 58.91 454 ALA A C 1
ATOM 3542 O O . ALA A 1 454 ? -23.697 23.496 3.148 1.00 58.91 454 ALA A O 1
ATOM 3543 N N . ALA A 1 455 ? -21.582 23.138 3.821 1.00 58.62 455 ALA A N 1
ATOM 3544 C CA . ALA A 1 455 ? -21.841 21.822 4.414 1.00 58.62 455 ALA A CA 1
ATOM 3545 C C . ALA A 1 455 ? -22.825 21.869 5.602 1.00 58.62 455 ALA A C 1
ATOM 3547 O O . ALA A 1 455 ? -23.610 20.939 5.796 1.00 58.62 455 ALA A O 1
ATOM 3548 N N . ARG A 1 456 ? -22.826 22.951 6.398 1.00 58.44 456 ARG A N 1
ATOM 3549 C CA . ARG A 1 456 ? -23.852 23.164 7.435 1.00 58.44 456 ARG A CA 1
ATOM 3550 C C . ARG A 1 456 ? -25.222 23.442 6.822 1.00 58.44 456 ARG A C 1
ATOM 3552 O O . ARG A 1 456 ? -26.202 22.882 7.300 1.00 58.44 456 ARG A O 1
ATOM 3559 N N . VAL A 1 457 ? -25.306 24.290 5.797 1.00 57.72 457 VAL A N 1
ATOM 3560 C CA . VAL A 1 457 ? -26.581 24.644 5.149 1.00 57.72 457 VAL A CA 1
ATOM 3561 C C . VAL A 1 457 ? -27.216 23.428 4.466 1.00 57.72 457 VAL A C 1
ATOM 3563 O O . VAL A 1 457 ? -28.420 23.228 4.617 1.00 57.72 457 VAL A O 1
ATOM 3566 N N . SER A 1 458 ? -26.433 22.561 3.814 1.00 58.81 458 SER A N 1
ATOM 3567 C CA . SER A 1 458 ? -26.950 21.304 3.251 1.00 58.81 458 SER A CA 1
ATOM 3568 C C . SER A 1 458 ? -27.444 20.331 4.330 1.00 58.81 458 SER A C 1
ATOM 3570 O O . SER A 1 458 ? -28.539 19.794 4.190 1.00 58.81 458 SER A O 1
ATOM 3572 N N . LEU A 1 459 ? -26.720 20.179 5.448 1.00 55.97 459 LEU A N 1
ATOM 3573 C CA . LEU A 1 459 ? -27.172 19.354 6.582 1.00 55.97 459 LEU A CA 1
ATOM 3574 C C . LEU A 1 459 ? -28.484 19.862 7.209 1.00 55.97 459 LEU A C 1
ATOM 3576 O O . LEU A 1 459 ? -29.332 19.055 7.589 1.00 55.97 459 LEU A O 1
ATOM 3580 N N . TYR A 1 460 ? -28.691 21.182 7.289 1.00 51.31 460 TYR A N 1
ATOM 3581 C CA . TYR A 1 460 ? -29.982 21.738 7.716 1.00 51.31 460 TYR A CA 1
ATOM 3582 C C . TYR A 1 460 ? -31.092 21.521 6.677 1.00 51.31 460 TYR A C 1
ATOM 3584 O O . TYR A 1 460 ? -32.238 21.310 7.068 1.00 51.31 460 TYR A O 1
ATOM 3592 N N . ALA A 1 461 ? -30.781 21.530 5.377 1.00 50.94 461 ALA A N 1
ATOM 3593 C CA . ALA A 1 461 ? -31.762 21.245 4.331 1.00 50.94 461 ALA A CA 1
ATOM 3594 C C . ALA A 1 461 ? -32.235 19.779 4.369 1.00 50.94 461 ALA A C 1
ATOM 3596 O O . ALA A 1 461 ? -33.439 19.529 4.379 1.00 50.94 461 ALA A O 1
ATOM 3597 N N . GLU A 1 462 ? -31.323 18.806 4.463 1.00 51.38 462 GLU A N 1
ATOM 3598 C CA . GLU A 1 462 ? -31.678 17.376 4.531 1.00 51.38 462 GLU A CA 1
ATOM 3599 C C . GLU A 1 462 ? -32.477 17.026 5.802 1.00 51.38 462 GLU A C 1
ATOM 3601 O O . GLU A 1 462 ? -33.417 16.226 5.750 1.00 51.38 462 GLU A O 1
ATOM 3606 N N . ALA A 1 463 ? -32.187 17.691 6.927 1.00 50.22 463 ALA A N 1
ATOM 3607 C CA . ALA A 1 463 ? -32.966 17.564 8.161 1.00 50.22 463 ALA A CA 1
ATOM 3608 C C . ALA A 1 463 ? -34.420 18.073 8.030 1.00 50.22 463 ALA A C 1
ATOM 3610 O O . ALA A 1 463 ? -35.305 17.576 8.725 1.00 50.22 463 ALA A O 1
ATOM 3611 N N . TYR A 1 464 ? -34.692 19.026 7.130 1.00 44.81 464 TYR A N 1
ATOM 3612 C CA . TYR A 1 464 ? -36.046 19.545 6.890 1.00 44.81 464 TYR A CA 1
ATOM 3613 C C . TYR A 1 464 ? -36.906 18.648 5.981 1.00 44.81 464 TYR A C 1
ATOM 3615 O O . TYR A 1 464 ? -38.132 18.709 6.063 1.00 44.81 464 TYR A O 1
ATOM 3623 N N . TYR A 1 465 ? -36.302 17.792 5.148 1.00 42.56 465 TYR A N 1
ATOM 3624 C CA . TYR A 1 465 ? -37.030 16.908 4.219 1.00 42.56 465 TYR A CA 1
ATOM 3625 C C . TYR A 1 465 ? -37.273 15.482 4.746 1.00 42.56 465 TYR A C 1
ATOM 3627 O O . TYR A 1 465 ? -37.911 14.681 4.065 1.00 42.56 465 TYR A O 1
ATOM 3635 N N . THR A 1 466 ? -36.794 15.148 5.948 1.00 43.72 466 THR A N 1
ATOM 3636 C CA . THR A 1 466 ? -36.822 13.776 6.499 1.00 43.72 466 THR A CA 1
ATOM 3637 C C . THR A 1 466 ? -37.811 13.562 7.658 1.00 43.72 466 THR A C 1
ATOM 3639 O O . THR A 1 466 ? -37.881 12.464 8.211 1.00 43.72 466 THR A O 1
ATOM 3642 N N . LEU A 1 467 ? -38.634 14.563 8.001 1.00 40.31 467 LEU A N 1
ATOM 3643 C CA . LEU A 1 467 ? -39.663 14.462 9.047 1.00 40.31 467 LEU A CA 1
ATOM 3644 C C . LEU A 1 467 ? -41.031 13.987 8.496 1.00 40.31 467 LEU A C 1
ATOM 3646 O O . LEU A 1 467 ? -41.606 14.643 7.624 1.00 40.31 467 LEU A O 1
ATOM 3650 N N . PRO A 1 468 ? -41.613 12.882 9.012 1.00 40.50 468 PRO A N 1
ATOM 3651 C CA . PRO A 1 468 ? -42.869 12.328 8.501 1.00 40.50 468 PRO A CA 1
ATOM 3652 C C . PRO A 1 468 ? -44.105 13.047 9.072 1.00 40.50 468 PRO A C 1
ATOM 3654 O O . PRO A 1 468 ? -44.673 12.644 10.090 1.00 40.50 468 PRO A O 1
ATOM 3657 N N . HIS A 1 469 ? -44.574 14.093 8.389 1.00 40.62 469 HIS A N 1
ATOM 3658 C CA . HIS A 1 469 ? -45.799 14.804 8.768 1.00 40.62 469 HIS A CA 1
ATOM 3659 C C . HIS A 1 469 ? -47.073 13.960 8.565 1.00 40.62 469 HIS A C 1
ATOM 3661 O O . HIS A 1 469 ? -47.579 13.802 7.454 1.00 40.62 469 HIS A O 1
ATOM 3667 N N . LYS A 1 470 ? -47.653 13.484 9.675 1.00 36.34 470 LYS A N 1
ATOM 3668 C CA . LYS A 1 470 ? -49.079 13.125 9.767 1.00 36.34 470 LYS A CA 1
ATOM 3669 C C . LYS A 1 470 ? -49.898 14.359 10.158 1.00 36.34 470 LYS A C 1
ATOM 3671 O O . LYS A 1 470 ? -49.534 15.039 11.111 1.00 36.34 470 LYS A O 1
ATOM 3676 N N . GLY A 1 471 ? -51.052 14.556 9.520 1.00 33.66 471 GLY A N 1
ATOM 3677 C CA . GLY A 1 471 ? -52.070 15.531 9.941 1.00 33.66 471 GLY A CA 1
ATOM 3678 C C . GLY A 1 471 ? -52.334 16.616 8.897 1.00 33.66 471 GLY A C 1
ATOM 3679 O O . GLY A 1 471 ? -51.447 17.383 8.548 1.00 33.66 471 GLY A O 1
ATOM 3680 N N . ALA A 1 472 ? -53.564 16.660 8.385 1.00 34.75 472 ALA A N 1
ATOM 3681 C CA . ALA A 1 472 ? -53.984 17.592 7.342 1.00 34.75 472 ALA A CA 1
ATOM 3682 C C . ALA A 1 472 ? -54.424 18.957 7.899 1.00 34.75 472 ALA A C 1
ATOM 3684 O O . ALA A 1 472 ? -54.916 19.037 9.022 1.00 34.75 472 ALA A O 1
ATOM 3685 N N . THR A 1 473 ? -54.411 19.993 7.055 1.00 32.94 473 THR A N 1
ATOM 3686 C CA . THR A 1 473 ? -55.634 20.755 6.704 1.00 32.94 473 THR A CA 1
ATOM 3687 C C . THR A 1 473 ? -55.395 21.691 5.511 1.00 32.94 473 THR A C 1
ATOM 3689 O O . THR A 1 473 ? -54.266 22.068 5.216 1.00 32.94 473 THR A O 1
ATOM 3692 N N . TYR A 1 474 ? -56.470 22.034 4.794 1.00 35.78 474 TYR A N 1
ATOM 3693 C CA . TYR A 1 474 ? -56.471 22.952 3.647 1.00 35.78 474 TYR A CA 1
ATOM 3694 C C . TYR A 1 474 ? -56.724 24.395 4.113 1.00 35.78 474 TYR A C 1
ATOM 3696 O O . TYR A 1 474 ? -57.730 24.628 4.778 1.00 35.78 474 TYR A O 1
ATOM 3704 N N . PHE A 1 475 ? -55.904 25.361 3.688 1.00 35.16 475 PHE A N 1
ATOM 3705 C CA . PHE A 1 475 ? -56.234 26.796 3.711 1.00 35.16 475 PHE A CA 1
ATOM 3706 C C . PHE A 1 475 ? -55.617 27.516 2.489 1.00 35.16 475 PHE A C 1
ATOM 3708 O O . PHE A 1 475 ? -54.504 27.168 2.091 1.00 35.16 475 PHE A O 1
ATOM 3715 N N . PRO A 1 476 ? -56.316 28.488 1.865 1.00 42.31 476 PRO A N 1
ATOM 3716 C CA . PRO A 1 476 ? -55.810 29.248 0.719 1.00 42.31 476 PRO A CA 1
ATOM 3717 C C . PRO A 1 476 ? -54.855 30.392 1.133 1.00 42.31 476 PRO A C 1
ATOM 3719 O O . PRO A 1 476 ? -54.902 30.844 2.279 1.00 42.31 476 PRO A O 1
ATOM 3722 N N . PRO A 1 477 ? -54.005 30.896 0.215 1.00 38.72 477 PRO A N 1
ATOM 3723 C CA . PRO A 1 477 ? -53.016 31.931 0.522 1.00 38.72 477 PRO A CA 1
ATOM 3724 C C . PRO A 1 477 ? -53.637 33.336 0.698 1.00 38.72 477 PRO A C 1
ATOM 3726 O O . PRO A 1 477 ? -54.464 33.742 -0.124 1.00 38.72 477 PRO A O 1
ATOM 3729 N N . PRO A 1 478 ? -53.205 34.123 1.705 1.00 35.81 478 PRO A N 1
ATOM 3730 C CA . PRO A 1 478 ? -53.507 35.553 1.800 1.00 35.81 478 PRO A CA 1
ATOM 3731 C C . PRO A 1 478 ? -52.748 36.397 0.762 1.00 35.81 478 PRO A C 1
ATOM 3733 O O . PRO A 1 478 ? -51.729 35.984 0.210 1.00 35.81 478 PRO A O 1
ATOM 3736 N N . GLN A 1 479 ? -53.238 37.613 0.522 1.00 32.69 479 GLN A N 1
ATOM 3737 C CA . GLN A 1 479 ? -52.694 38.556 -0.460 1.00 32.69 479 GLN A CA 1
ATOM 3738 C C . GLN A 1 479 ? -51.383 39.211 0.013 1.00 32.69 479 GLN A C 1
ATOM 3740 O O . GLN A 1 479 ? -51.230 39.531 1.192 1.00 32.69 479 GLN A O 1
ATOM 3745 N N . GLN A 1 480 ? -50.467 39.502 -0.918 1.00 33.97 480 GLN A N 1
ATOM 3746 C CA . GLN A 1 480 ? -49.355 40.421 -0.653 1.00 33.97 480 GLN A CA 1
ATOM 3747 C C . GLN A 1 480 ? -49.870 41.865 -0.594 1.00 33.97 480 GLN A C 1
ATOM 3749 O O . GLN A 1 480 ? -50.452 42.364 -1.557 1.00 33.97 480 GLN A O 1
ATOM 3754 N N . VAL A 1 481 ? -49.625 42.549 0.525 1.00 34.19 481 VAL A N 1
ATOM 3755 C CA . VAL A 1 481 ? -49.899 43.984 0.669 1.00 34.19 481 VAL A CA 1
ATOM 3756 C C . VAL A 1 481 ? -48.708 44.772 0.132 1.00 34.19 481 VAL A C 1
ATOM 3758 O O . VAL A 1 481 ? -47.624 44.742 0.711 1.00 34.19 481 VAL A O 1
ATOM 3761 N N . ILE A 1 482 ? -48.917 45.498 -0.966 1.00 32.19 482 ILE A N 1
ATOM 3762 C CA . ILE A 1 482 ? -47.945 46.460 -1.490 1.00 32.19 482 ILE A CA 1
ATOM 3763 C C . ILE A 1 482 ? -48.105 47.772 -0.714 1.00 32.19 482 ILE A C 1
ATOM 3765 O O . ILE A 1 482 ? -49.127 48.446 -0.834 1.00 32.19 482 ILE A O 1
ATOM 3769 N N . ALA A 1 483 ? -47.085 48.147 0.058 1.00 33.25 483 ALA A N 1
ATOM 3770 C CA . ALA A 1 483 ? -46.927 49.508 0.564 1.00 33.25 483 ALA A CA 1
ATOM 3771 C C . ALA A 1 483 ? -46.144 50.342 -0.464 1.00 33.25 483 ALA A C 1
ATOM 3773 O O . ALA A 1 483 ? -45.149 49.875 -1.015 1.00 33.25 483 ALA A O 1
ATOM 3774 N N . ALA A 1 484 ? -46.618 51.555 -0.749 1.00 31.78 484 ALA A N 1
ATOM 3775 C CA . ALA A 1 484 ? -46.147 52.387 -1.857 1.00 31.78 484 ALA A CA 1
ATOM 3776 C C . ALA A 1 484 ? -45.477 53.695 -1.385 1.00 31.78 484 ALA A C 1
ATOM 3778 O O . ALA A 1 484 ? -45.320 53.925 -0.188 1.00 31.78 484 ALA A O 1
ATOM 3779 N N . THR A 1 485 ? -45.190 54.572 -2.358 1.00 33.03 485 THR A N 1
ATOM 3780 C CA . THR A 1 485 ? -44.576 55.919 -2.294 1.00 33.03 485 THR A CA 1
ATOM 3781 C C . THR A 1 485 ? -43.033 55.969 -2.330 1.00 33.03 485 THR A C 1
ATOM 3783 O O . THR A 1 485 ? -42.366 55.230 -1.618 1.00 33.03 485 THR A O 1
ATOM 3786 N N . GLY A 1 486 ? -42.421 56.816 -3.176 1.00 29.75 486 GLY A N 1
ATOM 3787 C CA . GLY A 1 486 ? -43.046 57.665 -4.208 1.00 29.75 486 GLY A CA 1
ATOM 3788 C C . GLY A 1 486 ? -42.072 58.512 -5.046 1.00 29.75 486 GLY A C 1
ATOM 3789 O O . GLY A 1 486 ? -40.872 58.469 -4.803 1.00 29.75 486 GLY A O 1
ATOM 3790 N N . SER A 1 487 ? -42.634 59.290 -5.992 1.00 30.83 487 SER A N 1
ATOM 3791 C CA . SER A 1 487 ? -42.003 60.322 -6.862 1.00 30.83 487 SER A CA 1
ATOM 3792 C C . SER A 1 487 ? -40.784 59.879 -7.703 1.00 30.83 487 SER A C 1
ATOM 3794 O O . SER A 1 487 ? -39.718 59.647 -7.153 1.00 30.83 487 SER A O 1
ATOM 3796 N N . ALA A 1 488 ? -40.942 59.685 -9.023 1.00 32.50 488 ALA A N 1
ATOM 3797 C CA . ALA A 1 488 ? -40.746 60.699 -10.096 1.00 32.50 488 ALA A CA 1
ATOM 3798 C C . ALA A 1 488 ? -39.273 60.703 -10.607 1.00 32.50 488 ALA A C 1
ATOM 3800 O O . ALA A 1 488 ? -38.398 60.277 -9.865 1.00 32.50 488 ALA A O 1
ATOM 3801 N N . GLN A 1 489 ? -38.876 61.081 -11.832 1.00 30.98 489 GLN A N 1
ATOM 3802 C CA . GLN A 1 489 ? -39.484 61.746 -13.009 1.00 30.98 489 GLN A CA 1
ATOM 3803 C C . GLN A 1 489 ? -38.577 61.397 -14.249 1.00 30.98 489 GLN A C 1
ATOM 3805 O O . GLN A 1 489 ? -37.424 61.046 -14.002 1.00 30.98 489 GLN A O 1
ATOM 3810 N N . ASP A 1 490 ? -38.898 61.428 -15.557 1.00 32.66 490 ASP A N 1
ATOM 3811 C CA . ASP A 1 490 ? -40.072 61.781 -16.398 1.00 32.66 490 ASP A CA 1
ATOM 3812 C C . ASP A 1 490 ? -40.018 60.992 -17.759 1.00 32.66 490 ASP A C 1
ATOM 3814 O O . ASP A 1 490 ? -39.376 59.945 -17.823 1.00 32.66 490 ASP A O 1
ATOM 3818 N N . ASP A 1 491 ? -40.618 61.533 -18.833 1.00 34.06 491 ASP A N 1
ATOM 3819 C CA . ASP A 1 491 ? -40.292 61.379 -20.277 1.00 34.06 491 ASP A CA 1
ATOM 3820 C C . ASP A 1 491 ? -40.779 60.138 -21.078 1.00 34.06 491 ASP A C 1
ATOM 3822 O O . ASP A 1 491 ? -40.114 59.118 -21.242 1.00 34.06 491 ASP A O 1
ATOM 3826 N N . ALA A 1 492 ? -41.966 60.338 -21.667 1.00 31.94 492 ALA A N 1
ATOM 3827 C CA . ALA A 1 492 ? -42.461 59.978 -23.011 1.00 31.94 492 ALA A CA 1
ATOM 3828 C C . ALA A 1 492 ? -41.627 59.112 -23.998 1.00 31.94 492 ALA A C 1
ATOM 3830 O O . ALA A 1 492 ? -40.458 59.379 -24.254 1.00 31.94 492 ALA A O 1
ATOM 3831 N N . TYR A 1 493 ? -42.320 58.235 -24.751 1.00 34.88 493 TYR A N 1
ATOM 3832 C CA . TYR A 1 493 ? -42.662 58.494 -26.173 1.00 34.88 493 TYR A CA 1
ATOM 3833 C C . TYR A 1 493 ? -43.755 57.541 -26.721 1.00 34.88 493 TYR A C 1
ATOM 3835 O O . TYR A 1 493 ? -43.897 56.407 -26.267 1.00 34.88 493 TYR A O 1
ATOM 3843 N N . ASP A 1 494 ? -44.542 58.029 -27.688 1.00 33.16 494 ASP A N 1
ATOM 3844 C CA . ASP A 1 494 ? -45.736 57.381 -28.263 1.00 33.16 494 ASP A CA 1
ATOM 3845 C C . ASP A 1 494 ? -45.497 56.206 -29.242 1.00 33.16 494 ASP A C 1
ATOM 3847 O O . ASP A 1 494 ? -44.503 56.161 -29.965 1.00 33.16 494 ASP A O 1
ATOM 3851 N N . VAL A 1 495 ? -46.535 55.356 -29.353 1.00 38.78 495 VAL A N 1
ATOM 3852 C CA . VAL A 1 495 ? -47.270 54.919 -30.579 1.00 38.78 495 VAL A CA 1
ATOM 3853 C C . VAL A 1 495 ? -47.610 53.405 -30.554 1.00 38.78 495 VAL A C 1
ATOM 3855 O O . VAL A 1 495 ? -46.703 52.574 -30.572 1.00 38.78 495 VAL A O 1
ATOM 3858 N N . PRO A 1 496 ? -48.906 53.013 -30.583 1.00 45.12 496 PRO A N 1
ATOM 3859 C CA . PRO A 1 496 ? -49.360 51.616 -30.695 1.00 45.12 496 PRO A CA 1
ATOM 3860 C C . PRO A 1 496 ? -49.841 51.235 -32.114 1.00 45.12 496 PRO A C 1
ATOM 3862 O O . PRO A 1 496 ? -50.307 52.113 -32.831 1.00 45.12 496 PRO A O 1
ATOM 3865 N N . TRP A 1 497 ? -49.855 49.932 -32.464 1.00 36.94 497 TRP A N 1
ATOM 3866 C CA . TRP A 1 497 ? -50.728 49.359 -33.519 1.00 36.94 497 TRP A CA 1
ATOM 3867 C C . TRP A 1 497 ? -51.047 47.851 -33.330 1.00 36.94 497 TRP A C 1
ATOM 3869 O O . TRP A 1 497 ? -50.161 47.036 -33.098 1.00 36.94 497 TRP A O 1
ATOM 3879 N N . ASP A 1 498 ? -52.343 47.537 -33.429 1.00 36.25 498 ASP A N 1
ATOM 3880 C CA . ASP A 1 498 ? -53.087 46.316 -33.819 1.00 36.25 498 ASP A CA 1
ATOM 3881 C C . ASP A 1 498 ? -52.476 44.883 -33.809 1.00 36.25 498 ASP A C 1
ATOM 3883 O O . ASP A 1 498 ? -51.590 44.528 -34.579 1.00 36.25 498 ASP A O 1
ATOM 3887 N N . LEU A 1 499 ? -53.072 44.001 -32.980 1.00 33.69 499 LEU A N 1
ATOM 3888 C CA . LEU A 1 499 ? -54.146 43.024 -33.329 1.00 33.69 499 LEU A CA 1
ATOM 3889 C C . LEU A 1 499 ? -54.249 42.449 -34.784 1.00 33.69 499 LEU A C 1
ATOM 3891 O O . LEU A 1 499 ? -53.971 43.166 -35.737 1.00 33.69 499 LEU A O 1
ATOM 3895 N N . PRO A 1 500 ? -54.902 41.273 -35.027 1.00 50.06 500 PRO A N 1
ATOM 3896 C CA . PRO A 1 500 ? -55.137 40.099 -34.157 1.00 50.06 500 PRO A CA 1
ATOM 3897 C C . PRO A 1 500 ? -55.172 38.697 -34.874 1.00 50.06 500 PRO A C 1
ATOM 3899 O O . PRO A 1 500 ? -55.006 38.573 -36.079 1.00 50.06 500 PRO A O 1
ATOM 3902 N N . VAL A 1 501 ? -55.550 37.649 -34.114 1.00 36.31 501 VAL A N 1
ATOM 3903 C CA . VAL A 1 501 ? -56.119 36.327 -34.523 1.00 36.31 501 VAL A CA 1
ATOM 3904 C C . VAL A 1 501 ? -55.264 35.327 -35.336 1.00 36.31 501 VAL A C 1
ATOM 3906 O O . VAL A 1 501 ? -55.121 35.421 -36.549 1.00 36.31 501 VAL A O 1
ATOM 3909 N N . ALA A 1 502 ? -54.991 34.182 -34.694 1.00 39.09 502 ALA A N 1
ATOM 3910 C CA . ALA A 1 502 ? -55.176 32.839 -35.270 1.00 39.09 502 ALA A CA 1
ATOM 3911 C C . ALA A 1 502 ? -55.678 31.870 -34.167 1.00 39.09 502 ALA A C 1
ATOM 3913 O O . ALA A 1 502 ? -55.477 32.139 -32.982 1.00 39.09 502 ALA A O 1
ATOM 3914 N N . ARG A 1 503 ? -56.373 30.772 -34.516 1.00 38.75 503 ARG A N 1
ATOM 3915 C CA . ARG A 1 503 ? -56.935 29.785 -33.555 1.00 38.75 503 ARG A CA 1
ATOM 3916 C C . ARG A 1 503 ? -56.452 28.343 -33.847 1.00 38.75 503 ARG A C 1
ATOM 3918 O O . ARG A 1 503 ? -55.977 28.099 -34.952 1.00 38.75 503 ARG A O 1
ATOM 3925 N N . PRO A 1 504 ? -56.537 27.404 -32.879 1.00 56.47 504 PRO A N 1
ATOM 3926 C CA . PRO A 1 504 ? -55.721 26.183 -32.875 1.00 56.47 504 PRO A CA 1
ATOM 3927 C C . PRO A 1 504 ? -56.336 24.965 -33.584 1.00 56.47 504 PRO A C 1
ATOM 3929 O O . PRO A 1 504 ? -57.561 24.838 -33.675 1.00 56.47 504 PRO A O 1
ATOM 3932 N N . LYS A 1 505 ? -55.442 24.054 -34.000 1.00 45.41 505 LYS A N 1
ATOM 3933 C CA . LYS A 1 505 ? -55.560 22.593 -34.239 1.00 45.41 505 LYS A CA 1
ATOM 3934 C C . LYS A 1 505 ? -54.209 22.115 -34.816 1.00 45.41 505 LYS A C 1
ATOM 3936 O O . LYS A 1 505 ? -53.580 22.897 -35.522 1.00 45.41 505 LYS A O 1
ATOM 3941 N N . MET A 1 506 ? -53.719 20.896 -34.586 1.00 43.44 506 MET A N 1
ATOM 3942 C CA . MET A 1 506 ? -54.211 19.773 -33.763 1.00 43.44 506 MET A CA 1
ATOM 3943 C C . MET A 1 506 ? -53.248 19.485 -32.609 1.00 43.44 506 MET A C 1
ATOM 3945 O O . MET A 1 506 ? -52.045 19.767 -32.789 1.00 43.44 506 MET A O 1
#

Nearest PDB structures (foldseek):
  5e53-assembly4_D  TM=5.452E-01  e=6.562E-22  Gallus gallus
  8k53-assembly1_A  TM=6.405E-01  e=2.077E-19  Homo sapiens
  5i99-assembly1_A  TM=5.714E-01  e=8.269E-20  Mus musculus
  5e53-assembly3_C  TM=5.294E-01  e=9.067E-20  Gallus gallus
  2q7n-assembly2_C  TM=2.281E-01  e=1.512E-09  Mus musculus

Radius of gyration: 43.94 Å; Cα contacts (8 Å, |Δi|>4): 1040; chains: 1; bounding box: 107×83×124 Å

Secondary structure (DSSP, 8-state):
-PPP--EEEE-S-SEEETT-SEEEEEEEEE-SSSPEEEEEETTEEP---SSEEEEEEEETTEEEEEEEEES--GGG-EEEEEEEEETTEEEEEEEEEEEE-PPPPPEEEEEEEE-SS-EEEEEE-----SS-EEEEEEEEEE--TTS----EEEEEETT-SEEEE-SPPTT-EEEEEEEEEETTEEEEEPPPEEEEPPP---SS--EEEEEEE-SSS-EEEEEEPPPGGGSSS---EEEEEEEETT--SPPEEEEEE--S-S-EEEEE-SPPTT-EEEEEEEEE-SS-B-PPPPPEEEE--SSPPPPPPEEEEEEE-SS-EEEEEEPPTTS-TTS-SEEEEEEEETTTSPPEEEEEETT-SEEEE-SPPTT-EEEEEEEEEETTEEPPPPP-EEEEPPP-------PPP-----------SSHHHHHHHHHHHHHHHHHHHHHHHHHHHHHHHHHHHHHHHHHHHS---------PPPPP--------------------------